Protein 8VR3 (pdb70)

InterPro domains:
  IPR000653 DegT/DnrJ/EryC1/StrS aminotransferase [PF01041] (9-366)
  IPR000653 DegT/DnrJ/EryC1/StrS aminotransferase [PIRSF000390] (1-369)
  IPR000653 DegT/DnrJ/EryC1/StrS aminotransferase [PTHR30244] (1-369)
  IPR000653 DegT/DnrJ/EryC1/StrS aminotransferase [cd00616] (14-367)
  IPR015421 Pyridoxal phosphate-dependent transferase, major domain [G3DSA:3.40.640.10] (1-246)
  IPR015422 Pyridoxal phosphate-dependent transferase, small domain [G3DSA:3.90.1150.10] (248-369)
  IPR015424 Pyridoxal phosphate-dependent transferase [SSF53383] (7-370)

Organism: Psychrobacter cryohalolentis (strain ATCC BAA-1226 / DSM 17306 / VKM B-2378 / K5) (NCBI:txid335284)

B-factor: mean 25.21, std 12.34, range [6.01, 95.66]

Secondary structure (DSSP, 8-state):
-B-S------HHHHHHHHHHHHHT--SS-HHHHHHHHHHHHHHT-SEEEEES-HHHHHHHHHHHTT--TTEEEEEESEE-THHHHHHHHTT-EEEEEPBPTTTSSB-HHHHHHHHHT---SSEEEEE--B-GGG--TTHHHHHHHHHHTT-EEEEE-TT-TT-EETTEETTSSSSEEEEE--------SS-EEEEES-HHHHHHHHHHHBTTEEEETTEEEE-S---B-PPPHHHHHHHHHHHHHHHHHHHHHHHHHHHHHHHHHHHHHTTSEE-----TT---S-EEEEE-TTS-HHHHHHHHHHTTB--B---EEHHHHT----HHHHTS---HHHHHHHHEEEE--STT--HHHHHHHHHHHHHHHH-/-B-S------HHHHHHHHHHHHHT--SS-HHHHHHHHHHHHHHT-SEEEEES-HHHHHHHHHHHTT--TTEEEEEESEE-THHHHHHHTTT-EEEEE-B-TTT-SB-HHHHHHHHHT---SSEEEEE--B-GGG--TTHHHHHHHHHHTT-EEEEE-TT-TT-EETTEETTSSSSEEEEE--------SS-EEEEES-HHHHHHHHHHHBTTEEEETTEEEE-S---B-PPPHHHHHHHHHHGGGHHHHHHHHHHHHHHHHHHTHHHHHTTSEE-----TT---S-EEEEE-TTS-HHHHHHHHHHTTB--B---EEHHHHT----HHHHSS---HHHHHHHHEEEE--STT--HHHHHHHHHHHHHHHH-

Radius of gyration: 30.71 Å; Cα contacts (8 Å, |Δi|>4): 1689; chains: 2; bounding box: 69×62×102 Å

Sequence (742 aa):
MIKLSQPTIPEAAIERVSEILRSGQLVHGEECESFEQELASSFLGVKHALVVSNGTAALHLALLALDIIGVGDAVIVPDFTFAATANIVEMTGAKAIIVDVDIETYNMDSELLESCIQSWSGPEKLKAIMPVLEFGNPHGLKKYREIANKYNNLALIEDAACALGAKEQDVMVGTVGDMGCFSFHPRTLTTGEGGALVTNNDQLYEKAKLLRSHGMMRGEFGIEFRCIIGLNYRLTNFQAAIGRAILPKLNNGWIERRRELATIYEDALAPLEQQGLIRLPKIVEGHSVQTYMIVLSDQFNRTEVMKALKEGGIESSLGAQSMSELKLFNHDSNTKKSNYIIGPKLYIYGLALPLHEHLNIDDVNKITETLEQILLKMIKLSQPTIPEAAIERVSEILRSGQLVHGEECESFEQELASSFLGVKHALVVSNGTAALHLALLALDDIGVGDAVIVPDFTFAATANIVEMTGAKAIIVDVDIETYNMDSELLESCIQSWSGPEKLKAIMPVLEFGNPHGLKKYREIANKYNLALIEDAACALGAKEQDVMVGTVGDMGCFSFHPRTLTTGEGGALVTNNDQLYEKAKLLRSHGMMRGEFGIEFRCIGLNYRLTNFQAAIGRAILPKLNGWIERRRELATIYEDALAPLEQQGLIRLPKIVEGHSVQTYMIVLSDQFNRTEVMKALKEGGIESSLGAQSMSELKLFNHDSNTKSNYIIGPKLYIYGLALPLHEHLNIDDVNKITETLEQILLK

Structure (mmCIF, N/CA/C/O backbone):
data_8VR3
#
_entry.id   8VR3
#
_cell.length_a   116.019
_cell.length_b   157.970
_cell.length_c   130.591
_cell.angle_alpha   90.00
_cell.angle_beta   90.00
_cell.angle_gamma   90.00
#
_symmetry.space_group_name_H-M   'C 2 2 21'
#
loop_
_entity.id
_entity.type
_entity.pdbx_description
1 polymer 'DegT/DnrJ/EryC1/StrS aminotransferase'
2 non-polymer 1,2-ETHANEDIOL
3 non-polymer 'SODIUM ION'
4 non-polymer "2,2'-(1,4-diazepane-1,4-diyl)di(ethane-1-sulfonic acid)"
5 non-polymer 'CHLORIDE ION'
6 water water
#
loop_
_atom_site.group_PDB
_atom_site.id
_atom_site.type_symbol
_atom_site.label_atom_id
_atom_site.label_alt_id
_atom_site.label_comp_id
_atom_site.label_asym_id
_atom_site.label_entity_id
_atom_site.label_seq_id
_atom_site.pdbx_PDB_ins_code
_atom_site.Cartn_x
_atom_site.Cartn_y
_atom_site.Cartn_z
_atom_site.occupancy
_atom_site.B_iso_or_equiv
_atom_site.auth_seq_id
_atom_site.auth_comp_id
_atom_site.auth_asym_id
_atom_site.auth_atom_id
_atom_site.pdbx_PDB_model_num
ATOM 1 N N . MET A 1 3 ? -29.084 -9.453 -24.500 1.00 32.87 1 MET A N 1
ATOM 2 C CA . MET A 1 3 ? -27.600 -9.621 -24.460 1.00 34.82 1 MET A CA 1
ATOM 3 C C . MET A 1 3 ? -27.244 -10.628 -23.363 1.00 31.37 1 MET A C 1
ATOM 4 O O . MET A 1 3 ? -27.677 -10.486 -22.226 1.00 33.76 1 MET A O 1
ATOM 9 N N . ILE A 1 4 ? -26.487 -11.675 -23.697 1.00 26.35 2 ILE A N 1
ATOM 10 C CA . ILE A 1 4 ? -26.026 -12.599 -22.678 1.00 24.72 2 ILE A CA 1
ATOM 11 C C . ILE A 1 4 ? -24.711 -12.063 -22.120 1.00 23.51 2 ILE A C 1
ATOM 12 O O . ILE A 1 4 ? -23.767 -11.873 -22.860 1.00 23.07 2 ILE A O 1
ATOM 17 N N . LYS A 1 5 ? -24.669 -11.820 -20.807 1.00 26.11 3 LYS A N 1
ATOM 18 C CA . LYS A 1 5 ? -23.548 -11.154 -20.162 1.00 26.36 3 LYS A CA 1
ATOM 19 C C . LYS A 1 5 ? -22.602 -12.193 -19.566 1.00 24.79 3 LYS A C 1
ATOM 20 O O . LYS A 1 5 ? -23.038 -13.229 -19.075 1.00 23.21 3 LYS A O 1
ATOM 26 N N . LEU A 1 6 ? -21.297 -11.886 -19.599 1.00 25.47 4 LEU A N 1
ATOM 27 C CA . LEU A 1 6 ? -20.274 -12.641 -18.898 1.00 26.77 4 LEU A CA 1
ATOM 28 C C . LEU A 1 6 ? -20.514 -12.669 -17.393 1.00 28.09 4 LEU A C 1
ATOM 29 O O . LEU A 1 6 ? -20.293 -13.690 -16.750 1.00 30.14 4 LEU A O 1
ATOM 34 N N . SER A 1 7 ? -20.924 -11.513 -16.857 1.00 29.40 5 SER A N 1
ATOM 35 C CA . SER A 1 7 ? -21.083 -11.335 -15.429 1.00 33.20 5 SER A CA 1
ATOM 36 C C . SER A 1 7 ? -22.362 -10.550 -15.144 1.00 30.27 5 SER A C 1
ATOM 37 O O . SER A 1 7 ? -22.694 -9.593 -15.844 1.00 26.61 5 SER A O 1
ATOM 40 N N . GLN A 1 8 ? -23.065 -11.001 -14.100 1.00 27.09 6 GLN A N 1
ATOM 41 C CA . GLN A 1 8 ? -24.287 -10.383 -13.619 1.00 28.10 6 GLN A CA 1
ATOM 42 C C . GLN A 1 8 ? -2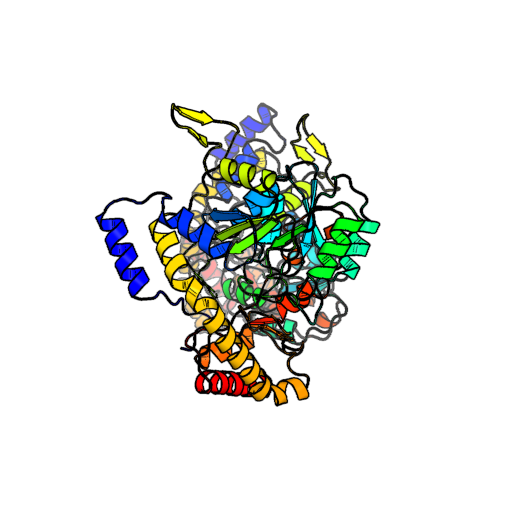4.281 -10.554 -12.101 1.00 28.54 6 GLN A C 1
ATOM 43 O O . GLN A 1 8 ? -24.815 -11.537 -11.577 1.00 28.42 6 GLN A O 1
ATOM 49 N N . PRO A 1 9 ? -23.603 -9.641 -11.364 1.00 24.00 7 PRO A N 1
ATOM 50 C CA . PRO A 1 9 ? -23.520 -9.727 -9.912 1.00 22.66 7 PRO A CA 1
ATOM 51 C C . PRO A 1 9 ? -24.882 -9.854 -9.236 1.00 21.65 7 PRO A C 1
ATOM 52 O O . PRO A 1 9 ? -25.841 -9.135 -9.557 1.00 21.55 7 PRO A O 1
ATOM 56 N N . THR A 1 10 ? -24.902 -10.766 -8.262 1.00 19.40 8 THR A N 1
ATOM 57 C CA . THR A 1 10 ? -26.113 -11.200 -7.604 1.00 19.44 8 THR A CA 1
ATOM 58 C C . THR A 1 10 ? -26.037 -10.780 -6.134 1.00 19.19 8 THR A C 1
ATOM 59 O O . THR A 1 10 ? -25.364 -11.424 -5.351 1.00 18.49 8 THR A O 1
ATOM 63 N N . ILE A 1 11 ? -26.758 -9.704 -5.791 1.00 17.88 9 ILE A N 1
ATOM 64 C CA . ILE A 1 11 ? -26.905 -9.223 -4.438 1.00 17.67 9 ILE A CA 1
ATOM 65 C C . ILE A 1 11 ? -28.292 -9.632 -3.955 1.00 18.66 9 ILE A C 1
ATOM 66 O O . ILE A 1 11 ? -29.294 -9.085 -4.411 1.00 18.51 9 ILE A O 1
ATOM 71 N N . PRO A 1 12 ? -28.405 -10.571 -3.002 1.00 19.45 10 PRO A N 1
ATOM 72 C CA . PRO A 1 12 ? -29.718 -10.994 -2.514 1.00 22.41 10 PRO A CA 1
ATOM 73 C C . PRO A 1 12 ? -30.501 -9.816 -1.931 1.00 24.86 10 PRO A C 1
ATOM 74 O O . PRO A 1 12 ? -29.913 -8.920 -1.332 1.00 25.00 10 PRO A O 1
ATOM 78 N N . GLU A 1 13 ? -31.820 -9.812 -2.145 1.00 27.11 11 GLU A N 1
ATOM 79 C CA . GLU A 1 13 ? -32.692 -8.746 -1.668 1.00 26.97 11 GLU A CA 1
ATOM 80 C C . GLU A 1 13 ? -32.554 -8.558 -0.163 1.00 22.98 11 GLU A C 1
ATOM 81 O O . GLU A 1 13 ? -32.596 -7.430 0.300 1.00 21.27 11 GLU A O 1
ATOM 87 N N . ALA A 1 14 ? -32.350 -9.644 0.589 1.00 22.10 12 ALA A N 1
ATOM 88 C CA . ALA A 1 14 ? -32.111 -9.522 2.020 1.00 24.36 12 ALA A CA 1
ATOM 89 C C . ALA A 1 14 ? -30.936 -8.570 2.271 1.00 24.50 12 ALA A C 1
ATOM 90 O O . ALA A 1 14 ? -31.049 -7.636 3.072 1.00 26.32 12 ALA A O 1
ATOM 92 N N . ALA A 1 15 ? -29.813 -8.845 1.589 1.00 22.50 13 ALA A N 1
ATOM 93 C CA . ALA A 1 15 ? -28.626 -8.008 1.661 1.00 20.59 13 ALA A CA 1
ATOM 94 C C . ALA A 1 15 ? -28.957 -6.551 1.316 1.00 19.91 13 ALA A C 1
ATOM 95 O O . ALA A 1 15 ? -28.522 -5.622 1.987 1.00 19.21 13 ALA A O 1
ATOM 97 N N . ILE A 1 16 ? -29.722 -6.340 0.251 1.00 19.57 14 ILE A N 1
ATOM 98 C CA . ILE A 1 16 ? -30.069 -4.980 -0.125 1.00 20.52 14 ILE A CA 1
ATOM 99 C C . ILE A 1 16 ? -30.797 -4.261 1.020 1.00 21.61 14 ILE A C 1
ATOM 100 O O . ILE A 1 16 ? -30.524 -3.091 1.284 1.00 20.73 14 ILE A O 1
ATOM 105 N N . GLU A 1 17 ? -31.718 -4.953 1.704 1.00 23.87 15 GLU A N 1
ATOM 106 C CA . GLU A 1 17 ? -32.495 -4.345 2.778 1.00 26.90 15 GLU A CA 1
ATOM 107 C C . GLU A 1 17 ? -31.601 -4.086 3.986 1.00 22.73 15 GLU A C 1
ATOM 108 O O . GLU A 1 17 ? -31.706 -3.046 4.606 1.00 22.67 15 GLU A O 1
ATOM 114 N N . ARG A 1 18 ? -30.683 -5.009 4.272 1.00 20.79 16 ARG A N 1
ATOM 115 C CA . ARG A 1 18 ? -29.747 -4.843 5.363 1.00 20.39 16 ARG A CA 1
ATOM 116 C C . ARG A 1 18 ? -28.792 -3.670 5.121 1.00 18.29 16 ARG A C 1
ATOM 117 O O . ARG A 1 18 ? -28.532 -2.895 6.045 1.00 16.77 16 ARG A O 1
ATOM 125 N N . VAL A 1 19 ? -28.312 -3.510 3.875 1.00 16.08 17 VAL A N 1
ATOM 126 C CA . VAL A 1 19 ? -27.487 -2.357 3.529 1.00 17.14 17 VAL A CA 1
ATOM 127 C C . VAL A 1 19 ? -28.278 -1.066 3.802 1.00 18.75 17 VAL A C 1
ATOM 128 O O . VAL A 1 19 ? -27.740 -0.080 4.338 1.00 17.07 17 VAL A O 1
ATOM 132 N N . SER A 1 20 ? -29.570 -1.080 3.457 1.00 19.13 18 SER A N 1
ATOM 133 C CA . SER A 1 20 ? -30.405 0.097 3.665 1.00 21.85 18 SER A CA 1
ATOM 134 C C . SER A 1 20 ? -30.542 0.387 5.157 1.00 21.53 18 SER A C 1
ATOM 135 O O . SER A 1 20 ? -30.432 1.546 5.547 1.00 20.93 18 SER A O 1
ATOM 138 N N . GLU A 1 21 ? -30.727 -0.657 5.983 1.00 22.00 19 GLU A N 1
ATOM 139 C CA . GLU A 1 21 ? -30.822 -0.469 7.428 1.00 24.76 19 GLU A CA 1
ATOM 140 C C . GLU A 1 21 ? -29.515 0.132 7.961 1.00 21.11 19 GLU A C 1
ATOM 141 O O . GLU A 1 21 ? -29.541 1.041 8.787 1.00 20.31 19 GLU A O 1
ATOM 147 N N . ILE A 1 22 ? -28.363 -0.413 7.542 1.00 19.63 20 ILE A N 1
ATOM 148 C CA . ILE A 1 22 ? -27.078 0.073 8.034 1.00 17.29 20 ILE A CA 1
ATOM 149 C C . ILE A 1 22 ? -26.877 1.549 7.668 1.00 17.31 20 ILE A C 1
ATOM 150 O O . ILE A 1 22 ? -26.488 2.357 8.499 1.00 16.53 20 ILE A O 1
ATOM 155 N N . LEU A 1 23 ? -27.109 1.914 6.413 1.00 17.50 21 LEU A N 1
ATOM 156 C CA . LEU A 1 23 ? -26.929 3.284 5.968 1.00 17.54 21 LEU A CA 1
ATOM 157 C C . LEU A 1 23 ? -27.831 4.238 6.761 1.00 20.46 21 LEU A C 1
ATOM 158 O O . LEU A 1 23 ? -27.400 5.339 7.120 1.00 21.96 21 LEU A O 1
ATOM 163 N N . ARG A 1 24 ? -29.069 3.816 7.045 1.00 21.13 22 ARG A N 1
ATOM 164 C CA . ARG A 1 24 ? -30.059 4.660 7.694 1.00 25.44 22 ARG A CA 1
ATOM 165 C C . ARG A 1 24 ? -29.731 4.864 9.171 1.00 25.12 22 ARG A C 1
ATOM 166 O O . ARG A 1 24 ? -29.897 5.947 9.690 1.00 23.22 22 ARG A O 1
ATOM 174 N N . SER A 1 25 ? -29.248 3.824 9.831 1.00 28.60 23 SER A N 1
ATOM 175 C CA . SER A 1 25 ? -28.894 3.860 11.236 1.00 33.28 23 SER A CA 1
ATOM 176 C C . SER A 1 25 ? -27.553 4.544 11.480 1.00 44.73 23 SER A C 1
ATOM 177 O O . SER A 1 25 ? -27.233 4.806 12.638 1.00 43.80 23 SER A O 1
ATOM 180 N N . GLY A 1 26 ? -26.707 4.648 10.431 1.00 47.84 24 GLY A N 1
ATOM 181 C CA . GLY A 1 26 ? -25.400 5.294 10.504 1.00 42.40 24 GLY A CA 1
ATOM 182 C C . GLY A 1 26 ? -24.300 4.483 11.209 1.00 43.15 24 GLY A C 1
ATOM 183 O O . GLY A 1 26 ? -23.346 5.087 11.698 1.00 49.41 24 GLY A O 1
ATOM 184 N N . GLN A 1 27 ? -24.378 3.138 11.198 1.00 40.90 25 GLN A N 1
ATOM 185 C CA . GLN A 1 27 ? -23.336 2.256 11.735 1.00 42.75 25 GLN A CA 1
ATOM 186 C C . GLN A 1 27 ? -22.380 1.707 10.660 1.00 36.56 25 GLN A C 1
ATOM 187 O O . GLN A 1 27 ? -22.455 0.527 10.306 1.00 32.33 25 GLN A O 1
ATOM 193 N N . LEU A 1 28 ? -21.407 2.514 10.207 1.00 32.80 26 LEU A N 1
ATOM 194 C CA . LEU A 1 28 ? -20.816 2.351 8.881 1.00 31.19 26 LEU A CA 1
ATOM 195 C C . LEU A 1 28 ? -19.457 1.631 8.856 1.00 36.06 26 LEU A C 1
ATOM 196 O O . LEU A 1 28 ? -19.188 0.828 7.947 1.00 30.85 26 LEU A O 1
ATOM 201 N N . VAL A 1 29 ? -18.552 2.015 9.766 1.00 42.09 27 VAL A N 1
ATOM 202 C CA . VAL A 1 29 ? -17.177 1.517 9.778 1.00 49.27 27 VAL A CA 1
ATOM 203 C C . VAL A 1 29 ? -17.199 0.030 10.145 1.00 54.55 27 VAL A C 1
ATOM 204 O O . VAL A 1 29 ? -18.126 -0.406 10.828 1.00 44.67 27 VAL A O 1
ATOM 208 N N . HIS A 1 30 ? -16.164 -0.728 9.720 1.00 60.49 28 HIS A N 1
ATOM 209 C CA . HIS A 1 30 ? -15.946 -2.098 10.176 1.00 57.98 28 HIS A CA 1
ATOM 210 C C . HIS A 1 30 ? -16.579 -2.249 11.566 1.00 63.14 28 HIS A C 1
ATOM 211 O O . HIS A 1 30 ? -16.165 -1.589 12.530 1.00 60.12 28 HIS A O 1
ATOM 218 N N . GLY A 1 31 ? -17.605 -3.106 11.667 1.00 55.24 29 GLY A N 1
ATOM 219 C CA . GLY A 1 31 ? -18.293 -3.289 12.936 1.00 54.35 29 GLY A CA 1
ATOM 220 C C . GLY A 1 31 ? -18.528 -4.767 13.221 1.00 50.74 29 GLY A C 1
ATOM 221 O O . GLY A 1 31 ? -17.790 -5.625 12.728 1.00 44.53 29 GLY A O 1
ATOM 222 N N . GLU A 1 32 ? -19.579 -5.040 13.998 1.00 44.74 30 GLU A N 1
ATOM 223 C CA . GLU A 1 32 ? -19.998 -6.410 14.244 1.00 47.61 30 GLU A CA 1
ATOM 224 C C . GLU A 1 32 ? -20.180 -7.162 12.920 1.00 36.81 30 GLU A C 1
ATOM 225 O O . GLU A 1 32 ? -20.055 -8.385 12.867 1.00 30.27 30 GLU A O 1
ATOM 231 N N . GLU A 1 33 ? -20.509 -6.426 11.856 1.00 28.34 31 GLU A N 1
ATOM 232 C CA . GLU A 1 33 ? -20.819 -7.034 10.579 1.00 26.24 31 GLU A CA 1
ATOM 233 C C . GLU A 1 33 ? -19.557 -7.670 9.974 1.00 21.50 31 GLU A C 1
ATOM 234 O O . GLU A 1 33 ? -19.590 -8.826 9.535 1.00 18.40 31 GLU A O 1
ATOM 240 N N . CYS A 1 34 ? -18.439 -6.938 10.010 1.00 18.06 32 CYS A N 1
ATOM 241 C CA . CYS A 1 34 ? -17.163 -7.443 9.541 1.00 17.89 32 CYS A CA 1
ATOM 242 C C . CYS A 1 34 ? -16.680 -8.613 10.395 1.00 18.62 32 CYS A C 1
ATOM 243 O O . CYS A 1 34 ? -16.176 -9.601 9.865 1.00 17.88 32 CYS A O 1
ATOM 246 N N . GLU A 1 35 ? -16.802 -8.475 11.717 1.00 18.71 33 GLU A N 1
ATOM 247 C CA . GLU A 1 35 ? -16.400 -9.514 12.659 1.00 20.69 33 GLU A CA 1
ATOM 248 C C . GLU A 1 35 ? -17.171 -10.801 12.412 1.00 17.39 33 GLU A C 1
ATOM 249 O O . GLU A 1 35 ? -16.592 -11.880 12.379 1.00 15.41 33 GLU A O 1
ATOM 255 N N . SER A 1 36 ? -18.484 -10.668 12.246 1.00 16.54 34 SER A N 1
ATOM 256 C CA . SER A 1 36 ? -19.331 -11.812 11.947 1.00 17.61 34 SER A CA 1
ATOM 257 C C . SER A 1 36 ? -18.965 -12.460 10.610 1.00 15.28 34 SER A C 1
ATOM 258 O O . SER A 1 36 ? -18.972 -13.682 10.512 1.00 15.54 34 SER A O 1
ATOM 261 N N . PHE A 1 37 ? -18.708 -11.650 9.576 1.00 14.17 35 PHE A N 1
ATOM 262 C CA . PHE A 1 37 ? -18.334 -12.153 8.262 1.00 13.53 35 PHE A CA 1
ATOM 263 C C . PHE A 1 37 ? -17.054 -12.978 8.393 1.00 12.32 35 PHE A C 1
ATOM 264 O O . PHE A 1 37 ? -16.962 -14.092 7.897 1.00 12.44 35 PHE A O 1
ATOM 272 N N . GLU A 1 38 ? -16.085 -12.437 9.120 1.00 12.84 36 GLU A N 1
ATOM 273 C CA . GLU A 1 38 ? -14.828 -13.105 9.345 1.00 14.14 36 GLU A CA 1
ATOM 274 C C . GLU A 1 38 ? -15.031 -14.470 10.021 1.00 16.71 36 GLU A C 1
ATOM 275 O O . GLU A 1 38 ? -14.447 -15.463 9.595 1.00 15.53 36 GLU A O 1
ATOM 281 N N . GLN A 1 39 ? -15.844 -14.515 11.088 1.00 17.09 37 GLN A N 1
ATOM 282 C CA . GLN A 1 39 ? -16.182 -15.753 11.773 1.00 18.98 37 GLN A CA 1
ATOM 283 C C . GLN A 1 39 ? -16.821 -16.725 10.796 1.00 15.46 37 GLN A C 1
ATOM 284 O O . GLN A 1 39 ? -16.443 -17.888 10.752 1.00 13.77 37 GLN A O 1
ATOM 290 N N . GLU A 1 40 ? -17.781 -16.224 10.027 1.00 14.77 38 GLU A N 1
ATOM 291 C CA . GLU A 1 40 ? -18.540 -17.051 9.109 1.00 14.45 38 GLU A CA 1
ATOM 292 C C . GLU A 1 40 ? -17.645 -17.565 7.975 1.00 15.20 38 GLU A C 1
ATOM 293 O O . GLU A 1 40 ? -17.815 -18.707 7.558 1.00 14.33 38 GLU A O 1
ATOM 299 N N . LEU A 1 41 ? -16.719 -16.728 7.464 1.00 14.18 39 LEU A N 1
ATOM 300 C CA . LEU A 1 41 ? -15.732 -17.181 6.489 1.00 13.55 39 LEU A CA 1
ATOM 301 C C . LEU A 1 41 ? -14.834 -18.269 7.081 1.00 13.39 39 LEU A C 1
ATOM 302 O O . LEU A 1 41 ? -14.519 -19.244 6.395 1.00 13.69 39 LEU A O 1
ATOM 307 N N . ALA A 1 42 ? -14.323 -18.052 8.299 1.00 13.63 40 ALA A N 1
ATOM 308 C CA . ALA A 1 42 ? -13.400 -18.991 8.912 1.00 15.04 40 ALA A CA 1
ATOM 309 C C . ALA A 1 42 ? -14.049 -20.369 9.099 1.00 15.92 40 ALA A C 1
ATOM 310 O O . ALA A 1 42 ? -13.370 -21.394 8.982 1.00 17.18 40 ALA A O 1
ATOM 312 N N . SER A 1 43 ? -15.349 -20.378 9.420 1.00 16.87 41 SER A N 1
ATOM 313 C CA A SER A 1 43 ? -16.068 -21.619 9.642 0.50 17.33 41 SER A CA 1
ATOM 314 C CA B SER A 1 43 ? -16.107 -21.603 9.638 0.50 16.78 41 SER A CA 1
ATOM 315 C C . SER A 1 43 ? -16.335 -22.290 8.306 1.00 15.98 41 SER A C 1
ATOM 316 O O . SER A 1 43 ? -16.098 -23.477 8.174 1.00 17.40 41 SER A O 1
ATOM 321 N N . PHE A 1 44 ? -16.808 -21.514 7.336 1.00 15.12 42 PHE A N 1
ATOM 322 C CA . PHE A 1 44 ? -16.933 -22.005 5.972 1.00 15.54 42 PHE A CA 1
ATOM 323 C C . PHE A 1 44 ? -15.639 -22.652 5.467 1.00 15.20 42 PHE A C 1
ATOM 324 O O . PHE A 1 44 ? -15.680 -23.698 4.807 1.00 16.63 42 PHE A O 1
ATOM 332 N N . LEU A 1 45 ? -14.484 -22.032 5.729 1.00 13.68 43 LEU A N 1
ATOM 333 C CA . LEU A 1 45 ? -13.241 -22.562 5.192 1.00 13.91 43 LEU A CA 1
ATOM 334 C C . LEU A 1 45 ? -12.608 -23.633 6.097 1.00 15.07 43 LEU A C 1
ATOM 335 O O . LEU A 1 45 ? -11.793 -24.419 5.616 1.00 13.01 43 LEU A O 1
ATOM 340 N N . GLY A 1 46 ? -12.940 -23.653 7.408 1.00 14.40 44 GLY A N 1
ATOM 341 C CA . GLY A 1 46 ? -12.260 -24.543 8.340 1.00 13.71 44 GLY A CA 1
ATOM 342 C C . GLY A 1 46 ? -10.859 -24.051 8.653 1.00 14.38 44 GLY A C 1
ATOM 343 O O . GLY A 1 46 ? -9.886 -24.804 8.714 1.00 14.15 44 GLY A O 1
ATOM 344 N N . VAL A 1 47 ? -10.746 -22.737 8.805 1.00 15.33 45 VAL A N 1
ATOM 345 C CA . VAL A 1 47 ? -9.454 -22.113 9.003 1.00 14.71 45 VAL A CA 1
ATOM 346 C C . VAL A 1 47 ? -9.548 -21.275 10.273 1.00 14.20 45 VAL A C 1
ATOM 347 O O . VAL A 1 47 ? -10.617 -20.799 10.612 1.00 14.60 45 VAL A O 1
ATOM 351 N N . LYS A 1 48 ? -8.419 -21.011 10.910 1.00 15.54 46 LYS A N 1
ATOM 352 C CA . LYS A 1 48 ? -8.443 -20.404 12.229 1.00 18.78 46 LYS A CA 1
ATOM 353 C C . LYS A 1 48 ? -8.818 -18.930 12.157 1.00 17.76 46 LYS A C 1
ATOM 354 O O . LYS A 1 48 ? -9.618 -18.481 12.959 1.00 17.95 46 LYS A O 1
ATOM 360 N N . HIS A 1 49 ? -8.263 -18.187 11.206 1.00 16.38 47 HIS A N 1
ATOM 361 C CA . HIS A 1 49 ? -8.414 -16.742 11.191 1.00 16.28 47 HIS A CA 1
ATOM 362 C C . HIS A 1 49 ? -8.847 -16.224 9.823 1.00 15.50 47 HIS A C 1
ATOM 363 O O . HIS A 1 49 ? -8.338 -16.674 8.797 1.00 14.99 47 HIS A O 1
ATOM 370 N N . ALA A 1 50 ? -9.769 -15.249 9.824 1.00 14.70 48 ALA A N 1
ATOM 371 C CA . ALA A 1 50 ? -10.130 -14.504 8.631 1.00 12.90 48 ALA A CA 1
ATOM 372 C C . ALA A 1 50 ? -10.095 -13.014 8.925 1.00 13.64 48 ALA A C 1
ATOM 373 O O . ALA A 1 50 ? -10.522 -12.595 9.994 1.00 12.93 48 ALA A O 1
ATOM 375 N N . LEU A 1 51 ? -9.632 -12.235 7.927 1.00 14.21 49 LEU A N 1
ATOM 376 C CA . LEU A 1 51 ? -9.636 -10.782 7.963 1.00 14.61 49 LEU A CA 1
ATOM 377 C C . LEU A 1 51 ? -10.219 -10.260 6.662 1.00 14.22 49 LEU A C 1
ATOM 378 O O . LEU A 1 51 ? -9.618 -10.473 5.597 1.00 12.88 49 LEU A O 1
ATOM 383 N N . VAL A 1 52 ? -11.346 -9.542 6.755 1.00 13.25 50 VAL A N 1
ATOM 384 C CA . VAL A 1 52 ? -11.886 -8.928 5.561 1.00 12.54 50 VAL A CA 1
ATOM 385 C C . VAL A 1 52 ? -11.249 -7.550 5.356 1.00 11.85 50 VAL A C 1
ATOM 386 O O . VAL A 1 52 ? -10.854 -6.835 6.290 1.00 12.96 50 VAL A O 1
ATOM 390 N N . VAL A 1 53 ? -11.097 -7.217 4.077 1.00 10.71 51 VAL A N 1
ATOM 391 C CA . VAL A 1 53 ? -10.280 -6.095 3.646 1.00 9.97 51 VAL A CA 1
ATOM 392 C C . VAL A 1 53 ? -10.915 -5.469 2.393 1.00 8.70 51 VAL A C 1
ATOM 393 O O . VAL A 1 53 ? -11.886 -5.985 1.826 1.00 7.67 51 VAL A O 1
ATOM 397 N N . SER A 1 54 ? -10.309 -4.363 1.956 1.00 8.33 52 SER A N 1
ATOM 398 C CA . SER A 1 54 ? -10.796 -3.501 0.890 1.00 8.74 52 SER A CA 1
ATOM 399 C C . SER A 1 54 ? -11.012 -4.253 -0.425 1.00 7.91 52 SER A C 1
ATOM 400 O O . SER A 1 54 ? -11.955 -3.948 -1.117 1.00 7.75 52 SER A O 1
ATOM 403 N N . ASN A 1 55 ? -10.116 -5.187 -0.772 1.00 7.89 53 ASN A N 1
ATOM 404 C CA . ASN A 1 55 ? -10.080 -5.844 -2.071 1.00 8.11 53 ASN A CA 1
ATOM 405 C C . ASN A 1 55 ? -9.064 -6.989 -2.016 1.00 8.23 53 ASN A C 1
ATOM 406 O O . ASN A 1 55 ? -8.306 -7.121 -1.061 1.00 8.09 53 ASN A O 1
ATOM 411 N N . GLY A 1 56 ? -9.098 -7.873 -3.023 1.00 8.31 54 GLY A N 1
ATOM 412 C CA . GLY A 1 56 ? -8.220 -9.038 -3.052 1.00 7.78 54 GLY A CA 1
ATOM 413 C C . GLY A 1 56 ? -6.733 -8.648 -3.172 1.00 7.56 54 GLY A C 1
ATOM 414 O O . GLY A 1 56 ? -5.852 -9.345 -2.677 1.00 7.35 54 GLY A O 1
ATOM 415 N N . THR A 1 57 ? -6.445 -7.544 -3.853 1.00 7.54 55 THR A N 1
ATOM 416 C CA . THR A 1 57 ? -5.084 -7.020 -3.910 1.00 7.60 55 THR A CA 1
ATOM 417 C C . THR A 1 57 ? -4.584 -6.696 -2.499 1.00 7.92 55 THR A C 1
ATOM 418 O O . THR A 1 57 ? -3.448 -7.046 -2.140 1.00 8.41 55 THR A O 1
ATOM 422 N N . ALA A 1 58 ? -5.427 -6.052 -1.686 1.00 7.95 56 ALA A N 1
ATOM 423 C CA . ALA A 1 58 ? -5.054 -5.675 -0.323 1.00 8.46 56 ALA A CA 1
ATOM 424 C C . ALA A 1 58 ? -4.749 -6.906 0.540 1.00 9.01 56 ALA A C 1
ATOM 425 O O . ALA A 1 58 ? -3.877 -6.860 1.400 1.00 9.43 56 ALA A O 1
ATOM 427 N N . ALA A 1 59 ? -5.465 -8.009 0.298 1.00 8.69 57 ALA A N 1
ATOM 428 C CA . ALA A 1 59 ? -5.228 -9.262 0.988 1.00 9.24 57 ALA A CA 1
ATOM 429 C C . ALA A 1 59 ? -3.833 -9.780 0.632 1.00 9.19 57 ALA A C 1
ATOM 430 O O . ALA A 1 59 ? -3.056 -10.065 1.539 1.00 9.45 57 ALA A O 1
ATOM 432 N N . LEU A 1 60 ? -3.475 -9.808 -0.667 1.00 9.47 58 LEU A N 1
ATOM 433 C CA . LEU A 1 60 ? -2.144 -10.243 -1.089 1.00 8.75 58 LEU A CA 1
ATOM 434 C C . LEU A 1 60 ? -1.076 -9.338 -0.483 1.00 8.18 58 LEU A C 1
ATOM 435 O O . LEU A 1 60 ? -0.010 -9.817 -0.100 1.00 8.68 58 LEU A O 1
ATOM 440 N N . HIS A 1 61 ? -1.351 -8.036 -0.405 1.00 7.93 59 HIS A N 1
ATOM 441 C CA . HIS A 1 61 ? -0.367 -7.053 0.045 1.00 7.78 59 HIS A CA 1
ATOM 442 C C . HIS A 1 61 ? -0.050 -7.267 1.527 1.00 8.76 59 HIS A C 1
ATOM 443 O O . HIS A 1 61 ? 1.115 -7.244 1.953 1.00 9.02 59 HIS A O 1
ATOM 450 N N . LEU A 1 62 ? -1.119 -7.409 2.314 1.00 9.74 60 LEU A N 1
ATOM 451 C CA . LEU A 1 62 ? -1.014 -7.629 3.756 1.00 10.35 60 LEU A CA 1
ATOM 452 C C . LEU A 1 62 ? -0.319 -8.962 4.000 1.00 10.56 60 LEU A C 1
ATOM 453 O O . LEU A 1 62 ? 0.453 -9.071 4.924 1.00 10.49 60 LEU A O 1
ATOM 458 N N . ALA A 1 63 ? -0.586 -9.964 3.155 1.00 12.04 61 ALA A N 1
ATOM 459 C CA . ALA A 1 63 ? 0.085 -11.260 3.286 1.00 12.04 61 ALA A CA 1
ATOM 460 C C . ALA A 1 63 ? 1.587 -11.044 3.123 1.00 12.01 61 ALA A C 1
ATOM 461 O O . ALA A 1 63 ? 2.378 -11.499 3.940 1.00 11.50 61 ALA A O 1
ATOM 463 N N . LEU A 1 64 ? 1.979 -10.300 2.083 1.00 11.64 62 LEU A N 1
ATOM 464 C CA . LEU A 1 64 ? 3.384 -10.019 1.835 1.00 11.54 62 LEU A CA 1
ATOM 465 C C . LEU A 1 64 ? 4.003 -9.259 3.009 1.00 11.09 62 LEU A C 1
ATOM 466 O O . LEU A 1 64 ? 5.090 -9.602 3.479 1.00 10.96 62 LEU A O 1
ATOM 471 N N . LEU A 1 65 ? 3.349 -8.196 3.442 1.00 11.89 63 LEU A N 1
ATOM 472 C CA . LEU A 1 65 ? 3.890 -7.350 4.500 1.00 13.04 63 LEU A CA 1
ATOM 473 C C . LEU A 1 65 ? 3.988 -8.123 5.825 1.00 13.79 63 LEU A C 1
ATOM 474 O O . LEU A 1 65 ? 4.950 -7.964 6.565 1.00 14.07 63 LEU A O 1
ATOM 479 N N . ALA A 1 66 ? 3.022 -8.993 6.106 1.00 13.75 64 ALA A N 1
ATOM 480 C CA . ALA A 1 66 ? 3.010 -9.792 7.321 1.00 15.13 64 ALA A CA 1
ATOM 481 C C . ALA A 1 66 ? 4.170 -10.783 7.377 1.00 16.67 64 ALA A C 1
ATOM 482 O O . ALA A 1 66 ? 4.662 -11.082 8.465 1.00 15.15 64 ALA A O 1
ATOM 484 N N . LEU A 1 67 ? 4.566 -11.325 6.207 1.00 17.70 65 LEU A N 1
ATOM 485 C CA . LEU A 1 67 ? 5.740 -12.186 6.095 1.00 17.36 65 LEU A CA 1
ATOM 486 C C . LEU A 1 67 ? 7.004 -11.363 5.895 1.00 18.12 65 LEU A C 1
ATOM 487 O O . LEU A 1 67 ? 8.074 -11.905 5.672 1.00 21.69 65 LEU A O 1
ATOM 492 N N . ASP A 1 68 ? 6.908 -10.050 6.005 1.00 18.86 66 ASP A N 1
ATOM 493 C CA . ASP A 1 68 ? 8.092 -9.223 5.922 1.00 23.46 66 ASP A CA 1
ATOM 494 C C . ASP A 1 68 ? 8.816 -9.426 4.582 1.00 21.50 66 ASP A C 1
ATOM 495 O O . ASP A 1 68 ? 10.040 -9.500 4.560 1.00 21.69 66 ASP A O 1
ATOM 500 N N . ILE A 1 69 ? 8.070 -9.467 3.459 1.00 17.33 67 ILE A N 1
ATOM 501 C CA A ILE A 1 69 ? 8.652 -9.596 2.126 0.50 16.36 67 ILE A CA 1
ATOM 502 C CA B ILE A 1 69 ? 8.672 -9.590 2.140 0.50 15.48 67 ILE A CA 1
ATOM 503 C C . ILE A 1 69 ? 8.742 -8.195 1.533 1.00 15.51 67 ILE A C 1
ATOM 504 O O . ILE A 1 69 ? 7.765 -7.445 1.571 1.00 17.69 67 ILE A O 1
ATOM 513 N N . GLY A 1 70 ? 9.926 -7.820 1.036 1.00 14.89 68 GLY A N 1
ATOM 514 C CA . GLY A 1 70 ? 10.090 -6.518 0.415 1.00 16.29 68 GLY A CA 1
ATOM 515 C C . GLY A 1 70 ? 11.402 -6.434 -0.354 1.00 17.02 68 GLY A C 1
ATOM 516 O O . GLY A 1 70 ? 11.847 -7.403 -0.949 1.00 16.74 68 GLY A O 1
ATOM 517 N N . VAL A 1 71 ? 12.054 -5.275 -0.280 1.00 19.98 69 VAL A N 1
ATOM 518 C CA . VAL A 1 71 ? 13.314 -5.063 -0.967 1.00 19.71 69 VAL A CA 1
ATOM 519 C C . VAL A 1 71 ? 14.316 -6.158 -0.586 1.00 20.07 69 VAL A C 1
ATOM 520 O O . VAL A 1 71 ? 14.468 -6.488 0.593 1.00 19.62 69 VAL A O 1
ATOM 524 N N . GLY A 1 72 ? 14.996 -6.721 -1.598 1.00 19.69 70 GLY A N 1
ATOM 525 C CA . GLY A 1 72 ? 15.988 -7.770 -1.410 1.00 18.01 70 GLY A CA 1
ATOM 526 C C . GLY A 1 72 ? 15.389 -9.164 -1.458 1.00 17.97 70 GLY A C 1
ATOM 527 O O . GLY A 1 72 ? 16.123 -10.151 -1.359 1.00 18.17 70 GLY A O 1
ATOM 528 N N . ASP A 1 73 ? 14.055 -9.244 -1.606 1.00 17.19 71 ASP A N 1
ATOM 529 C CA . ASP A 1 73 ? 13.380 -10.532 -1.624 1.00 16.40 71 ASP A CA 1
ATOM 530 C C . ASP A 1 73 ? 12.771 -10.820 -2.994 1.00 15.47 71 ASP A C 1
ATOM 531 O O . ASP A 1 73 ? 12.636 -9.931 -3.832 1.00 14.76 71 ASP A O 1
ATOM 536 N N . ALA A 1 74 ? 12.398 -12.088 -3.187 1.00 14.59 72 ALA A N 1
ATOM 537 C CA . ALA A 1 74 ? 11.799 -12.544 -4.427 1.00 15.00 72 ALA A CA 1
ATOM 538 C C . ALA A 1 74 ? 10.643 -13.485 -4.107 1.00 14.15 72 ALA A C 1
ATOM 539 O O . ALA A 1 74 ? 10.687 -14.227 -3.104 1.00 13.65 72 ALA A O 1
ATOM 541 N N . VAL A 1 75 ? 9.626 -13.441 -4.988 1.00 13.08 73 VAL A N 1
ATOM 542 C CA . VAL A 1 75 ? 8.415 -14.234 -4.880 1.00 11.59 73 VAL A CA 1
ATOM 543 C C . VAL A 1 75 ? 8.079 -14.769 -6.261 1.00 11.51 73 VAL A C 1
ATOM 544 O O . VAL A 1 75 ? 8.003 -14.028 -7.240 1.00 14.30 73 VAL A O 1
ATOM 548 N N . ILE A 1 76 ? 7.785 -16.053 -6.334 1.00 11.64 74 ILE A N 1
ATOM 549 C CA . ILE A 1 76 ? 7.447 -16.700 -7.581 1.00 11.15 74 ILE A CA 1
ATOM 550 C C . ILE A 1 76 ? 5.945 -16.573 -7.817 1.00 11.63 74 ILE A C 1
ATOM 551 O O . ILE A 1 76 ? 5.166 -16.938 -6.946 1.00 10.98 74 ILE A O 1
ATOM 556 N N . VAL A 1 77 ? 5.574 -16.133 -9.017 1.00 11.64 75 VAL A N 1
ATOM 557 C CA . VAL A 1 77 ? 4.202 -15.911 -9.429 1.00 12.92 75 VAL A CA 1
ATOM 558 C C . VAL A 1 77 ? 3.960 -16.669 -10.720 1.00 13.66 75 VAL A C 1
ATOM 559 O O . VAL A 1 77 ? 4.914 -17.023 -11.412 1.00 16.62 75 VAL A O 1
ATOM 563 N N . PRO A 1 78 ? 2.711 -16.979 -11.105 1.00 13.29 76 PRO A N 1
ATOM 564 C CA . PRO A 1 78 ? 2.477 -17.636 -12.390 1.00 12.86 76 PRO A CA 1
ATOM 565 C C . PRO A 1 78 ? 2.445 -16.636 -13.541 1.00 13.03 76 PRO A C 1
ATOM 566 O O . PRO A 1 78 ? 2.071 -15.471 -13.355 1.00 10.97 76 PRO A O 1
ATOM 570 N N . ASP A 1 79 ? 2.797 -17.109 -14.755 1.00 14.65 77 ASP A N 1
ATOM 571 C CA . ASP A 1 79 ? 2.780 -16.235 -15.916 1.00 14.27 77 ASP A CA 1
ATOM 572 C C . ASP A 1 79 ? 1.343 -15.836 -16.239 1.00 13.03 77 ASP A C 1
ATOM 573 O O . ASP A 1 79 ? 1.094 -14.713 -16.629 1.00 13.97 77 ASP A O 1
ATOM 578 N N . PHE A 1 80 ? 0.405 -16.753 -16.067 1.00 12.50 78 PHE A N 1
ATOM 579 C CA . PHE A 1 80 ? -0.982 -16.489 -16.403 1.00 13.03 78 PHE A CA 1
ATOM 580 C C . PHE A 1 80 ? -1.804 -16.164 -15.147 1.00 12.96 78 PHE A C 1
ATOM 581 O O . PHE A 1 80 ? -2.080 -17.054 -14.321 1.00 13.41 78 PHE A O 1
ATOM 589 N N . THR A 1 81 ? -2.294 -14.919 -15.089 1.00 11.43 79 THR A N 1
ATOM 590 C CA . THR A 1 81 ? -3.020 -14.399 -13.939 1.00 11.80 79 THR A CA 1
ATOM 591 C C . THR A 1 81 ? -3.443 -12.968 -14.257 1.00 11.18 79 THR A C 1
ATOM 592 O O . THR A 1 81 ? -3.151 -12.440 -15.330 1.00 11.05 79 THR A O 1
ATOM 596 N N . PHE A 1 82 ? -4.115 -12.335 -13.307 1.00 11.26 80 PHE A N 1
ATOM 597 C CA . PHE A 1 82 ? -4.386 -10.913 -13.372 1.00 10.51 80 PHE A CA 1
ATOM 598 C C . PHE A 1 82 ? -3.126 -10.193 -12.906 1.00 10.84 80 PHE A C 1
ATOM 599 O O . PHE A 1 82 ? -2.410 -10.707 -12.056 1.00 10.59 80 PHE A O 1
ATOM 607 N N . ALA A 1 83 ? -2.850 -9.006 -13.487 1.00 10.72 81 ALA A N 1
ATOM 608 C CA . ALA A 1 83 ? -1.640 -8.250 -13.209 1.00 10.79 81 ALA A CA 1
ATOM 609 C C . ALA A 1 83 ? -1.363 -8.058 -11.708 1.00 10.45 81 ALA A C 1
ATOM 610 O O . ALA A 1 83 ? -0.217 -8.028 -11.279 1.00 11.31 81 ALA A O 1
ATOM 612 N N . ALA A 1 84 ? -2.406 -7.871 -10.910 1.00 10.14 82 ALA A N 1
ATOM 613 C CA . ALA A 1 84 ? -2.269 -7.616 -9.481 1.00 9.73 82 ALA A CA 1
ATOM 614 C C . ALA A 1 84 ? -1.333 -8.615 -8.805 1.00 9.31 82 ALA A C 1
ATOM 615 O O . ALA A 1 84 ? -0.569 -8.233 -7.925 1.00 9.52 82 ALA A O 1
ATOM 617 N N . THR A 1 85 ? -1.381 -9.886 -9.216 1.00 8.53 83 THR A N 1
ATOM 618 C CA . THR A 1 85 ? -0.569 -10.915 -8.588 1.00 8.90 83 THR A CA 1
ATOM 619 C C . THR A 1 85 ? 0.900 -10.491 -8.601 1.00 9.04 83 THR A C 1
ATOM 620 O O . THR A 1 85 ? 1.530 -10.446 -7.555 1.00 8.73 83 THR A O 1
ATOM 624 N N . ALA A 1 86 ? 1.421 -10.117 -9.773 1.00 9.40 84 ALA A N 1
ATOM 625 C CA . ALA A 1 86 ? 2.838 -9.803 -9.904 1.00 9.96 84 ALA A CA 1
ATOM 626 C C . ALA A 1 86 ? 3.101 -8.383 -9.439 1.00 10.36 84 ALA A C 1
ATOM 627 O O . ALA A 1 86 ? 4.131 -8.120 -8.840 1.00 13.49 84 ALA A O 1
ATOM 629 N N . ASN A 1 87 ? 2.179 -7.475 -9.734 1.00 10.65 85 ASN A N 1
ATOM 630 C CA . ASN A 1 87 ? 2.299 -6.073 -9.356 1.00 10.11 85 ASN A CA 1
ATOM 631 C C . ASN A 1 87 ? 2.461 -5.893 -7.850 1.00 10.30 85 ASN A C 1
ATOM 632 O O . ASN A 1 87 ? 3.246 -5.053 -7.396 1.00 9.90 85 ASN A O 1
ATOM 637 N N . ILE A 1 88 ? 1.650 -6.611 -7.064 1.00 10.80 86 ILE A N 1
ATOM 638 C CA . ILE A 1 88 ? 1.617 -6.346 -5.629 1.00 10.71 86 ILE A CA 1
ATOM 639 C C . ILE A 1 88 ? 2.926 -6.837 -5.009 1.00 10.40 86 ILE A C 1
ATOM 640 O O . ILE A 1 88 ? 3.401 -6.243 -4.030 1.00 10.45 86 ILE A O 1
ATOM 645 N N . VAL A 1 89 ? 3.514 -7.907 -5.562 1.00 9.99 87 VAL A N 1
ATOM 646 C CA . VAL A 1 89 ? 4.843 -8.332 -5.141 1.00 11.22 87 VAL A CA 1
ATOM 647 C C . VAL A 1 89 ? 5.812 -7.150 -5.325 1.00 12.63 87 VAL A C 1
ATOM 648 O O . VAL A 1 89 ? 6.538 -6.786 -4.401 1.00 14.77 87 VAL A O 1
ATOM 652 N N . GLU A 1 90 ? 5.794 -6.488 -6.493 1.00 12.59 88 GLU A N 1
ATOM 653 C CA . GLU A 1 90 ? 6.796 -5.457 -6.761 1.00 14.18 88 GLU A CA 1
ATOM 654 C C . GLU A 1 90 ? 6.446 -4.148 -6.064 1.00 13.55 88 GLU A C 1
ATOM 655 O O . GLU A 1 90 ? 7.323 -3.354 -5.792 1.00 13.66 88 GLU A O 1
ATOM 661 N N . MET A 1 91 ? 5.182 -3.949 -5.689 1.00 15.36 89 MET A N 1
ATOM 662 C CA . MET A 1 91 ? 4.834 -2.782 -4.906 1.00 16.28 89 MET A CA 1
ATOM 663 C C . MET A 1 91 ? 5.522 -2.845 -3.531 1.00 16.82 89 MET A C 1
ATOM 664 O O . MET A 1 91 ? 5.709 -1.820 -2.918 1.00 17.98 89 MET A O 1
ATOM 669 N N . THR A 1 92 ? 5.897 -4.031 -3.037 1.00 16.05 90 THR A N 1
ATOM 670 C CA . THR A 1 92 ? 6.607 -4.129 -1.779 1.00 16.01 90 THR A CA 1
ATOM 671 C C . THR A 1 92 ? 8.108 -3.924 -1.945 1.00 16.62 90 THR A C 1
ATOM 672 O O . THR A 1 92 ? 8.801 -3.873 -0.943 1.00 16.60 90 THR A O 1
ATOM 676 N N . GLY A 1 93 ? 8.611 -3.836 -3.184 1.00 16.55 91 GLY A N 1
ATOM 677 C CA . GLY A 1 93 ? 10.043 -3.733 -3.395 1.00 16.25 91 GLY A CA 1
ATOM 678 C C . GLY A 1 93 ? 10.687 -5.079 -3.717 1.00 15.95 91 GLY A C 1
ATOM 679 O O . GLY A 1 93 ? 11.822 -5.110 -4.152 1.00 17.73 91 GLY A O 1
ATOM 680 N N . ALA A 1 94 ? 9.975 -6.195 -3.508 1.00 17.09 92 ALA A N 1
ATOM 681 C CA . ALA A 1 94 ? 10.440 -7.509 -3.935 1.00 15.13 92 ALA A CA 1
ATOM 682 C C . ALA A 1 94 ? 10.333 -7.634 -5.451 1.00 16.02 92 ALA A C 1
ATOM 683 O O . ALA A 1 94 ? 9.664 -6.839 -6.105 1.00 17.09 92 ALA A O 1
ATOM 685 N N . LYS A 1 95 ? 10.926 -8.703 -5.983 1.00 16.01 93 LYS A N 1
ATOM 686 C CA . LYS A 1 95 ? 10.922 -8.999 -7.403 1.00 16.21 93 LYS A CA 1
ATOM 687 C C . LYS A 1 95 ? 10.006 -10.185 -7.705 1.00 15.48 93 LYS A C 1
ATOM 688 O O . LYS A 1 95 ? 10.102 -11.231 -7.049 1.00 13.50 93 LYS A O 1
ATOM 694 N N . ALA A 1 96 ? 9.152 -10.013 -8.732 1.00 13.94 94 ALA A N 1
ATOM 695 C CA . ALA A 1 96 ? 8.262 -11.078 -9.174 1.00 13.30 94 ALA A CA 1
ATOM 696 C C . ALA A 1 96 ? 9.021 -11.970 -10.144 1.00 13.22 94 ALA A C 1
ATOM 697 O O . ALA A 1 96 ? 9.461 -11.506 -11.204 1.00 13.69 94 ALA A O 1
ATOM 699 N N . ILE A 1 97 ? 9.128 -13.241 -9.762 1.00 12.78 95 ILE A N 1
ATOM 700 C CA . ILE A 1 97 ? 9.823 -14.252 -10.529 1.00 13.14 95 ILE A CA 1
ATOM 701 C C . ILE A 1 97 ? 8.779 -15.170 -11.166 1.00 13.02 95 ILE A C 1
ATOM 702 O O . ILE A 1 97 ? 8.183 -15.985 -10.468 1.00 11.57 95 ILE A O 1
ATOM 707 N N . ILE A 1 98 ? 8.672 -15.131 -12.509 1.00 13.11 96 ILE A N 1
ATOM 708 C CA . ILE A 1 98 ? 7.574 -15.751 -13.240 1.00 13.19 96 ILE A CA 1
ATOM 709 C C . ILE A 1 98 ? 7.887 -17.192 -13.603 1.00 13.84 96 ILE A C 1
ATOM 710 O O . ILE A 1 98 ? 8.974 -17.476 -14.072 1.00 13.79 96 ILE A O 1
ATOM 715 N N . VAL A 1 99 ? 6.904 -18.078 -13.376 1.00 14.07 97 VAL A N 1
ATOM 716 C CA . VAL A 1 99 ? 6.950 -19.464 -13.804 1.00 16.36 97 VAL A CA 1
ATOM 717 C C . VAL A 1 99 ? 5.718 -19.737 -14.651 1.00 15.81 97 VAL A C 1
ATOM 718 O O . VAL A 1 99 ? 4.641 -19.209 -14.362 1.00 16.02 97 VAL A O 1
ATOM 722 N N . ASP A 1 100 ? 5.897 -20.547 -15.699 1.00 15.09 98 ASP A N 1
ATOM 723 C CA . ASP A 1 100 ? 4.848 -20.765 -16.670 1.00 15.98 98 ASP A CA 1
ATOM 724 C C . ASP A 1 100 ? 3.741 -21.630 -16.069 1.00 15.07 98 ASP A C 1
ATOM 725 O O . ASP A 1 100 ? 3.949 -22.308 -15.077 1.00 14.73 98 ASP A O 1
ATOM 730 N N . VAL A 1 101 ? 2.574 -21.626 -16.702 1.00 16.16 99 VAL A N 1
ATOM 731 C CA . VAL A 1 101 ? 1.475 -22.474 -16.253 1.00 17.18 99 VAL A CA 1
ATOM 732 C C . VAL A 1 101 ? 1.341 -23.734 -17.118 1.00 18.03 99 VAL A C 1
ATOM 733 O O . VAL A 1 101 ? 2.033 -23.921 -18.124 1.00 19.21 99 VAL A O 1
ATOM 737 N N . ASP A 1 102 ? 0.465 -24.626 -16.635 1.00 19.52 100 ASP A N 1
ATOM 738 C CA . ASP A 1 102 ? 0.124 -25.896 -17.252 1.00 20.79 100 ASP A CA 1
ATOM 739 C C . ASP A 1 102 ? -1.067 -25.681 -18.192 1.00 21.43 100 ASP A C 1
ATOM 740 O O . ASP A 1 102 ? -2.044 -25.022 -17.836 1.00 21.69 100 ASP A O 1
ATOM 745 N N . ILE A 1 103 ? -1.002 -26.268 -19.393 1.00 21.04 101 ILE A N 1
ATOM 746 C CA . ILE A 1 103 ? -1.977 -26.004 -20.448 1.00 21.97 101 ILE A CA 1
ATOM 747 C C . ILE A 1 103 ? -3.351 -26.561 -20.051 1.00 22.15 101 ILE A C 1
ATOM 748 O O . ILE A 1 103 ? -4.393 -26.115 -20.536 1.00 21.17 101 ILE A O 1
ATOM 753 N N . GLU A 1 104 ? -3.363 -27.547 -19.154 1.00 22.78 102 GLU A N 1
ATOM 754 C CA . GLU A 1 104 ? -4.591 -28.247 -18.822 1.00 26.81 102 GLU A CA 1
ATOM 755 C C . GLU A 1 104 ? -5.381 -27.506 -17.728 1.00 24.03 102 GLU A C 1
ATOM 756 O O . GLU A 1 104 ? -6.609 -27.406 -17.805 1.00 27.14 102 GLU A O 1
ATOM 762 N N . THR A 1 105 ? -4.659 -26.936 -16.752 1.00 19.87 103 THR A N 1
ATOM 763 C CA . THR A 1 105 ? -5.244 -26.402 -15.536 1.00 17.09 103 THR A CA 1
ATOM 764 C C . THR A 1 105 ? -5.257 -24.865 -15.502 1.00 16.67 103 THR A C 1
ATOM 765 O O . THR A 1 105 ? -6.105 -24.277 -14.811 1.00 16.99 103 THR A O 1
ATOM 769 N N . TYR A 1 106 ? -4.325 -24.249 -16.248 1.00 14.59 104 TYR A N 1
ATOM 770 C CA . TYR A 1 106 ? -4.091 -22.819 -16.342 1.00 13.64 104 TYR A CA 1
ATOM 771 C C . TYR A 1 106 ? -3.384 -22.312 -15.086 1.00 14.01 104 TYR A C 1
ATOM 772 O O . TYR A 1 106 ? -3.208 -21.086 -14.899 1.00 13.71 104 TYR A O 1
ATOM 781 N N . ASN A 1 107 ? -2.913 -23.275 -14.281 1.00 13.28 105 ASN A N 1
ATOM 782 C CA . ASN A 1 107 ? -2.237 -23.011 -13.021 1.00 14.18 105 ASN A CA 1
ATOM 783 C C . ASN A 1 107 ? -0.747 -23.283 -13.141 1.00 14.44 105 ASN A C 1
ATOM 784 O O . ASN A 1 107 ? -0.298 -24.100 -13.949 1.00 14.51 105 ASN A O 1
ATOM 789 N N . MET A 1 108 ? -0.000 -22.591 -12.287 1.00 14.00 106 MET A N 1
ATOM 790 C CA . MET A 1 108 ? 1.428 -22.779 -12.198 1.00 14.79 106 MET A CA 1
ATOM 791 C C . MET A 1 108 ? 1.817 -24.251 -12.374 1.00 15.61 106 MET A C 1
ATOM 792 O O . MET A 1 108 ? 1.372 -25.147 -11.659 1.00 13.98 106 MET A O 1
ATOM 797 N N . ASP A 1 109 ? 2.768 -24.445 -13.286 1.00 16.15 107 ASP A N 1
ATOM 798 C CA . ASP A 1 109 ? 3.316 -25.751 -13.593 1.00 16.77 107 ASP A CA 1
ATOM 799 C C . ASP A 1 109 ? 4.268 -26.151 -12.467 1.00 15.64 107 ASP A C 1
ATOM 800 O O . ASP A 1 109 ? 5.299 -25.517 -12.267 1.00 14.10 107 ASP A O 1
ATOM 805 N N . SER A 1 110 ? 3.908 -27.203 -11.725 1.00 16.75 108 SER A N 1
ATOM 806 C CA . SER A 1 110 ? 4.633 -27.559 -10.505 1.00 17.82 108 SER A CA 1
ATOM 807 C C . SER A 1 110 ? 6.078 -27.989 -10.789 1.00 19.01 108 SER A C 1
ATOM 808 O O . SER A 1 110 ? 7.000 -27.640 -10.048 1.00 17.35 108 SER A O 1
ATOM 811 N N . GLU A 1 111 ? 6.282 -28.704 -11.894 1.00 20.68 109 GLU A N 1
ATOM 812 C CA . GLU A 1 111 ? 7.630 -29.083 -12.294 1.00 23.64 109 GLU A CA 1
ATOM 813 C C . GLU A 1 111 ? 8.464 -27.860 -12.672 1.00 19.70 109 GLU A C 1
ATOM 814 O O . GLU A 1 111 ? 9.615 -27.750 -12.252 1.00 19.78 109 GLU A O 1
ATOM 820 N N . LEU A 1 112 ? 7.906 -26.937 -13.453 1.00 18.84 110 LEU A N 1
ATOM 821 C CA . LEU A 1 112 ? 8.675 -25.750 -13.814 1.00 18.94 110 LEU A CA 1
ATOM 822 C C . LEU A 1 112 ? 8.922 -24.906 -12.565 1.00 18.02 110 LEU A C 1
ATOM 823 O O . LEU A 1 112 ? 9.891 -24.163 -12.499 1.00 18.44 110 LEU A O 1
ATOM 828 N N . LEU A 1 113 ? 8.041 -25.027 -11.573 1.00 17.90 111 LEU A N 1
ATOM 829 C CA . LEU A 1 113 ? 8.209 -24.317 -10.310 1.00 17.60 111 LEU A CA 1
ATOM 830 C C . LEU A 1 113 ? 9.425 -24.857 -9.576 1.00 16.56 111 LEU A C 1
ATOM 831 O O . LEU A 1 113 ? 10.299 -24.093 -9.155 1.00 15.56 111 LEU A O 1
ATOM 836 N N . GLU A 1 114 ? 9.472 -26.185 -9.449 1.00 18.00 112 GLU A N 1
ATOM 837 C CA . GLU A 1 114 ? 10.597 -26.815 -8.774 1.00 19.66 112 GLU A CA 1
ATOM 838 C C . GLU A 1 114 ? 11.922 -26.467 -9.467 1.00 19.49 112 GLU A C 1
ATOM 839 O O . GLU A 1 114 ? 12.865 -26.055 -8.798 1.00 18.75 112 GLU A O 1
ATOM 845 N N . SER A 1 115 ? 12.010 -26.571 -10.798 1.00 20.83 113 SER A N 1
ATOM 846 C CA . SER A 1 115 ? 13.293 -26.285 -11.419 1.00 23.78 113 SER A CA 1
ATOM 847 C C . SER A 1 115 ? 13.647 -24.799 -11.308 1.00 20.71 113 SER A C 1
ATOM 848 O O . SER A 1 115 ? 14.817 -24.458 -11.173 1.00 20.57 113 SER A O 1
ATOM 851 N N . CYS A 1 116 ? 12.646 -23.906 -11.266 1.00 20.15 114 CYS A N 1
ATOM 852 C CA . CYS A 1 116 ? 12.917 -22.493 -11.036 1.00 18.43 114 CYS A CA 1
ATOM 853 C C . CYS A 1 116 ? 13.590 -22.269 -9.676 1.00 17.82 114 CYS A C 1
ATOM 854 O O . CYS A 1 116 ? 14.527 -21.482 -9.555 1.00 19.49 114 CYS A O 1
ATOM 857 N N . ILE A 1 117 ? 13.160 -23.002 -8.647 1.00 17.68 115 ILE A N 1
ATOM 858 C CA . ILE A 1 117 ? 13.776 -22.881 -7.333 1.00 17.88 115 ILE A CA 1
ATOM 859 C C . ILE A 1 117 ? 15.183 -23.478 -7.395 1.00 18.43 115 ILE A C 1
ATOM 860 O O . ILE A 1 117 ? 16.150 -22.868 -6.929 1.00 16.82 115 ILE A O 1
ATOM 865 N N . GLN A 1 118 ? 15.319 -24.641 -8.030 1.00 20.47 116 GLN A N 1
ATOM 866 C CA . GLN A 1 118 ? 16.610 -25.332 -8.045 1.00 23.32 116 GLN A CA 1
ATOM 867 C C . GLN A 1 118 ? 17.693 -24.484 -8.712 1.00 24.84 116 GLN A C 1
ATOM 868 O O . GLN A 1 118 ? 18.818 -24.456 -8.228 1.00 26.64 116 GLN A O 1
ATOM 874 N N . SER A 1 119 ? 17.349 -23.745 -9.775 1.00 24.28 117 SER A N 1
ATOM 875 C CA . SER A 1 119 ? 18.334 -22.950 -10.493 1.00 26.69 117 SER A CA 1
ATOM 876 C C . SER A 1 119 ? 18.382 -21.490 -10.015 1.00 28.13 117 SER A C 1
ATOM 877 O O . SER A 1 119 ? 19.046 -20.657 -10.626 1.00 28.71 117 SER A O 1
ATOM 880 N N . TRP A 1 120 ? 17.681 -21.152 -8.925 1.00 27.66 118 TRP A N 1
ATOM 881 C CA . TRP A 1 120 ? 17.628 -19.768 -8.482 1.00 26.11 118 TRP A CA 1
ATOM 882 C C . TRP A 1 120 ? 19.034 -19.327 -8.110 1.00 26.39 118 TRP A C 1
ATOM 883 O O . TRP A 1 120 ? 19.686 -20.010 -7.336 1.00 25.59 118 TRP A O 1
ATOM 894 N N . SER A 1 121 ? 19.476 -18.170 -8.592 1.00 28.66 119 SER A N 1
ATOM 895 C CA . SER A 1 121 ? 20.855 -17.769 -8.339 1.00 32.75 119 SER A CA 1
ATOM 896 C C . SER A 1 121 ? 20.937 -16.352 -7.769 1.00 32.06 119 SER A C 1
ATOM 897 O O . SER A 1 121 ? 21.999 -15.738 -7.796 1.00 33.31 119 SER A O 1
ATOM 900 N N . GLY A 1 122 ? 19.832 -15.855 -7.199 1.00 30.36 120 GLY A N 1
ATOM 901 C CA . GLY A 1 122 ? 19.834 -14.573 -6.518 1.00 25.87 120 GLY A CA 1
ATOM 902 C C . GLY A 1 122 ? 19.798 -13.448 -7.541 1.00 22.90 120 GLY A C 1
ATOM 903 O O . GLY A 1 122 ? 19.317 -13.681 -8.635 1.00 23.26 120 GLY A O 1
ATOM 904 N N . PRO A 1 123 ? 20.244 -12.209 -7.231 1.00 21.01 121 PRO A N 1
ATOM 905 C CA . PRO A 1 123 ? 20.809 -11.873 -5.917 1.00 21.32 121 PRO A CA 1
ATOM 906 C C . PRO A 1 123 ? 19.841 -11.826 -4.721 1.00 22.94 121 PRO A C 1
ATOM 907 O O . PRO A 1 123 ? 20.252 -11.974 -3.575 1.00 22.48 121 PRO A O 1
ATOM 911 N N . GLU A 1 124 ? 18.548 -11.642 -4.986 1.00 22.61 122 GLU A N 1
ATOM 912 C CA . GLU A 1 124 ? 17.538 -11.558 -3.938 1.00 22.75 122 GLU A CA 1
ATOM 913 C C . GLU A 1 124 ? 17.374 -12.911 -3.259 1.00 21.92 122 GLU A C 1
ATOM 914 O O . GLU A 1 124 ? 17.755 -13.955 -3.790 1.00 21.53 122 GLU A O 1
ATOM 920 N N . LYS A 1 125 ? 16.799 -12.858 -2.070 1.00 22.64 123 LYS A N 1
ATOM 921 C CA . LYS A 1 125 ? 16.474 -14.060 -1.334 1.00 24.33 123 LYS A CA 1
ATOM 922 C C . LYS A 1 125 ? 15.071 -14.496 -1.733 1.00 22.55 123 LYS A C 1
ATOM 923 O O . LYS A 1 125 ? 14.109 -13.733 -1.608 1.00 20.20 123 LYS A O 1
ATOM 929 N N . LEU A 1 126 ? 14.960 -15.747 -2.188 1.00 21.63 124 LEU A N 1
ATOM 930 C CA . LEU A 1 126 ? 13.665 -16.308 -2.520 1.00 20.85 124 LEU A CA 1
ATOM 931 C C . LEU A 1 126 ? 12.938 -16.598 -1.211 1.00 19.46 124 LEU A C 1
ATOM 932 O O . LEU A 1 126 ? 13.461 -17.331 -0.388 1.00 19.42 124 LEU A O 1
ATOM 937 N N . LYS A 1 127 ? 11.776 -15.963 -0.989 1.00 18.66 125 LYS A N 1
ATOM 938 C CA . LYS A 1 127 ? 11.063 -16.031 0.281 1.00 17.33 125 LYS A CA 1
ATOM 939 C C . LYS A 1 127 ? 9.715 -16.736 0.149 1.00 15.83 125 LYS A C 1
ATOM 940 O O . LYS A 1 127 ? 9.224 -17.248 1.146 1.00 15.34 125 LYS A O 1
ATOM 946 N N . ALA A 1 128 ? 9.074 -16.711 -1.029 1.00 13.11 126 ALA A N 1
ATOM 947 C CA . ALA A 1 128 ? 7.726 -17.250 -1.126 1.00 12.61 126 ALA A CA 1
ATOM 948 C C . ALA A 1 128 ? 7.344 -17.674 -2.526 1.00 12.06 126 ALA A C 1
ATOM 949 O O . ALA A 1 128 ? 7.896 -17.189 -3.513 1.00 13.35 126 ALA A O 1
ATOM 951 N N . ILE A 1 129 ? 6.329 -18.543 -2.563 1.00 11.43 127 ILE A N 1
ATOM 952 C CA . ILE A 1 129 ? 5.629 -18.937 -3.783 1.00 11.40 127 ILE A CA 1
ATOM 953 C C . ILE A 1 129 ? 4.192 -18.417 -3.680 1.00 11.30 127 ILE A C 1
ATOM 954 O O . ILE A 1 129 ? 3.554 -18.625 -2.647 1.00 12.19 127 ILE A O 1
ATOM 959 N N . MET A 1 130 ? 3.721 -17.728 -4.726 1.00 9.94 128 MET A N 1
ATOM 960 C CA . MET A 1 130 ? 2.379 -17.165 -4.792 1.00 10.89 128 MET A CA 1
ATOM 961 C C . MET A 1 130 ? 1.663 -17.758 -6.010 1.00 11.21 128 MET A C 1
ATOM 962 O O . MET A 1 130 ? 1.491 -17.095 -7.037 1.00 11.53 128 MET A O 1
ATOM 967 N N . PRO A 1 131 ? 1.227 -19.038 -5.974 1.00 11.49 129 PRO A N 1
ATOM 968 C CA . PRO A 1 131 ? 0.477 -19.608 -7.089 1.00 11.84 129 PRO A CA 1
ATOM 969 C C . PRO A 1 131 ? -0.931 -19.047 -7.093 1.00 12.48 129 PRO A C 1
ATOM 970 O O . PRO A 1 131 ? -1.399 -18.582 -6.054 1.00 13.02 129 PRO A O 1
ATOM 974 N N . VAL A 1 132 ? -1.559 -19.068 -8.270 1.00 11.86 130 VAL A N 1
ATOM 975 C CA . VAL A 1 132 ? -2.939 -18.674 -8.436 1.00 12.16 130 VAL A CA 1
ATOM 976 C C . VAL A 1 132 ? -3.752 -19.934 -8.647 1.00 12.42 130 VAL A C 1
ATOM 977 O O . VAL A 1 132 ? -3.326 -20.809 -9.391 1.00 12.22 130 VAL A O 1
ATOM 981 N N . LEU A 1 133 ? -4.875 -20.045 -7.928 1.00 11.83 131 LEU A N 1
ATOM 982 C CA . LEU A 1 133 ? -5.869 -21.054 -8.225 1.00 11.01 131 LEU A CA 1
ATOM 983 C C . LEU A 1 133 ? -6.840 -20.421 -9.207 1.00 11.49 131 LEU A C 1
ATOM 984 O O . LEU A 1 133 ? -7.907 -19.882 -8.833 1.00 12.00 131 LEU A O 1
ATOM 989 N N . GLU A 1 134 ? -6.418 -20.457 -10.491 1.00 11.59 132 GLU A N 1
ATOM 990 C CA . GLU A 1 134 ? -6.981 -19.593 -11.517 1.00 11.42 132 GLU A CA 1
ATOM 991 C C . GLU A 1 134 ? -8.395 -20.042 -11.869 1.00 11.23 132 GLU A C 1
ATOM 992 O O . GLU A 1 134 ? -8.640 -21.226 -12.078 1.00 11.83 132 GLU A O 1
ATOM 998 N N . PHE A 1 135 ? -9.340 -19.090 -11.869 1.00 10.79 133 PHE A N 1
ATOM 999 C CA . PHE A 1 135 ? -10.727 -19.352 -12.264 1.00 10.88 133 PHE A CA 1
ATOM 1000 C C . PHE A 1 135 ? -11.449 -20.307 -11.317 1.00 11.01 133 PHE A C 1
ATOM 1001 O O . PHE A 1 135 ? -12.569 -20.716 -11.622 1.00 11.31 133 PHE A O 1
ATOM 1009 N N . GLY A 1 136 ? -10.857 -20.610 -10.154 1.00 10.74 134 GLY A N 1
ATOM 1010 C CA . GLY A 1 136 ? -11.475 -21.510 -9.195 1.00 11.16 134 GLY A CA 1
ATOM 1011 C C . GLY A 1 136 ? -10.910 -22.919 -9.212 1.00 11.74 134 GLY A C 1
ATOM 1012 O O . GLY A 1 136 ? -11.465 -23.822 -8.568 1.00 12.19 134 GLY A O 1
ATOM 1013 N N . ASN A 1 137 ? -9.789 -23.092 -9.921 1.00 12.41 135 ASN A N 1
ATOM 1014 C CA . ASN A 1 137 ? -9.218 -24.415 -10.089 1.00 12.79 135 ASN A CA 1
ATOM 1015 C C . ASN A 1 137 ? -8.231 -24.708 -8.963 1.00 12.02 135 ASN A C 1
ATOM 1016 O O . ASN A 1 137 ? -7.183 -24.078 -8.879 1.00 10.81 135 ASN A O 1
ATOM 1021 N N . PRO A 1 138 ? -8.518 -25.706 -8.103 1.00 11.95 136 PRO A N 1
ATOM 1022 C CA . PRO A 1 138 ? -7.620 -26.069 -7.010 1.00 12.91 136 PRO A CA 1
ATOM 1023 C C . PRO A 1 138 ? -6.388 -26.871 -7.416 1.00 13.85 136 PRO A C 1
ATOM 1024 O O . PRO A 1 138 ? -5.502 -27.066 -6.599 1.00 14.76 136 PRO A O 1
ATOM 1028 N N . HIS A 1 139 ? -6.359 -27.392 -8.652 1.00 15.96 137 HIS A N 1
ATOM 1029 C CA . HIS A 1 139 ? -5.351 -28.382 -9.033 1.00 18.48 137 HIS A CA 1
ATOM 1030 C C . HIS A 1 139 ? -3.916 -27.866 -8.906 1.00 18.27 137 HIS A C 1
ATOM 1031 O O . HIS A 1 139 ? -3.556 -26.831 -9.476 1.00 17.79 137 HIS A O 1
ATOM 1038 N N . GLY A 1 140 ? -3.067 -28.653 -8.219 1.00 17.09 138 GLY A N 1
ATOM 1039 C CA . GLY A 1 140 ? -1.696 -28.258 -7.949 1.00 16.10 138 GLY A CA 1
ATOM 1040 C C . GLY A 1 140 ? -1.447 -27.781 -6.520 1.00 15.56 138 GLY A C 1
ATOM 1041 O O . GLY A 1 140 ? -0.288 -27.723 -6.090 1.00 15.74 138 GLY A O 1
ATOM 1042 N N . LEU A 1 141 ? -2.508 -27.458 -5.769 1.00 15.76 139 LEU A N 1
ATOM 1043 C CA . LEU A 1 141 ? -2.319 -26.782 -4.483 1.00 14.90 139 LEU A CA 1
ATOM 1044 C C . LEU A 1 141 ? -1.474 -27.608 -3.508 1.00 15.96 139 LEU A C 1
ATOM 1045 O O . LEU A 1 141 ? -0.526 -27.085 -2.901 1.00 13.93 139 LEU A O 1
ATOM 1050 N N . LYS A 1 142 ? -1.765 -28.907 -3.379 1.00 17.25 140 LYS A N 1
ATOM 1051 C CA . LYS A 1 142 ? -0.990 -29.712 -2.437 1.00 21.37 140 LYS A CA 1
ATOM 1052 C C . LYS A 1 142 ? 0.476 -29.792 -2.876 1.00 19.61 140 LYS A C 1
ATOM 1053 O O . LYS A 1 142 ? 1.392 -29.772 -2.051 1.00 18.62 140 LYS A O 1
ATOM 1059 N N . LYS A 1 143 ? 0.701 -29.848 -4.194 1.00 20.14 141 LYS A N 1
ATOM 1060 C CA . LYS A 1 143 ? 2.057 -29.860 -4.728 1.00 20.37 141 LYS A CA 1
ATOM 1061 C C . LYS A 1 143 ? 2.792 -28.554 -4.392 1.00 18.60 141 LYS A C 1
ATOM 1062 O O . LYS A 1 143 ? 3.979 -28.581 -4.073 1.00 17.73 141 LYS A O 1
ATOM 1068 N N . TYR A 1 144 ? 2.105 -27.398 -4.471 1.00 18.10 142 TYR A N 1
ATOM 1069 C CA . TYR A 1 144 ? 2.711 -26.123 -4.092 1.00 16.67 142 TYR A CA 1
ATOM 1070 C C . TYR A 1 144 ? 3.141 -26.159 -2.619 1.00 15.35 142 TYR A C 1
ATOM 1071 O O . TYR A 1 144 ? 4.221 -25.669 -2.279 1.00 14.75 142 TYR A O 1
ATOM 1080 N N . ARG A 1 145 ? 2.315 -26.753 -1.756 1.00 14.76 143 ARG A N 1
ATOM 1081 C CA . ARG A 1 145 ? 2.604 -26.827 -0.323 1.00 14.80 143 ARG A CA 1
ATOM 1082 C C . ARG A 1 145 ? 3.864 -27.678 -0.119 1.00 15.58 143 ARG A C 1
ATOM 1083 O O . ARG A 1 145 ? 4.832 -27.256 0.540 1.00 14.86 143 ARG A O 1
ATOM 1091 N N . GLU A 1 146 ? 3.838 -28.866 -0.738 1.00 17.11 144 GLU A N 1
ATOM 1092 C CA . GLU A 1 146 ? 4.956 -29.797 -0.713 1.00 19.68 144 GLU A CA 1
ATOM 1093 C C . GLU A 1 146 ? 6.246 -29.106 -1.142 1.00 17.64 144 GLU A C 1
ATOM 1094 O O . GLU A 1 146 ? 7.251 -29.167 -0.448 1.00 18.13 144 GLU A O 1
ATOM 1100 N N . ILE A 1 147 ? 6.206 -28.413 -2.282 1.00 17.51 145 ILE A N 1
ATOM 1101 C CA . ILE A 1 147 ? 7.399 -27.788 -2.831 1.00 16.95 145 ILE A CA 1
ATOM 1102 C C . ILE A 1 147 ? 7.854 -26.651 -1.926 1.00 18.46 145 ILE A C 1
ATOM 1103 O O . ILE A 1 147 ? 9.052 -26.512 -1.670 1.00 19.93 145 ILE A O 1
ATOM 1108 N N . ALA A 1 148 ? 6.908 -25.803 -1.486 1.00 17.02 146 ALA A N 1
ATOM 1109 C CA . ALA A 1 148 ? 7.240 -24.718 -0.573 1.00 17.45 146 ALA A CA 1
ATOM 1110 C C . ALA A 1 148 ? 7.976 -25.248 0.662 1.00 16.87 146 ALA A C 1
ATOM 1111 O O . ALA A 1 148 ? 8.997 -24.709 1.061 1.00 18.13 146 ALA A O 1
ATOM 1113 N N . ASN A 1 149 ? 7.451 -26.310 1.266 1.00 16.52 147 ASN A N 1
ATOM 1114 C CA . ASN A 1 149 ? 8.019 -26.849 2.492 1.00 18.04 147 ASN A CA 1
ATOM 1115 C C . ASN A 1 149 ? 9.409 -27.419 2.247 1.00 18.16 147 ASN A C 1
ATOM 1116 O O . ASN A 1 149 ? 10.313 -27.182 3.014 1.00 18.80 147 ASN A O 1
ATOM 1121 N N . LYS A 1 150 ? 9.583 -28.128 1.147 1.00 19.85 148 LYS A N 1
ATOM 1122 C CA . LYS A 1 150 ? 10.867 -28.687 0.744 1.00 21.29 148 LYS A CA 1
ATOM 1123 C C . LYS A 1 150 ? 11.992 -27.648 0.683 1.00 21.05 148 LYS A C 1
ATOM 1124 O O . LYS A 1 150 ? 13.166 -27.967 0.909 1.00 20.68 148 LYS A O 1
ATOM 1130 N N . TYR A 1 151 ? 11.659 -26.413 0.293 1.00 18.78 149 TYR A N 1
ATOM 1131 C CA . TYR A 1 151 ? 12.668 -25.389 0.061 1.00 18.44 149 TYR A CA 1
ATOM 1132 C C . TYR A 1 151 ? 12.531 -24.281 1.101 1.00 19.22 149 TYR A C 1
ATOM 1133 O O . TYR A 1 151 ? 13.079 -23.195 0.932 1.00 20.54 149 TYR A O 1
ATOM 1142 N N . ASN A 1 152 ? 11.790 -24.561 2.180 1.00 19.85 150 ASN A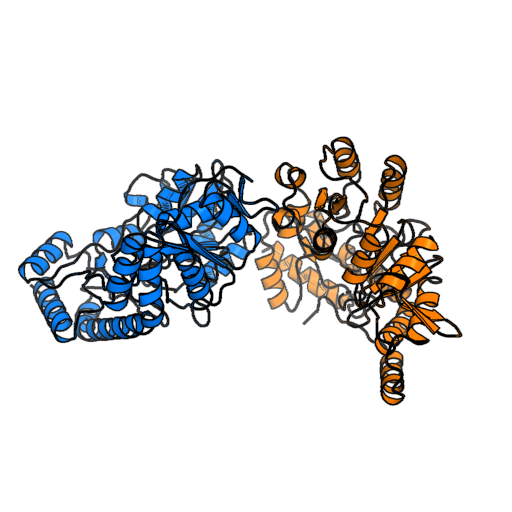 N 1
ATOM 1143 C CA A ASN A 1 152 ? 11.671 -23.644 3.308 0.50 21.03 150 ASN A CA 1
ATOM 1144 C CA B ASN A 1 152 ? 11.727 -23.642 3.298 0.50 20.88 150 ASN A CA 1
ATOM 1145 C C . ASN A 1 152 ? 11.179 -22.283 2.827 1.00 19.92 150 ASN A C 1
ATOM 1146 O O . ASN A 1 152 ? 11.703 -21.248 3.223 1.00 18.45 150 ASN A O 1
ATOM 1155 N N . LEU A 1 153 ? 10.125 -22.298 1.989 1.00 18.05 151 LEU A N 1
ATOM 1156 C CA . LEU A 1 153 ? 9.516 -21.065 1.482 1.00 17.00 151 LEU A CA 1
ATOM 1157 C C . LEU A 1 153 ? 8.089 -20.914 2.007 1.00 14.97 151 LEU A C 1
ATOM 1158 O O . LEU A 1 153 ? 7.384 -21.892 2.189 1.00 13.22 151 LEU A O 1
ATOM 1163 N N . ALA A 1 154 ? 7.640 -19.661 2.174 1.00 15.30 152 ALA A N 1
ATOM 1164 C CA . ALA A 1 154 ? 6.232 -19.406 2.471 1.00 14.56 152 ALA A CA 1
ATOM 1165 C C . ALA A 1 154 ? 5.414 -19.681 1.217 1.00 14.34 152 ALA A C 1
ATOM 1166 O O . ALA A 1 154 ? 5.958 -19.555 0.123 1.00 13.05 152 ALA A O 1
ATOM 1168 N N . LEU A 1 155 ? 4.173 -20.166 1.425 1.00 13.26 153 LEU A N 1
ATOM 1169 C CA . LEU A 1 155 ? 3.179 -20.307 0.394 1.00 13.91 153 LEU A CA 1
ATOM 1170 C C . LEU A 1 155 ? 2.071 -19.282 0.627 1.00 14.10 153 LEU A C 1
ATOM 1171 O O . LEU A 1 155 ? 1.480 -19.291 1.699 1.00 16.02 153 LEU A O 1
ATOM 1176 N N . ILE A 1 156 ? 1.799 -18.416 -0.367 1.00 13.35 154 ILE A N 1
ATOM 1177 C CA . ILE A 1 156 ? 0.695 -17.460 -0.306 1.00 12.43 154 ILE A CA 1
ATOM 1178 C C . ILE A 1 156 ? -0.236 -17.817 -1.440 1.00 12.58 154 ILE A C 1
ATOM 1179 O O . ILE A 1 156 ? 0.135 -17.604 -2.600 1.00 11.61 154 ILE A O 1
ATOM 1184 N N . GLU A 1 157 ? -1.407 -18.387 -1.106 1.00 12.10 155 GLU A N 1
ATOM 1185 C CA . GLU A 1 157 ? -2.370 -18.735 -2.126 1.00 11.91 155 GLU A CA 1
ATOM 1186 C C . GLU A 1 157 ? -3.074 -17.493 -2.671 1.00 11.52 155 GLU A C 1
ATOM 1187 O O . GLU A 1 157 ? -3.782 -16.812 -1.921 1.00 11.90 155 GLU A O 1
ATOM 1193 N N . ASP A 1 158 ? -2.927 -17.209 -3.968 1.00 9.83 156 ASP A N 1
ATOM 1194 C CA . ASP A 1 158 ? -3.762 -16.169 -4.581 1.00 10.02 156 ASP A CA 1
ATOM 1195 C C . ASP A 1 158 ? -5.021 -16.869 -5.043 1.00 9.55 156 ASP A C 1
ATOM 1196 O O . ASP A 1 158 ? -5.112 -17.328 -6.184 1.00 10.58 156 ASP A O 1
ATOM 1201 N N . ALA A 1 159 ? -5.950 -16.983 -4.105 1.00 9.91 157 ALA A N 1
ATOM 1202 C CA . ALA A 1 159 ? -7.230 -17.617 -4.320 1.00 9.87 157 ALA A CA 1
ATOM 1203 C C . ALA A 1 159 ? -8.288 -16.559 -4.645 1.00 9.75 157 ALA A C 1
ATOM 1204 O O . ALA A 1 159 ? -9.455 -16.734 -4.348 1.00 9.52 157 ALA A O 1
ATOM 1206 N N . ALA A 1 160 ? -7.884 -15.463 -5.286 1.00 10.32 158 ALA A N 1
ATOM 1207 C CA . ALA A 1 160 ? -8.807 -14.409 -5.668 1.00 10.43 158 ALA A CA 1
ATOM 1208 C C . ALA A 1 160 ? -10.126 -14.957 -6.205 1.00 11.83 158 ALA A C 1
ATOM 1209 O O . ALA A 1 160 ? -11.206 -14.498 -5.809 1.00 10.44 158 ALA A O 1
ATOM 1211 N N . CYS A 1 161 ? -10.014 -15.895 -7.179 1.00 11.62 159 CYS A N 1
ATOM 1212 C CA . CYS A 1 161 ? -11.150 -16.442 -7.876 1.00 12.43 159 CYS A CA 1
ATOM 1213 C C . CYS A 1 161 ? -11.721 -17.709 -7.237 1.00 13.05 159 CYS A C 1
ATOM 1214 O O . CYS A 1 161 ? -12.614 -18.307 -7.824 1.00 14.54 159 CYS A O 1
ATOM 1217 N N . ALA A 1 162 ? -11.232 -18.147 -6.071 1.00 12.95 160 ALA A N 1
ATOM 1218 C CA . ALA A 1 162 ? -11.425 -19.544 -5.696 1.00 13.40 160 ALA A CA 1
ATOM 1219 C C . ALA A 1 162 ? -12.082 -19.724 -4.330 1.00 12.68 160 ALA A C 1
ATOM 1220 O O . ALA A 1 162 ? -11.943 -20.812 -3.786 1.00 13.39 160 ALA A O 1
ATOM 1222 N N . LEU A 1 163 ? -12.819 -18.724 -3.805 1.00 12.52 161 LEU A N 1
ATOM 1223 C CA . LEU A 1 163 ? -13.548 -18.943 -2.565 1.00 12.57 161 LEU A CA 1
ATOM 1224 C C . LEU A 1 163 ? -14.577 -20.047 -2.811 1.00 12.94 161 LEU A C 1
ATOM 1225 O O . LEU A 1 163 ? -15.405 -19.905 -3.715 1.00 12.00 161 LEU A O 1
ATOM 1230 N N . GLY A 1 164 ? -14.531 -21.105 -1.974 1.00 12.91 162 GLY A N 1
ATOM 1231 C CA . GLY A 1 164 ? -15.473 -22.208 -2.115 1.00 13.47 162 GLY A CA 1
ATOM 1232 C C . GLY A 1 164 ? -14.949 -23.323 -3.030 1.00 14.96 162 GLY A C 1
ATOM 1233 O O . GLY A 1 164 ? -15.602 -24.348 -3.192 1.00 14.94 162 GLY A O 1
ATOM 1234 N N . ALA A 1 165 ? -13.741 -23.132 -3.584 1.00 15.77 163 ALA A N 1
ATOM 1235 C CA . ALA A 1 165 ? -13.033 -24.188 -4.271 1.00 16.52 163 ALA A CA 1
ATOM 1236 C C . ALA A 1 165 ? -12.390 -25.091 -3.221 1.00 18.73 163 ALA A C 1
ATOM 1237 O O . ALA A 1 165 ? -12.009 -24.647 -2.129 1.00 17.66 163 ALA A O 1
ATOM 1239 N N . LYS A 1 166 ? -12.266 -26.366 -3.589 1.00 18.38 164 LYS A N 1
ATOM 1240 C CA . LYS A 1 166 ? -11.819 -27.371 -2.654 1.00 21.10 164 LYS A CA 1
ATOM 1241 C C . LYS A 1 166 ? -10.789 -28.268 -3.341 1.00 19.03 164 LYS A C 1
ATOM 1242 O O . LYS A 1 166 ? -10.987 -28.742 -4.452 1.00 20.05 164 LYS A O 1
ATOM 1248 N N . GLU A 1 167 ? -9.672 -28.477 -2.667 1.00 20.24 165 GLU A N 1
ATOM 1249 C CA . GLU A 1 167 ? -8.625 -29.386 -3.096 1.00 23.61 165 GLU A CA 1
ATOM 1250 C C . GLU A 1 167 ? -8.753 -30.702 -2.314 1.00 26.20 165 GLU A C 1
ATOM 1251 O O . GLU A 1 167 ? -8.211 -30.813 -1.226 1.00 23.94 165 GLU A O 1
ATOM 1257 N N . GLN A 1 168 ? -9.510 -31.662 -2.855 1.00 30.00 166 GLN A N 1
ATOM 1258 C CA . GLN A 1 168 ? -9.831 -32.925 -2.205 1.00 30.82 166 GLN A CA 1
ATOM 1259 C C . GLN A 1 168 ? -10.653 -32.654 -0.948 1.00 28.91 166 GLN A C 1
ATOM 1260 O O . GLN A 1 168 ? -11.795 -32.220 -1.021 1.00 27.70 166 GLN A O 1
ATOM 1266 N N . ASP A 1 169 ? -10.026 -32.859 0.205 1.00 33.40 167 ASP A N 1
ATOM 1267 C CA . ASP A 1 169 ? -10.664 -32.760 1.507 1.00 36.79 167 ASP A CA 1
ATOM 1268 C C . ASP A 1 169 ? -10.491 -31.350 2.093 1.00 33.55 167 ASP A C 1
ATOM 1269 O O . ASP A 1 169 ? -11.061 -31.037 3.129 1.00 32.76 167 ASP A O 1
ATOM 1274 N N . VAL A 1 170 ? -9.689 -30.495 1.452 1.00 28.90 168 VAL A N 1
ATOM 1275 C CA . VAL A 1 170 ? -9.222 -29.276 2.092 1.00 27.71 168 VAL A CA 1
ATOM 1276 C C . VAL A 1 170 ? -9.644 -28.050 1.258 1.00 22.66 168 VAL A C 1
ATOM 1277 O O . VAL A 1 170 ? -9.479 -28.052 0.051 1.00 21.63 168 VAL A O 1
ATOM 1281 N N . MET A 1 171 ? -10.242 -27.015 1.889 1.00 19.40 169 MET A N 1
ATOM 1282 C CA . MET A 1 171 ? -10.714 -25.830 1.174 1.00 16.81 169 MET A CA 1
ATOM 1283 C C . MET A 1 171 ? -9.537 -24.982 0.655 1.00 14.63 169 MET A C 1
ATOM 1284 O O . MET A 1 171 ? -8.564 -24.742 1.359 1.00 13.30 169 MET A O 1
ATOM 1289 N N . VAL A 1 172 ? -9.657 -24.515 -0.586 1.00 12.80 170 VAL A N 1
ATOM 1290 C CA . VAL A 1 172 ? -8.680 -23.608 -1.159 1.00 11.92 170 VAL A CA 1
ATOM 1291 C C . VAL A 1 172 ? -8.594 -22.384 -0.265 1.00 11.24 170 VAL A C 1
ATOM 1292 O O . VAL A 1 172 ? -9.636 -21.898 0.195 1.00 10.99 170 VAL A O 1
ATOM 1296 N N . GLY A 1 173 ? -7.357 -21.962 0.003 1.00 10.41 171 GLY A N 1
ATOM 1297 C CA . GLY A 1 173 ? -7.071 -20.786 0.824 1.00 10.91 171 GLY A CA 1
ATOM 1298 C C . GLY A 1 173 ? -6.470 -21.142 2.186 1.00 10.66 171 GLY A C 1
ATOM 1299 O O . GLY A 1 173 ? -5.891 -20.297 2.842 1.00 10.35 171 GLY A O 1
ATOM 1300 N N . THR A 1 174 ? -6.607 -22.409 2.592 1.00 11.09 172 THR A N 1
ATOM 1301 C CA . THR A 1 174 ? -6.308 -22.866 3.940 1.00 11.97 172 THR A CA 1
ATOM 1302 C C . THR A 1 174 ? -5.033 -23.718 3.977 1.00 11.76 172 THR A C 1
ATOM 1303 O O . THR A 1 174 ? -4.589 -24.097 5.058 1.00 12.21 172 THR A O 1
ATOM 1307 N N . VAL A 1 175 ? -4.398 -23.944 2.821 1.00 12.34 173 VAL A N 1
ATOM 1308 C CA . VAL A 1 175 ? -3.153 -24.710 2.719 1.00 12.34 173 VAL A CA 1
ATOM 1309 C C . VAL A 1 175 ? -1.908 -23.807 2.774 1.00 12.23 173 VAL A C 1
ATOM 1310 O O . VAL A 1 175 ? -0.835 -24.195 3.254 1.00 12.08 173 VAL A O 1
ATOM 1314 N N . GLY A 1 176 ? -1.985 -22.621 2.161 1.00 13.27 174 GLY A N 1
ATOM 1315 C CA . GLY A 1 176 ? -0.876 -21.684 2.250 1.00 12.13 174 GLY A CA 1
ATOM 1316 C C . GLY A 1 176 ? -0.677 -21.229 3.696 1.00 12.21 174 GLY A C 1
ATOM 1317 O O . GLY A 1 176 ? -1.571 -21.396 4.511 1.00 12.16 174 GLY A O 1
ATOM 1318 N N . ASP A 1 177 ? 0.503 -20.694 3.983 1.00 12.25 175 ASP A N 1
ATOM 1319 C CA . ASP A 1 177 ? 0.753 -19.935 5.175 1.00 13.16 175 ASP A CA 1
ATOM 1320 C C . ASP A 1 177 ? -0.375 -18.934 5.338 1.00 12.69 175 ASP A C 1
ATOM 1321 O O . ASP A 1 177 ? -0.890 -18.776 6.431 1.00 11.93 175 ASP A O 1
ATOM 1326 N N . MET A 1 178 ? -0.736 -18.247 4.243 1.00 13.50 176 MET A N 1
ATOM 1327 C CA . MET A 1 178 ? -1.959 -17.446 4.192 1.00 13.42 176 MET A CA 1
ATOM 1328 C C . MET A 1 178 ? -2.633 -17.662 2.845 1.00 12.68 176 MET A C 1
ATOM 1329 O O . MET A 1 178 ? -1.998 -18.104 1.884 1.00 12.95 176 MET A O 1
ATOM 1334 N N . GLY A 1 179 ? -3.934 -17.360 2.805 1.00 11.50 177 GLY A N 1
ATOM 1335 C CA . GLY A 1 179 ? -4.722 -17.455 1.592 1.00 10.56 177 GLY A CA 1
ATOM 1336 C C . GLY A 1 179 ? -5.474 -16.144 1.383 1.00 9.83 177 GLY A C 1
ATOM 1337 O O . GLY A 1 179 ? -5.856 -15.532 2.381 1.00 9.61 177 GLY A O 1
ATOM 1338 N N . CYS A 1 180 ? -5.674 -15.752 0.117 1.00 8.94 178 CYS A N 1
ATOM 1339 C CA . CYS A 1 180 ? -6.236 -14.454 -0.235 1.00 8.61 178 CYS A CA 1
ATOM 1340 C C . CYS A 1 180 ? -7.392 -14.628 -1.193 1.00 8.68 178 CYS A C 1
ATOM 1341 O O . CYS A 1 180 ? -7.254 -15.332 -2.178 1.00 9.26 178 CYS A O 1
ATOM 1344 N N . PHE A 1 181 ? -8.516 -13.950 -0.918 1.00 9.21 179 PHE A N 1
ATOM 1345 C CA . PHE A 1 181 ? -9.691 -14.011 -1.773 1.00 9.36 179 PHE A CA 1
ATOM 1346 C C . PHE A 1 181 ? -10.050 -12.609 -2.247 1.00 9.32 179 PHE A C 1
ATOM 1347 O O . PHE A 1 181 ? -9.758 -11.672 -1.521 1.00 8.48 179 PHE A O 1
ATOM 1355 N N . SER A 1 182 ? -10.681 -12.511 -3.440 1.00 9.07 180 SER A N 1
ATOM 1356 C CA . SER A 1 182 ? -11.283 -11.286 -3.956 1.00 9.29 180 SER A CA 1
ATOM 1357 C C . SER A 1 182 ? -12.799 -11.407 -3.941 1.00 9.88 180 SER A C 1
ATOM 1358 O O . SER A 1 182 ? -13.325 -12.473 -4.301 1.00 10.40 180 SER A O 1
ATOM 1361 N N . PHE A 1 183 ? -13.473 -10.278 -3.643 1.00 9.56 181 PHE A N 1
ATOM 1362 C CA . PHE A 1 183 ? -14.911 -10.168 -3.744 1.00 10.91 181 PHE A CA 1
ATOM 1363 C C . PHE A 1 183 ? -15.267 -9.106 -4.789 1.00 12.44 181 PHE A C 1
ATOM 1364 O O . PHE A 1 183 ? -16.308 -8.457 -4.710 1.00 13.69 181 PHE A O 1
ATOM 1372 N N . HIS A 1 184 ? -14.388 -8.932 -5.783 1.00 15.69 182 HIS A N 1
ATOM 1373 C CA . HIS A 1 184 ? -14.607 -8.097 -6.968 1.00 16.48 182 HIS A CA 1
ATOM 1374 C C . HIS A 1 184 ? -15.869 -8.551 -7.704 1.00 16.09 182 HIS A C 1
ATOM 1375 O O . HIS A 1 184 ? -16.249 -9.720 -7.621 1.00 15.17 182 HIS A O 1
ATOM 1382 N N . PRO A 1 185 ? -16.572 -7.686 -8.468 1.00 17.44 183 PRO A N 1
ATOM 1383 C CA . PRO A 1 185 ? -17.856 -8.054 -9.066 1.00 19.68 183 PRO A CA 1
ATOM 1384 C C . PRO A 1 185 ? -17.916 -9.266 -9.984 1.00 20.55 183 PRO A C 1
ATOM 1385 O O . PRO A 1 185 ? -18.990 -9.817 -10.144 1.00 21.03 183 PRO A O 1
ATOM 1389 N N . ARG A 1 186 ? -16.788 -9.682 -10.559 1.00 22.45 184 ARG A N 1
ATOM 1390 C CA . ARG A 1 186 ? -16.758 -10.814 -11.486 1.00 27.21 184 ARG A CA 1
ATOM 1391 C C . ARG A 1 186 ? -16.519 -12.136 -10.756 1.00 25.07 184 ARG A C 1
ATOM 1392 O O . ARG A 1 186 ? -16.511 -13.193 -11.392 1.00 24.45 184 ARG A O 1
ATOM 1424 N N . THR A 1 188 ? -17.510 -14.745 -7.533 1.00 20.21 186 THR A N 1
ATOM 1425 C CA . THR A 1 188 ? -18.884 -15.269 -7.449 1.00 17.46 186 THR A CA 1
ATOM 1426 C C . THR A 1 188 ? -19.645 -14.647 -6.263 1.00 16.08 186 THR A C 1
ATOM 1427 O O . THR A 1 188 ? -20.800 -14.210 -6.375 1.00 17.82 186 THR A O 1
ATOM 1431 N N . LEU A 1 189 ? -18.995 -14.625 -5.095 1.00 13.84 187 LEU A N 1
ATOM 1432 C CA . LEU A 1 189 ? -19.349 -13.744 -3.999 1.00 12.83 187 LEU A CA 1
ATOM 1433 C C . LEU A 1 189 ? -18.675 -12.388 -4.242 1.00 13.42 187 LEU A C 1
ATOM 1434 O O . LEU A 1 189 ? -17.452 -12.318 -4.354 1.00 11.52 187 LEU A O 1
ATOM 1439 N N . THR A 1 190 ? -19.489 -11.324 -4.398 1.00 13.48 188 THR A N 1
ATOM 1440 C CA . THR A 1 190 ? -18.957 -9.979 -4.510 1.00 14.03 188 THR A CA 1
ATOM 1441 C C . THR A 1 190 ? -19.456 -9.100 -3.367 1.00 15.89 188 THR A C 1
ATOM 1442 O O . THR A 1 190 ? -20.549 -9.319 -2.865 1.00 16.61 188 THR A O 1
ATOM 1446 N N . THR A 1 191 ? -18.643 -8.087 -2.984 1.00 15.96 189 THR A N 1
ATOM 1447 C CA . THR A 1 191 ? -19.080 -7.003 -2.113 1.00 14.08 189 THR A CA 1
ATOM 1448 C C . THR A 1 191 ? -18.831 -5.653 -2.776 1.00 14.66 189 THR A C 1
ATOM 1449 O O . THR A 1 191 ? -18.692 -4.622 -2.075 1.00 12.99 189 THR A O 1
ATOM 1453 N N . GLY A 1 192 ? -18.910 -5.686 -4.114 1.00 13.34 190 GLY A N 1
ATOM 1454 C CA . GLY A 1 192 ? -18.547 -4.575 -4.981 1.00 14.09 190 GLY A CA 1
ATOM 1455 C C . GLY A 1 192 ? -17.044 -4.535 -5.211 1.00 14.22 190 GLY A C 1
ATOM 1456 O O . GLY A 1 192 ? -16.540 -4.855 -6.293 1.00 14.97 190 GLY A O 1
ATOM 1457 N N . GLU A 1 193 ? -16.359 -4.098 -4.157 1.00 12.83 191 GLU A N 1
ATOM 1458 C CA . GLU A 1 193 ? -14.966 -4.389 -3.909 1.00 11.42 191 GLU A CA 1
ATOM 1459 C C . GLU A 1 193 ? -14.855 -4.978 -2.506 1.00 10.41 191 GLU A C 1
ATOM 1460 O O . GLU A 1 193 ? -15.555 -4.582 -1.592 1.00 9.58 191 GLU A O 1
ATOM 1466 N N . GLY A 1 194 ? -13.923 -5.905 -2.330 1.00 10.09 192 GLY A N 1
ATOM 1467 C CA . GLY A 1 194 ? -13.739 -6.587 -1.060 1.00 9.56 192 GLY A CA 1
ATOM 1468 C C . GLY A 1 194 ? -12.755 -7.733 -1.244 1.00 9.49 192 GLY A C 1
ATOM 1469 O O . GLY A 1 194 ? -12.429 -8.084 -2.383 1.00 9.13 192 GLY A O 1
ATOM 1470 N N . GLY A 1 195 ? -12.247 -8.247 -0.119 1.00 10.05 193 GLY A N 1
ATOM 1471 C CA . GLY A 1 195 ? -11.304 -9.353 -0.119 1.00 10.00 193 GLY A CA 1
ATOM 1472 C C . GLY A 1 195 ? -11.238 -9.995 1.265 1.00 9.91 193 GLY A C 1
ATOM 1473 O O . GLY A 1 195 ? -11.899 -9.527 2.179 1.00 9.75 193 GLY A O 1
ATOM 1474 N N . ALA A 1 196 ? -10.476 -11.084 1.404 1.00 9.38 194 ALA A N 1
ATOM 1475 C CA . ALA A 1 196 ? -10.260 -11.687 2.709 1.00 10.24 194 ALA A CA 1
ATOM 1476 C C . ALA A 1 196 ? -8.895 -12.328 2.675 1.00 11.47 194 ALA A C 1
ATOM 1477 O O . ALA A 1 196 ? -8.459 -12.810 1.622 1.00 11.54 194 ALA A O 1
ATOM 1479 N N . LEU A 1 197 ? -8.217 -12.155 3.808 1.00 11.54 195 LEU A N 1
ATOM 1480 C CA . LEU A 1 197 ? -6.951 -12.787 4.099 1.00 12.17 195 LEU A CA 1
ATOM 1481 C C . LEU A 1 197 ? -7.188 -13.792 5.220 1.00 11.52 195 LEU A C 1
ATOM 1482 O O . LEU A 1 197 ? -7.725 -13.418 6.265 1.00 10.80 195 LEU A O 1
ATOM 1487 N N . VAL A 1 198 ? -6.768 -15.051 4.997 1.00 11.14 196 VAL A N 1
ATOM 1488 C CA . VAL A 1 198 ? -6.947 -16.116 5.969 1.00 10.41 196 VAL A CA 1
ATOM 1489 C C . VAL A 1 198 ? -5.628 -16.825 6.283 1.00 10.49 196 VAL A C 1
ATOM 1490 O O . VAL A 1 198 ? -4.705 -16.867 5.463 1.00 9.86 196 VAL A O 1
ATOM 1494 N N . THR A 1 199 ? -5.597 -17.474 7.463 1.00 10.15 197 THR A N 1
ATOM 1495 C CA . THR A 1 199 ? -4.410 -18.132 7.956 1.00 10.40 197 THR A CA 1
ATOM 1496 C C . THR A 1 199 ? -4.758 -18.955 9.192 1.00 12.14 197 THR A C 1
ATOM 1497 O O . THR A 1 199 ? -5.698 -18.619 9.918 1.00 13.23 197 THR A O 1
ATOM 1501 N N . ASN A 1 200 ? -4.012 -20.055 9.370 1.00 12.18 198 ASN A N 1
ATOM 1502 C CA . ASN A 1 200 ? -4.020 -20.825 10.589 1.00 12.70 198 ASN A CA 1
ATOM 1503 C C . ASN A 1 200 ? -2.917 -20.355 11.527 1.00 13.56 198 ASN A C 1
ATOM 1504 O O . ASN A 1 200 ? -2.732 -20.944 12.574 1.00 16.62 198 ASN A O 1
ATOM 1509 N N . ASN A 1 201 ? -2.148 -19.324 11.162 1.00 14.11 199 ASN A N 1
ATOM 1510 C CA . ASN A 1 201 ? -1.040 -18.874 11.971 1.00 14.82 199 ASN A CA 1
ATOM 1511 C C . ASN A 1 201 ? -1.397 -17.586 12.727 1.00 15.62 199 ASN A C 1
ATOM 1512 O O . ASN A 1 201 ? -1.742 -16.562 12.124 1.00 12.51 199 ASN A O 1
ATOM 1517 N N . ASP A 1 202 ? -1.247 -17.625 14.061 1.00 15.54 200 ASP A N 1
ATOM 1518 C CA . ASP A 1 202 ? -1.684 -16.532 14.920 1.00 16.63 200 ASP A CA 1
ATOM 1519 C C . ASP A 1 202 ? -0.869 -15.260 14.664 1.00 16.25 200 ASP A C 1
ATOM 1520 O O . ASP A 1 202 ? -1.448 -14.191 14.565 1.00 17.00 200 ASP A O 1
ATOM 1525 N N . GLN A 1 203 ? 0.447 -15.362 14.541 1.00 16.58 201 GLN A N 1
ATOM 1526 C CA . GLN A 1 203 ? 1.308 -14.188 14.427 1.00 19.27 201 GLN A CA 1
ATOM 1527 C C . GLN A 1 203 ? 1.053 -13.455 13.101 1.00 18.82 201 GLN A C 1
ATOM 1528 O O . GLN A 1 203 ? 1.102 -12.216 13.048 1.00 17.79 201 GLN A O 1
ATOM 1534 N N . LEU A 1 204 ? 0.740 -14.229 12.055 1.00 15.59 202 LEU A N 1
ATOM 1535 C CA . LEU A 1 204 ? 0.529 -13.698 10.722 1.00 16.84 202 LEU A CA 1
ATOM 1536 C C . LEU A 1 204 ? -0.798 -12.957 10.709 1.00 15.89 202 LEU A C 1
ATOM 1537 O O . LEU A 1 204 ? -0.893 -11.853 10.172 1.00 16.09 202 LEU A O 1
ATOM 1542 N N . TYR A 1 205 ? -1.796 -13.597 11.314 1.00 15.63 203 TYR A N 1
ATOM 1543 C CA . TYR A 1 205 ? -3.085 -12.991 11.545 1.00 16.73 203 TYR A CA 1
ATOM 1544 C C . TYR A 1 205 ? -2.964 -11.692 12.339 1.00 17.17 203 TYR A C 1
ATOM 1545 O O . TYR A 1 205 ? -3.522 -10.675 11.920 1.00 17.23 203 TYR A O 1
ATOM 1554 N N . GLU A 1 206 ? -2.252 -11.716 13.473 1.00 17.40 204 GLU A N 1
ATOM 1555 C CA . GLU A 1 206 ? -2.212 -10.552 14.362 1.00 16.58 204 GLU A CA 1
ATOM 1556 C C . GLU A 1 206 ? -1.487 -9.413 13.642 1.00 14.76 204 GLU A C 1
ATOM 1557 O O . GLU A 1 206 ? -1.885 -8.256 13.763 1.00 12.77 204 GLU A O 1
ATOM 1563 N N . LYS A 1 207 ? -0.428 -9.741 12.892 1.00 14.57 205 LYS A N 1
ATOM 1564 C CA . LYS A 1 207 ? 0.364 -8.722 12.236 1.00 15.26 205 LYS A CA 1
ATOM 1565 C C . LYS A 1 207 ? -0.435 -8.088 11.085 1.00 12.97 205 LYS A C 1
ATOM 1566 O O . LYS A 1 207 ? -0.430 -6.870 10.914 1.00 11.04 205 LYS A O 1
ATOM 1572 N N . ALA A 1 208 ? -1.112 -8.911 10.274 1.00 12.83 206 ALA A N 1
ATOM 1573 C CA . ALA A 1 208 ? -1.914 -8.408 9.166 1.00 12.14 206 ALA A CA 1
ATOM 1574 C C . ALA A 1 208 ? -3.052 -7.532 9.691 1.00 12.37 206 ALA A C 1
ATOM 1575 O O . ALA A 1 208 ? -3.453 -6.567 9.048 1.00 11.15 206 ALA A O 1
ATOM 1577 N N . LYS A 1 209 ? -3.588 -7.906 10.855 1.00 12.42 207 LYS A N 1
ATOM 1578 C CA . LYS A 1 209 ? -4.690 -7.182 11.467 1.00 13.45 207 LYS A CA 1
ATOM 1579 C C . LYS A 1 209 ? -4.234 -5.796 11.909 1.00 13.27 207 LYS A C 1
ATOM 1580 O O . LYS A 1 209 ? -5.013 -4.850 11.778 1.00 14.43 207 LYS A O 1
ATOM 1586 N N . LEU A 1 210 ? -3.023 -5.692 12.460 1.00 11.47 208 LEU A N 1
ATOM 1587 C CA . LEU A 1 210 ? -2.411 -4.394 12.746 1.00 12.54 208 LEU A CA 1
ATOM 1588 C C . LEU A 1 210 ? -2.226 -3.551 11.471 1.00 11.49 208 LEU A C 1
ATOM 1589 O O . LEU A 1 210 ? -2.629 -2.400 11.431 1.00 11.51 208 LEU A O 1
ATOM 1594 N N . LEU A 1 211 ? -1.655 -4.144 10.434 1.00 10.58 209 LEU A N 1
ATOM 1595 C CA . LEU A 1 211 ? -1.382 -3.482 9.154 1.00 11.17 209 LEU A CA 1
ATOM 1596 C C . LEU A 1 211 ? -2.653 -2.998 8.453 1.00 10.66 209 LEU A C 1
ATOM 1597 O O . LEU A 1 211 ? -2.615 -1.921 7.857 1.00 9.98 209 LEU A O 1
ATOM 1602 N N . ARG A 1 212 ? -3.770 -3.740 8.608 1.00 10.62 210 ARG A N 1
ATOM 1603 C CA . ARG A 1 212 ? -5.052 -3.403 8.001 1.00 11.01 210 ARG A CA 1
ATOM 1604 C C . ARG A 1 212 ? -5.619 -2.076 8.517 1.00 12.10 210 ARG A C 1
ATOM 1605 O O . ARG A 1 212 ? -6.420 -1.424 7.830 1.00 13.01 210 ARG A O 1
ATOM 1613 N N . SER A 1 213 ? -5.268 -1.664 9.750 1.00 12.36 211 SER A N 1
ATOM 1614 C CA . SER A 1 213 ? -5.892 -0.481 10.298 1.00 12.25 211 SER A CA 1
ATOM 1615 C C . SER A 1 213 ? -4.949 0.316 11.201 1.00 12.85 211 SER A C 1
ATOM 1616 O O . SER A 1 213 ? -5.186 0.421 12.408 1.00 12.10 211 SER A O 1
ATOM 1619 N N . HIS A 1 214 ? -3.855 0.842 10.633 1.00 13.79 212 HIS A N 1
ATOM 1620 C CA . HIS A 1 214 ? -3.078 1.876 11.293 1.00 14.85 212 HIS A CA 1
ATOM 1621 C C . HIS A 1 214 ? -2.409 1.389 12.577 1.00 14.06 212 HIS A C 1
ATOM 1622 O O . HIS A 1 214 ? -2.122 2.177 13.464 1.00 13.62 212 HIS A O 1
ATOM 1629 N N . GLY A 1 215 ? -2.118 0.094 12.669 1.00 13.81 213 GLY A N 1
ATOM 1630 C CA . GLY A 1 215 ? -1.443 -0.463 13.831 1.00 14.42 213 GLY A CA 1
ATOM 1631 C C . GLY A 1 215 ? -2.308 -0.484 15.095 1.00 15.51 213 GLY A C 1
ATOM 1632 O O . GLY A 1 215 ? -1.782 -0.504 16.197 1.00 17.93 213 GLY A O 1
ATOM 1633 N N . MET A 1 216 ? -3.628 -0.496 14.942 1.00 16.77 214 MET A N 1
ATOM 1634 C CA . MET A 1 216 ? -4.521 -0.299 16.062 1.00 20.19 214 MET A CA 1
ATOM 1635 C C . MET A 1 216 ? -4.797 -1.631 16.742 1.00 21.69 214 MET A C 1
ATOM 1636 O O . MET A 1 216 ? -4.979 -2.655 16.095 1.00 20.15 214 MET A O 1
ATOM 1641 N N . MET A 1 217 ? -4.879 -1.601 18.071 1.00 27.61 215 MET A N 1
ATOM 1642 C CA . MET A 1 217 ? -5.380 -2.761 18.793 1.00 33.93 215 MET A CA 1
ATOM 1643 C C . MET A 1 217 ? -6.026 -2.314 20.101 1.00 35.96 215 MET A C 1
ATOM 1644 O O . MET A 1 217 ? -5.762 -1.211 20.585 1.00 26.57 215 MET A O 1
ATOM 1649 N N . ARG A 1 218 ? -6.891 -3.189 20.637 1.00 45.36 216 ARG A N 1
ATOM 1650 C CA . ARG A 1 218 ? -7.568 -2.938 21.900 1.00 52.73 216 ARG A CA 1
ATOM 1651 C C . ARG A 1 218 ? -6.579 -3.160 23.046 1.00 51.66 216 ARG A C 1
ATOM 1652 O O . ARG A 1 218 ? -6.029 -4.246 23.199 1.00 49.19 216 ARG A O 1
ATOM 1660 N N . GLY A 1 219 ? -6.318 -2.094 23.811 1.00 51.91 217 GLY A N 1
ATOM 1661 C CA . GLY A 1 219 ? -5.545 -2.181 25.039 1.00 57.07 217 GLY A CA 1
ATOM 1662 C C . GLY A 1 219 ? -6.406 -1.938 26.284 1.00 62.98 217 GLY A C 1
ATOM 1663 O O . GLY A 1 219 ? -7.633 -1.771 26.213 1.00 50.22 217 GLY A O 1
ATOM 1664 N N . GLU A 1 220 ? -5.714 -1.894 27.428 1.00 63.88 218 GLU A N 1
ATOM 1665 C CA . GLU A 1 220 ? -6.322 -1.786 28.744 1.00 62.09 218 GLU A CA 1
ATOM 1666 C C . GLU A 1 220 ? -7.257 -0.577 28.815 1.00 59.01 218 GLU A C 1
ATOM 1667 O O . GLU A 1 220 ? -8.369 -0.685 29.319 1.00 58.26 218 GLU A O 1
ATOM 1673 N N . PHE A 1 221 ? -6.808 0.569 28.291 1.00 61.82 219 PHE A N 1
ATOM 1674 C CA . PHE A 1 221 ? -7.576 1.804 28.325 1.00 62.92 219 PHE A CA 1
ATOM 1675 C C . PHE A 1 221 ? -7.966 2.207 26.901 1.00 65.29 219 PHE A C 1
ATOM 1676 O O . PHE A 1 221 ? -7.875 3.380 26.541 1.00 66.80 219 PHE A O 1
ATOM 1684 N N . GLY A 1 222 ? -8.390 1.223 26.092 1.00 57.73 220 GLY A N 1
ATOM 1685 C CA . GLY A 1 222 ? -8.851 1.483 24.739 1.00 52.03 220 GLY A CA 1
ATOM 1686 C C . GLY A 1 222 ? -7.779 1.212 23.682 1.00 50.60 220 GLY A C 1
ATOM 1687 O O . GLY A 1 222 ? -6.847 0.437 23.886 1.00 42.98 220 GLY A O 1
ATOM 1688 N N . ILE A 1 223 ? -7.944 1.873 22.534 1.00 50.33 221 ILE A N 1
ATOM 1689 C CA . ILE A 1 223 ? -7.200 1.552 21.332 1.00 43.17 221 ILE A CA 1
ATOM 1690 C C . ILE A 1 223 ? -5.769 2.041 21.517 1.00 34.49 221 ILE A C 1
ATOM 1691 O O . ILE A 1 223 ? -5.570 3.196 21.837 1.00 34.95 221 ILE A O 1
ATOM 1696 N N . GLU A 1 224 ? -4.798 1.157 21.274 1.00 32.84 222 GLU A N 1
ATOM 1697 C CA . GLU A 1 224 ? -3.386 1.506 21.251 1.00 31.45 222 GLU A CA 1
ATOM 1698 C C . GLU A 1 224 ? -2.814 1.369 19.837 1.00 28.36 222 GLU A C 1
ATOM 1699 O O . GLU A 1 224 ? -3.215 0.488 19.072 1.00 23.12 222 GLU A O 1
ATOM 1705 N N . PHE A 1 225 ? -1.810 2.200 19.548 1.00 24.06 223 PHE A N 1
ATOM 1706 C CA . PHE A 1 225 ? -1.171 2.242 18.247 1.00 24.51 223 PHE A CA 1
ATOM 1707 C C . PHE A 1 225 ? 0.169 1.522 18.327 1.00 23.26 223 PHE A C 1
ATOM 1708 O O . PHE A 1 225 ? 1.172 2.109 18.702 1.00 21.72 223 PHE A O 1
ATOM 1716 N N . ARG A 1 226 ? 0.174 0.240 17.971 1.00 22.40 224 ARG A N 1
ATOM 1717 C CA . ARG A 1 226 ? 1.325 -0.602 18.236 1.00 25.44 224 ARG A CA 1
ATOM 1718 C C . ARG A 1 226 ? 2.393 -0.529 17.154 1.00 23.09 224 ARG A C 1
ATOM 1719 O O . ARG A 1 226 ? 3.546 -0.780 17.453 1.00 20.78 224 ARG A O 1
ATOM 1727 N N . CYS A 1 227 ? 2.012 -0.276 15.897 1.00 18.92 225 CYS A N 1
ATOM 1728 C CA . CYS A 1 227 ? 2.987 -0.216 14.832 1.00 17.53 225 CYS A CA 1
ATOM 1729 C C . CYS A 1 227 ? 2.436 0.666 13.735 1.00 15.13 225 CYS A C 1
ATOM 1730 O O . CYS A 1 227 ? 1.296 1.138 13.814 1.00 14.84 225 CYS A O 1
ATOM 1733 N N A ILE A 1 228 ? 3.275 0.896 12.734 0.50 14.89 226 ILE A N 1
ATOM 1734 N N B ILE A 1 228 ? 3.273 0.942 12.733 0.50 14.82 226 ILE A N 1
ATOM 1735 C CA A ILE A 1 228 ? 2.865 1.595 11.535 0.50 14.85 226 ILE A CA 1
ATOM 1736 C CA B ILE A 1 228 ? 2.803 1.656 11.561 0.50 14.72 226 ILE A CA 1
ATOM 1737 C C A ILE A 1 228 ? 1.976 0.664 10.715 0.50 14.29 226 ILE A C 1
ATOM 1738 C C B ILE A 1 228 ? 1.972 0.686 10.729 0.50 14.23 226 ILE A C 1
ATOM 1739 O O A ILE A 1 228 ? 2.225 -0.541 10.666 0.50 13.14 226 ILE A O 1
ATOM 1740 O O B ILE A 1 228 ? 2.261 -0.511 10.681 0.50 13.16 226 ILE A O 1
ATOM 1749 N N . GLY A 1 229 ? 0.923 1.227 10.107 1.00 14.09 227 GLY A N 1
ATOM 1750 C CA . GLY A 1 229 ? 0.062 0.454 9.229 1.00 13.57 227 GLY A CA 1
ATOM 1751 C C . GLY A 1 229 ? -0.587 1.301 8.144 1.00 13.38 227 GLY A C 1
ATOM 1752 O O . GLY A 1 229 ? -0.226 2.463 7.957 1.00 11.97 227 GLY A O 1
ATOM 1753 N N . LEU A 1 230 ? -1.555 0.668 7.472 1.00 13.26 228 LEU A N 1
ATOM 1754 C CA . LEU A 1 230 ? -2.297 1.190 6.333 1.00 13.93 228 LEU A CA 1
ATOM 1755 C C . LEU A 1 230 ? -3.764 1.297 6.722 1.00 11.93 228 LEU A C 1
ATOM 1756 O O . LEU A 1 230 ? -4.132 0.985 7.851 1.00 10.12 228 LEU A O 1
ATOM 1761 N N . ASN A 1 231 ? -4.614 1.636 5.738 1.00 10.81 229 ASN A N 1
ATOM 1762 C CA . ASN A 1 231 ? -6.045 1.454 5.888 1.00 10.56 229 ASN A CA 1
ATOM 1763 C C . ASN A 1 231 ? -6.538 0.552 4.767 1.00 10.65 229 ASN A C 1
ATOM 1764 O O . ASN A 1 231 ? -6.621 0.981 3.619 1.00 10.60 229 ASN A O 1
ATOM 1769 N N . TYR A 1 232 ? -6.886 -0.686 5.114 1.00 10.08 230 TYR A N 1
ATOM 1770 C CA . TYR A 1 232 ? -7.497 -1.597 4.169 1.00 10.11 230 TYR A CA 1
ATOM 1771 C C . TYR A 1 232 ? -8.768 -2.192 4.762 1.00 10.16 230 TYR A C 1
ATOM 1772 O O . TYR A 1 232 ? -9.133 -3.332 4.456 1.00 10.08 230 TYR A O 1
ATOM 1781 N N . ARG A 1 233 ? -9.492 -1.388 5.533 1.00 11.18 231 ARG A N 1
ATOM 1782 C CA . ARG A 1 233 ? -10.719 -1.831 6.154 1.00 13.38 231 ARG A CA 1
ATOM 1783 C C . ARG A 1 233 ? -11.833 -1.938 5.111 1.00 12.40 231 ARG A C 1
ATOM 1784 O O . ARG A 1 233 ? -11.920 -1.152 4.171 1.00 12.43 231 ARG A O 1
ATOM 1792 N N . LEU A 1 234 ? -12.752 -2.877 5.341 1.00 12.48 232 LEU A N 1
ATOM 1793 C CA . LEU A 1 234 ? -13.961 -3.016 4.539 1.00 11.82 232 LEU A CA 1
ATOM 1794 C C . LEU A 1 234 ? -15.100 -2.367 5.310 1.00 12.03 232 LEU A C 1
ATOM 1795 O O . LEU A 1 234 ? -15.112 -2.481 6.527 1.00 12.71 232 LEU A O 1
ATOM 1800 N N . THR A 1 235 ? -16.059 -1.724 4.629 1.00 12.49 233 THR A N 1
ATOM 1801 C CA . THR A 1 235 ? -17.221 -1.182 5.315 1.00 12.19 233 THR A CA 1
ATOM 1802 C C . THR A 1 235 ? -18.094 -2.313 5.868 1.00 13.56 233 THR A C 1
ATOM 1803 O O . THR A 1 235 ? -18.197 -3.410 5.337 1.00 13.36 233 THR A O 1
ATOM 1807 N N . ASN A 1 236 ? -18.767 -1.972 6.946 1.00 14.64 234 ASN A N 1
ATOM 1808 C CA . ASN A 1 236 ? -19.810 -2.768 7.551 1.00 17.68 234 ASN A CA 1
ATOM 1809 C C . ASN A 1 236 ? -20.882 -3.195 6.548 1.00 16.54 234 ASN A C 1
ATOM 1810 O O . ASN A 1 236 ? -21.357 -4.332 6.611 1.00 16.71 234 ASN A O 1
ATOM 1815 N N . PHE A 1 237 ? -21.330 -2.277 5.682 1.00 14.22 235 PHE A N 1
ATOM 1816 C CA . PHE A 1 237 ? -22.402 -2.604 4.759 1.00 14.01 235 PHE A CA 1
ATOM 1817 C C . PHE A 1 237 ? -21.916 -3.484 3.607 1.00 13.85 235 PHE A C 1
ATOM 1818 O O . PHE A 1 237 ? -22.690 -4.289 3.110 1.00 16.44 235 PHE A O 1
ATOM 1826 N N . GLN A 1 238 ? -20.648 -3.380 3.206 1.00 13.16 236 GLN A N 1
ATOM 1827 C CA . GLN A 1 238 ? -20.054 -4.338 2.275 1.00 13.30 236 GLN A CA 1
ATOM 1828 C C . GLN A 1 238 ? -19.953 -5.717 2.917 1.00 13.29 236 GLN A C 1
ATOM 1829 O O . GLN A 1 238 ? -20.250 -6.717 2.272 1.00 12.17 236 GLN A O 1
ATOM 1835 N N . ALA A 1 239 ? -19.586 -5.762 4.195 1.00 13.19 237 ALA A N 1
ATOM 1836 C CA . ALA A 1 239 ? -19.535 -7.032 4.905 1.00 14.12 237 ALA A CA 1
ATOM 1837 C C . ALA A 1 239 ? -20.904 -7.720 4.924 1.00 14.30 237 ALA A C 1
ATOM 1838 O O . ALA A 1 239 ? -21.003 -8.939 4.759 1.00 13.59 237 ALA A O 1
ATOM 1840 N N . ALA A 1 240 ? -21.983 -6.935 5.066 1.00 14.15 238 ALA A N 1
ATOM 1841 C CA . ALA A 1 240 ? -23.321 -7.503 5.150 1.00 15.17 238 ALA A CA 1
ATOM 1842 C C . ALA A 1 240 ? -23.694 -8.210 3.851 1.00 14.45 238 ALA A C 1
ATOM 1843 O O . ALA A 1 240 ? -24.380 -9.229 3.858 1.00 13.81 238 ALA A O 1
ATOM 1845 N N . ILE A 1 241 ? -23.330 -7.589 2.717 1.00 13.92 239 ILE A N 1
ATOM 1846 C CA . ILE A 1 241 ? -23.573 -8.180 1.421 1.00 12.91 239 ILE A CA 1
ATOM 1847 C C . ILE A 1 241 ? -22.912 -9.545 1.402 1.00 14.68 239 ILE A C 1
ATOM 1848 O O . ILE A 1 241 ? -23.532 -10.542 1.034 1.00 15.67 239 ILE A O 1
ATOM 1853 N N . GLY A 1 242 ? -21.635 -9.569 1.788 1.00 14.90 240 GLY A N 1
ATOM 1854 C CA . GLY A 1 242 ? -20.881 -10.804 1.789 1.00 16.57 240 GLY A CA 1
ATOM 1855 C C . GLY A 1 242 ? -21.551 -11.877 2.637 1.00 16.61 240 GLY A C 1
ATOM 1856 O O . GLY A 1 242 ? -21.627 -13.027 2.232 1.00 15.47 240 GLY A O 1
ATOM 1857 N N . ARG A 1 243 ? -22.005 -11.492 3.833 1.00 17.42 241 ARG A N 1
ATOM 1858 C CA . ARG A 1 243 ? -22.561 -12.453 4.778 1.00 16.95 241 ARG A CA 1
ATOM 1859 C C . ARG A 1 243 ? -23.826 -13.096 4.223 1.00 16.10 241 ARG A C 1
ATOM 1860 O O . ARG A 1 243 ? -24.091 -14.232 4.568 1.00 17.62 241 ARG A O 1
ATOM 1868 N N . ALA A 1 244 ? -24.599 -12.359 3.406 1.00 15.85 242 ALA A N 1
ATOM 1869 C CA . ALA A 1 244 ? -25.845 -12.847 2.835 1.00 17.16 242 ALA A CA 1
ATOM 1870 C C . ALA A 1 244 ? -25.602 -13.831 1.678 1.00 18.30 242 ALA A C 1
ATOM 1871 O O . ALA A 1 244 ? -26.429 -14.715 1.441 1.00 18.50 242 ALA A O 1
ATOM 1873 N N . ILE A 1 245 ? -24.462 -13.699 0.978 1.00 17.38 243 ILE A N 1
ATOM 1874 C CA . ILE A 1 245 ? -24.133 -14.558 -0.152 1.00 15.60 243 ILE A CA 1
ATOM 1875 C C . ILE A 1 245 ? -23.428 -15.832 0.312 1.00 15.58 243 ILE A C 1
ATOM 1876 O O . ILE A 1 245 ? -23.612 -16.886 -0.313 1.00 16.68 243 ILE A O 1
ATOM 1881 N N . LEU A 1 246 ? -22.619 -15.766 1.375 1.00 14.16 244 LEU A N 1
ATOM 1882 C CA . LEU A 1 246 ? -21.763 -16.895 1.709 1.00 13.72 244 LEU A CA 1
ATOM 1883 C C . LEU A 1 246 ? -22.598 -18.175 1.883 1.00 15.40 244 LEU A C 1
ATOM 1884 O O . LEU A 1 246 ? -22.233 -19.220 1.335 1.00 15.79 244 LEU A O 1
ATOM 1889 N N . PRO A 1 247 ? -23.736 -18.175 2.619 1.00 17.25 245 PRO A N 1
ATOM 1890 C CA . PRO A 1 247 ? -24.511 -19.407 2.819 1.00 18.10 245 PRO A CA 1
ATOM 1891 C C . PRO A 1 247 ? -25.119 -19.972 1.539 1.00 18.00 245 PRO A C 1
ATOM 1892 O O . PRO A 1 247 ? -25.476 -21.143 1.502 1.00 18.27 245 PRO A O 1
ATOM 1896 N N . LYS A 1 248 ? -25.228 -19.145 0.488 1.00 17.77 246 LYS A N 1
ATOM 1897 C CA . LYS A 1 248 ? -25.686 -19.606 -0.812 1.00 18.05 246 LYS A CA 1
ATOM 1898 C C . LYS A 1 248 ? -24.563 -20.074 -1.739 1.00 17.11 246 LYS A C 1
ATOM 1899 O O . LYS A 1 248 ? -24.857 -20.620 -2.807 1.00 15.97 246 LYS A O 1
ATOM 1905 N N . LEU A 1 249 ? -23.300 -19.873 -1.339 1.00 16.55 247 LEU A N 1
ATOM 1906 C CA . LEU A 1 249 ? -22.164 -19.942 -2.255 1.00 15.28 247 LEU A CA 1
ATOM 1907 C C . LEU A 1 249 ? -21.951 -21.367 -2.758 1.00 15.25 247 LEU A C 1
ATOM 1908 O O . LEU A 1 249 ? -21.822 -21.594 -3.957 1.00 14.38 247 LEU A O 1
ATOM 1913 N N . ASN A 1 250 ? -21.912 -22.338 -1.860 1.00 17.14 248 ASN A N 1
ATOM 1914 C CA A ASN A 1 250 ? -21.760 -23.731 -2.262 0.50 18.11 248 ASN A CA 1
ATOM 1915 C CA B ASN A 1 250 ? -21.712 -23.697 -2.318 0.50 17.22 248 ASN A CA 1
ATOM 1916 C C . ASN A 1 250 ? -22.782 -24.063 -3.351 1.00 17.49 248 ASN A C 1
ATOM 1917 O O . ASN A 1 250 ? -22.472 -24.688 -4.367 1.00 18.34 248 ASN A O 1
ATOM 1926 N N . GLY A 1 251 ? -24.037 -23.664 -3.130 1.00 17.23 249 GLY A N 1
ATOM 1927 C CA . GLY A 1 251 ? -25.105 -23.976 -4.075 1.00 16.38 249 GLY A CA 1
ATOM 1928 C C . GLY A 1 251 ? -24.936 -23.290 -5.433 1.00 14.82 249 GLY A C 1
ATOM 1929 O O . GLY A 1 251 ? -25.174 -23.859 -6.498 1.00 12.83 249 GLY A O 1
ATOM 1930 N N . TRP A 1 252 ? -24.504 -22.040 -5.389 1.00 15.35 250 TRP A N 1
ATOM 1931 C CA . TRP A 1 252 ? -24.118 -21.346 -6.605 1.00 15.96 250 TRP A CA 1
ATOM 1932 C C . TRP A 1 252 ? -23.024 -22.122 -7.334 1.00 15.21 250 TRP A C 1
ATOM 1933 O O . TRP A 1 252 ? -23.117 -22.298 -8.549 1.00 14.43 250 TRP A O 1
ATOM 1944 N N . ILE A 1 253 ? -22.031 -22.641 -6.605 1.00 14.84 251 ILE A N 1
ATOM 1945 C CA . ILE A 1 253 ? -20.944 -23.328 -7.279 1.00 15.38 251 ILE A CA 1
ATOM 1946 C C . ILE A 1 253 ? -21.435 -24.620 -7.945 1.00 16.25 251 ILE A C 1
ATOM 1947 O O . ILE A 1 253 ? -21.004 -24.953 -9.055 1.00 14.33 251 ILE A O 1
ATOM 1952 N N . GLU A 1 254 ? -22.294 -25.373 -7.239 1.00 16.73 252 GLU A N 1
ATOM 1953 C CA . GLU A 1 254 ? -22.904 -26.576 -7.797 1.00 18.74 252 GLU A CA 1
ATOM 1954 C C . GLU A 1 254 ? -23.594 -26.240 -9.109 1.00 17.24 252 GLU A C 1
ATOM 1955 O O . GLU A 1 254 ? -23.419 -26.938 -10.100 1.00 18.98 252 GLU A O 1
ATOM 1961 N N . ARG A 1 255 ? -24.355 -25.149 -9.131 1.00 15.63 253 ARG A N 1
ATOM 1962 C CA . ARG A 1 255 ? -25.058 -24.805 -10.341 1.00 16.22 253 ARG A CA 1
ATOM 1963 C C . ARG A 1 255 ? -24.047 -24.458 -11.438 1.00 18.14 253 ARG A C 1
ATOM 1964 O O . ARG A 1 255 ? -24.212 -24.915 -12.553 1.00 21.14 253 ARG A O 1
ATOM 1972 N N . ARG A 1 256 ? -22.995 -23.678 -11.138 1.00 16.68 254 ARG A N 1
ATOM 1973 C CA . ARG A 1 256 ? -22.003 -23.337 -12.151 1.00 16.54 254 ARG A CA 1
ATOM 1974 C C . ARG A 1 256 ? -21.376 -24.604 -12.738 1.00 16.09 254 ARG A C 1
ATOM 1975 O O . ARG A 1 256 ? -21.053 -24.628 -13.924 1.00 15.88 254 ARG A O 1
ATOM 1983 N N . ARG A 1 257 ? -21.186 -25.639 -11.914 1.00 16.74 255 ARG A N 1
ATOM 1984 C CA . ARG A 1 257 ? -20.599 -26.887 -12.388 1.00 19.10 255 ARG A CA 1
ATOM 1985 C C . ARG A 1 257 ? -21.571 -27.575 -13.339 1.00 19.38 255 ARG A C 1
ATOM 1986 O O . ARG A 1 257 ? -21.165 -28.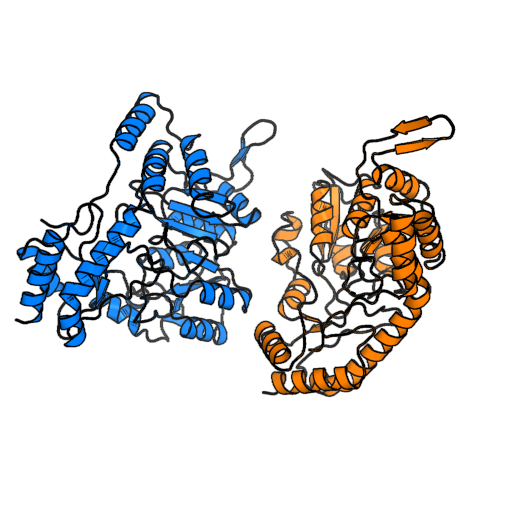238 -14.277 1.00 22.58 255 ARG A O 1
ATOM 1994 N N . GLU A 1 258 ? -22.861 -27.339 -13.136 1.00 20.89 256 GLU A N 1
ATOM 1995 C CA . GLU A 1 258 ? -23.889 -27.857 -14.023 1.00 20.73 256 GLU A CA 1
ATOM 1996 C C . GLU A 1 258 ? -23.838 -27.114 -15.360 1.00 21.00 256 GLU A C 1
ATOM 1997 O O . GLU A 1 258 ? -23.872 -27.738 -16.417 1.00 22.66 256 GLU A O 1
ATOM 2003 N N . LEU A 1 259 ? -23.753 -25.781 -15.341 1.00 19.63 257 LEU A N 1
ATOM 2004 C CA . LEU A 1 259 ? -23.514 -25.059 -16.586 1.00 18.85 257 LEU A CA 1
ATOM 2005 C C . LEU A 1 259 ? -22.251 -25.556 -17.289 1.00 18.11 257 LEU A C 1
ATOM 2006 O O . LEU A 1 259 ? -22.253 -25.659 -18.507 1.00 19.56 257 LEU A O 1
ATOM 2011 N N . ALA A 1 260 ? -21.180 -25.864 -16.550 1.00 17.69 258 ALA A N 1
ATOM 2012 C CA . ALA A 1 260 ? -19.963 -26.337 -17.199 1.00 19.75 258 ALA A CA 1
ATOM 2013 C C . ALA A 1 260 ? -20.237 -27.638 -17.957 1.00 18.95 258 ALA A C 1
ATOM 2014 O O . ALA A 1 260 ? -19.712 -27.824 -19.041 1.00 18.25 258 ALA A O 1
ATOM 2016 N N . THR A 1 261 ? -21.002 -28.545 -17.338 1.00 21.64 259 THR A N 1
ATOM 2017 C CA . THR A 1 261 ? -21.416 -29.801 -17.940 1.00 21.49 259 THR A CA 1
ATOM 2018 C C . THR A 1 261 ? -22.136 -29.566 -19.256 1.00 22.98 259 THR A C 1
ATOM 2019 O O . THR A 1 261 ? -21.883 -30.268 -20.241 1.00 23.05 259 THR A O 1
ATOM 2023 N N . ILE A 1 262 ? -22.994 -28.548 -19.280 1.00 22.89 260 ILE A N 1
ATOM 2024 C CA . ILE A 1 262 ? -23.745 -28.257 -20.476 1.00 25.29 260 ILE A CA 1
ATOM 2025 C C . ILE A 1 262 ? -22.810 -27.752 -21.567 1.00 27.91 260 ILE A C 1
ATOM 2026 O O . ILE A 1 262 ? -23.036 -28.049 -22.743 1.00 24.72 260 ILE A O 1
ATOM 2031 N N . TYR A 1 263 ? -21.802 -26.946 -21.173 1.00 23.63 261 TYR A N 1
ATOM 2032 C CA . TYR A 1 263 ? -20.812 -26.469 -22.125 1.00 21.65 261 TYR A CA 1
ATOM 2033 C C . TYR A 1 263 ? -20.027 -27.667 -22.665 1.00 22.72 261 TYR A C 1
ATOM 2034 O O . TYR A 1 263 ? -19.828 -27.764 -23.865 1.00 23.44 261 TYR A O 1
ATOM 2043 N N . GLU A 1 264 ? -19.517 -28.524 -21.776 1.00 26.42 262 GLU A N 1
ATOM 2044 C CA . GLU A 1 264 ? -18.777 -29.713 -22.172 1.00 30.70 262 GLU A CA 1
ATOM 2045 C C . GLU A 1 264 ? -19.586 -30.561 -23.156 1.00 34.46 262 GLU A C 1
ATOM 2046 O O . GLU A 1 264 ? -19.043 -31.038 -24.143 1.00 32.00 262 GLU A O 1
ATOM 2052 N N . ASP A 1 265 ? -20.874 -30.781 -22.859 1.00 37.47 263 ASP A N 1
ATOM 2053 C CA . ASP A 1 265 ? -21.765 -31.530 -23.735 1.00 36.23 263 ASP A CA 1
ATOM 2054 C C . ASP A 1 265 ? -21.701 -30.941 -25.148 1.00 37.87 263 ASP A C 1
ATOM 2055 O O . ASP A 1 265 ? -21.257 -31.589 -26.088 1.00 41.32 263 ASP A O 1
ATOM 2060 N N . ALA A 1 266 ? -22.143 -29.692 -25.284 1.00 36.46 264 ALA A N 1
ATOM 2061 C CA . ALA A 1 266 ? -22.259 -29.027 -26.568 1.00 32.69 264 ALA A CA 1
ATOM 2062 C C . ALA A 1 266 ? -20.927 -28.923 -27.334 1.00 33.42 264 ALA A C 1
ATOM 2063 O O . ALA A 1 266 ? -20.924 -29.011 -28.566 1.00 36.10 264 ALA A O 1
ATOM 2065 N N . LEU A 1 267 ? -19.785 -28.756 -26.641 1.00 30.54 265 LEU A N 1
ATOM 2066 C CA . LEU A 1 267 ? -18.549 -28.299 -27.279 1.00 28.40 265 LEU A CA 1
ATOM 2067 C C . LEU A 1 267 ? -17.525 -29.418 -27.500 1.00 27.75 265 LEU A C 1
ATOM 2068 O O . LEU A 1 267 ? -16.516 -29.199 -28.163 1.00 26.96 265 LEU A O 1
ATOM 2073 N N . ALA A 1 268 ? -17.746 -30.607 -26.933 1.00 29.10 266 ALA A N 1
ATOM 2074 C CA . ALA A 1 268 ? -16.784 -31.706 -27.000 1.00 30.12 266 ALA A CA 1
ATOM 2075 C C . ALA A 1 268 ? -16.458 -32.090 -28.451 1.00 32.00 266 ALA A C 1
ATOM 2076 O O . ALA A 1 268 ? -15.300 -32.388 -28.761 1.00 33.67 266 ALA A O 1
ATOM 2078 N N . PRO A 1 269 ? -17.427 -32.111 -29.397 1.00 32.07 267 PRO A N 1
ATOM 2079 C CA . PRO A 1 269 ? -17.094 -32.377 -30.803 1.00 38.69 267 PRO A CA 1
ATOM 2080 C C . PRO A 1 269 ? -16.058 -31.382 -31.335 1.00 36.04 267 PRO A C 1
ATOM 2081 O O . PRO A 1 269 ? -15.029 -31.815 -31.865 1.00 35.15 267 PRO A O 1
ATOM 2085 N N . LEU A 1 270 ? -16.294 -30.072 -31.106 1.00 34.13 268 LEU A N 1
ATOM 2086 C CA . LEU A 1 270 ? -15.358 -29.031 -31.521 1.00 32.07 268 LEU A CA 1
ATOM 2087 C C . LEU A 1 270 ? -13.990 -29.296 -30.905 1.00 33.89 268 LEU A C 1
ATOM 2088 O O . LEU A 1 270 ? -12.980 -29.081 -31.575 1.00 35.15 268 LEU A O 1
ATOM 2093 N N . GLU A 1 271 ? -13.957 -29.747 -29.638 1.00 36.12 269 GLU A N 1
ATOM 2094 C CA . GLU A 1 271 ? -12.694 -30.055 -28.977 1.00 34.27 269 GLU A CA 1
ATOM 2095 C C . GLU A 1 271 ? -12.043 -31.215 -29.720 1.00 38.08 269 GLU A C 1
ATOM 2096 O O . GLU A 1 271 ? -10.844 -31.188 -29.988 1.00 34.12 269 GLU A O 1
ATOM 2102 N N . GLN A 1 272 ? -12.853 -32.239 -30.014 1.00 40.88 270 GLN A N 1
ATOM 2103 C CA . GLN A 1 272 ? -12.357 -33.455 -30.636 1.00 45.17 270 GLN A CA 1
ATOM 2104 C C . GLN A 1 272 ? -11.853 -33.153 -32.045 1.00 40.08 270 GLN A C 1
ATOM 2105 O O . GLN A 1 272 ? -10.864 -33.739 -32.453 1.00 36.19 270 GLN A O 1
ATOM 2111 N N . GLN A 1 273 ? -12.492 -32.205 -32.748 1.00 37.04 271 GLN A N 1
ATOM 2112 C CA . GLN A 1 273 ? -12.030 -31.768 -34.056 1.00 34.67 271 GLN A CA 1
ATOM 2113 C C . GLN A 1 273 ? -10.805 -30.852 -33.978 1.00 36.55 271 GLN A C 1
ATOM 2114 O O . GLN A 1 273 ? -10.397 -30.310 -35.001 1.00 34.80 271 GLN A O 1
ATOM 2120 N N . GLY A 1 274 ? -10.229 -30.642 -32.782 1.00 33.98 272 GLY A N 1
ATOM 2121 C CA . GLY A 1 274 ? -9.006 -29.864 -32.631 1.00 30.97 272 GLY A CA 1
ATOM 2122 C C . GLY A 1 274 ? -9.210 -28.355 -32.788 1.00 29.16 272 GLY A C 1
ATOM 2123 O O . GLY A 1 274 ? -8.240 -27.629 -32.948 1.00 29.68 272 GLY A O 1
ATOM 2124 N N . LEU A 1 275 ? -10.456 -27.881 -32.714 1.00 27.12 273 LEU A N 1
ATOM 2125 C CA . LEU A 1 275 ? -10.770 -26.474 -32.938 1.00 29.99 273 LEU A CA 1
ATOM 2126 C C . LEU A 1 275 ? -10.703 -25.627 -31.651 1.00 29.45 273 LEU A C 1
ATOM 2127 O O . LEU A 1 275 ? -10.508 -24.419 -31.679 1.00 26.36 273 LEU A O 1
ATOM 2132 N N . ILE A 1 276 ? -10.910 -26.246 -30.499 1.00 28.70 274 ILE A N 1
ATOM 2133 C CA . ILE A 1 276 ? -10.779 -25.548 -29.240 1.00 28.41 274 ILE A CA 1
ATOM 2134 C C . ILE A 1 276 ? -10.281 -26.581 -28.246 1.00 28.91 274 ILE A C 1
ATOM 2135 O O . ILE A 1 276 ? -10.374 -27.778 -28.509 1.00 29.92 274 ILE A O 1
ATOM 2140 N N . ARG A 1 277 ? -9.807 -26.089 -27.102 1.00 28.58 275 ARG A N 1
ATOM 2141 C CA . ARG A 1 277 ? -9.544 -26.919 -25.941 1.00 28.40 275 ARG A CA 1
ATOM 2142 C C . ARG A 1 277 ? -10.456 -26.443 -24.803 1.00 24.49 275 ARG A C 1
ATOM 2143 O O . ARG A 1 277 ? -10.590 -25.235 -24.566 1.00 22.02 275 ARG A O 1
ATOM 2151 N N . LEU A 1 278 ? -11.117 -27.399 -24.135 1.00 21.08 276 LEU A N 1
ATOM 2152 C CA . LEU A 1 278 ? -12.017 -27.097 -23.040 1.00 20.87 276 LEU A CA 1
ATOM 2153 C C . LEU A 1 278 ? -11.252 -27.125 -21.719 1.00 18.58 276 LEU A C 1
ATOM 2154 O O . LEU A 1 278 ? -10.288 -27.862 -21.566 1.00 16.71 276 LEU A O 1
ATOM 2159 N N . PRO A 1 279 ? -11.670 -26.351 -20.691 1.00 18.27 277 PRO A N 1
ATOM 2160 C CA . PRO A 1 279 ? -11.086 -26.499 -19.356 1.00 19.10 277 PRO A CA 1
ATOM 2161 C C . PRO A 1 279 ? -11.483 -27.830 -18.719 1.00 20.26 277 PRO A C 1
ATOM 2162 O O . PRO A 1 279 ? -12.579 -28.340 -18.968 1.00 18.22 277 PRO A O 1
ATOM 2166 N N . LYS A 1 280 ? -10.572 -28.383 -17.916 1.00 23.14 278 LYS A N 1
ATOM 2167 C CA . LYS A 1 280 ? -10.862 -29.570 -17.129 1.00 27.61 278 LYS A CA 1
ATOM 2168 C C . LYS A 1 280 ? -11.421 -29.100 -15.797 1.00 24.06 278 LYS A C 1
ATOM 2169 O O . LYS A 1 280 ? -10.682 -28.541 -14.989 1.00 24.31 278 LYS A O 1
ATOM 2175 N N . ILE A 1 281 ? -12.710 -29.347 -15.593 1.00 21.66 279 ILE A N 1
ATOM 2176 C CA . ILE A 1 281 ? -13.391 -28.972 -14.373 1.00 22.01 279 ILE A CA 1
ATOM 2177 C C . ILE A 1 281 ? -13.279 -30.114 -13.362 1.00 21.55 279 ILE A C 1
ATOM 2178 O O . ILE A 1 281 ? -14.224 -30.858 -13.126 1.00 20.56 279 ILE A O 1
ATOM 2183 N N . VAL A 1 282 ? -12.113 -30.233 -12.740 1.00 19.56 280 VAL A N 1
ATOM 2184 C CA . VAL A 1 282 ? -11.873 -31.247 -11.734 1.00 20.30 280 VAL A CA 1
ATOM 2185 C C . VAL A 1 282 ? -12.843 -31.103 -10.567 1.00 21.08 280 VAL A C 1
ATOM 2186 O O . VAL A 1 282 ? -13.566 -30.112 -10.421 1.00 19.84 280 VAL A O 1
ATOM 2190 N N . GLU A 1 283 ? -12.792 -32.106 -9.695 1.00 22.87 281 GLU A N 1
ATOM 2191 C CA . GLU A 1 283 ? -13.540 -32.068 -8.458 1.00 25.85 281 GLU A CA 1
ATOM 2192 C C . GLU A 1 283 ? -13.054 -30.883 -7.627 1.00 21.21 281 GLU A C 1
ATOM 2193 O O . GLU A 1 283 ? -11.854 -30.677 -7.457 1.00 22.19 281 GLU A O 1
ATOM 2199 N N . GLY A 1 284 ? -13.993 -30.042 -7.201 1.00 19.01 282 GLY A N 1
ATOM 2200 C CA . GLY A 1 284 ? -13.658 -28.947 -6.295 1.00 19.40 282 GLY A CA 1
ATOM 2201 C C . GLY A 1 284 ? -13.369 -27.635 -7.017 1.00 17.88 282 GLY A C 1
ATOM 2202 O O . GLY A 1 284 ? -13.143 -26.620 -6.358 1.00 18.03 282 GLY A O 1
ATOM 2203 N N . HIS A 1 285 ? -13.395 -27.668 -8.356 1.00 16.81 283 HIS A N 1
ATOM 2204 C CA . HIS A 1 285 ? -13.278 -26.472 -9.174 1.00 16.34 283 HIS A CA 1
ATOM 2205 C C . HIS A 1 285 ? -14.544 -25.656 -8.977 1.00 16.44 283 HIS A C 1
ATOM 2206 O O . HIS A 1 285 ? -15.634 -26.235 -9.105 1.00 15.54 283 HIS A O 1
ATOM 2213 N N . SER A 1 286 ? -14.396 -24.353 -8.649 1.00 15.63 284 SER A N 1
ATOM 2214 C CA . SER A 1 286 ? -15.548 -23.519 -8.294 1.00 14.39 284 SER A CA 1
ATOM 2215 C C . SER A 1 286 ? -16.143 -22.799 -9.500 1.00 13.24 284 SER A C 1
ATOM 2216 O O . SER A 1 286 ? -17.161 -22.111 -9.385 1.00 13.36 284 SER A O 1
ATOM 2219 N N . VAL A 1 287 ? -15.471 -22.937 -10.647 1.00 13.58 285 VAL A N 1
ATOM 2220 C CA . VAL A 1 287 ? -15.919 -22.437 -11.935 1.00 12.27 285 VAL A CA 1
ATOM 2221 C C . VAL A 1 287 ? -16.238 -20.949 -11.871 1.00 13.14 285 VAL A C 1
ATOM 2222 O O . VAL A 1 287 ? -17.324 -20.507 -12.266 1.00 13.35 285 VAL A O 1
ATOM 2226 N N . GLN A 1 288 ? -15.290 -20.157 -11.374 1.00 13.11 286 GLN A N 1
ATOM 2227 C CA . GLN A 1 288 ? -15.498 -18.711 -11.340 1.00 12.70 286 GLN A CA 1
ATOM 2228 C C . GLN A 1 288 ? -15.534 -18.170 -12.771 1.00 12.30 286 GLN A C 1
ATOM 2229 O O . GLN A 1 288 ? -16.302 -17.231 -13.061 1.00 10.13 286 GLN A O 1
ATOM 2235 N N . THR A 1 289 ? -14.716 -18.817 -13.635 1.00 12.15 287 THR A N 1
ATOM 2236 C CA . THR A 1 289 ? -14.608 -18.531 -15.068 1.00 12.59 287 THR A CA 1
ATOM 2237 C C . THR A 1 289 ? -14.560 -19.838 -15.858 1.00 12.38 287 THR A C 1
ATOM 2238 O O . THR A 1 289 ? -13.893 -20.788 -15.445 1.00 12.78 287 THR A O 1
ATOM 2242 N N . TYR A 1 290 ? -15.247 -19.855 -17.008 1.00 12.70 288 TYR A N 1
ATOM 2243 C CA . TYR A 1 290 ? -15.212 -20.967 -17.935 1.00 13.52 288 TYR A CA 1
ATOM 2244 C C . TYR A 1 290 ? -14.425 -20.492 -19.159 1.00 13.14 288 TYR A C 1
ATOM 2245 O O . TYR A 1 290 ? -14.979 -19.812 -20.020 1.00 12.15 288 TYR A O 1
ATOM 2254 N N . MET A 1 291 ? -13.118 -20.832 -19.189 1.00 12.67 289 MET A N 1
ATOM 2255 C CA . MET A 1 291 ? -12.236 -20.372 -20.249 1.00 13.66 289 MET A CA 1
ATOM 2256 C C . MET A 1 291 ? -11.841 -21.540 -21.144 1.00 13.16 289 MET A C 1
ATOM 2257 O O . MET A 1 291 ? -11.220 -22.506 -20.683 1.00 12.28 289 MET A O 1
ATOM 2262 N N . ILE A 1 292 ? -12.172 -21.397 -22.435 1.00 15.26 290 ILE A N 1
ATOM 2263 C CA . ILE A 1 292 ? -11.687 -22.297 -23.472 1.00 17.80 290 ILE A CA 1
ATOM 2264 C C . ILE A 1 292 ? -10.448 -21.668 -24.102 1.00 18.64 290 ILE A C 1
ATOM 2265 O O . ILE A 1 292 ? -10.173 -20.506 -23.865 1.00 18.98 290 ILE A O 1
ATOM 2270 N N . VAL A 1 293 ? -9.715 -22.463 -24.901 1.00 21.57 291 VAL A N 1
ATOM 2271 C CA . VAL A 1 293 ? -8.568 -22.004 -25.677 1.00 21.06 291 VAL A CA 1
ATOM 2272 C C . VAL A 1 293 ? -8.882 -22.205 -27.166 1.00 20.47 291 VAL A C 1
ATOM 2273 O O . VAL A 1 293 ? -9.018 -23.339 -27.602 1.00 22.31 291 VAL A O 1
ATOM 2277 N N . LEU A 1 294 ? -8.943 -21.130 -27.949 1.00 21.06 292 LEU A N 1
ATOM 2278 C CA . LEU A 1 294 ? -9.087 -21.241 -29.401 1.00 22.10 292 LEU A CA 1
ATOM 2279 C C . LEU A 1 294 ? -7.795 -21.790 -30.009 1.00 23.88 292 LEU A C 1
ATOM 2280 O O . LEU A 1 294 ? -6.705 -21.408 -29.577 1.00 25.10 292 LEU A O 1
ATOM 2285 N N . SER A 1 295 ? -7.912 -22.677 -31.019 1.00 25.03 293 SER A N 1
ATOM 2286 C CA . SER A 1 295 ? -6.783 -23.021 -31.884 1.00 25.84 293 SER A CA 1
ATOM 2287 C C . SER A 1 295 ? -6.221 -21.777 -32.565 1.00 23.10 293 SER A C 1
ATOM 2288 O O . SER A 1 295 ? -6.946 -20.806 -32.765 1.00 20.99 293 SER A O 1
ATOM 2291 N N . ASP A 1 296 ? -4.942 -21.842 -32.949 1.00 27.02 294 ASP A N 1
ATOM 2292 C CA . ASP A 1 296 ? -4.187 -20.722 -33.515 1.00 31.29 294 ASP A CA 1
ATOM 2293 C C . ASP A 1 296 ? -4.845 -20.118 -34.753 1.00 30.08 294 ASP A C 1
ATOM 2294 O O . ASP A 1 296 ? -4.613 -18.950 -35.048 1.00 30.74 294 ASP A O 1
ATOM 2299 N N . GLN A 1 297 ? -5.574 -20.964 -35.484 1.00 28.52 295 GLN A N 1
ATOM 2300 C CA . GLN A 1 297 ? -6.356 -20.641 -36.668 1.00 31.24 295 GLN A CA 1
ATOM 2301 C C . GLN A 1 297 ? -7.287 -19.458 -36.443 1.00 29.89 295 GLN A C 1
ATOM 2302 O O . GLN A 1 297 ? -7.608 -18.741 -37.384 1.00 33.96 295 GLN A O 1
ATOM 2308 N N . PHE A 1 298 ? -7.750 -19.292 -35.201 1.00 28.28 296 PHE A N 1
ATOM 2309 C CA . PHE A 1 298 ? -8.797 -18.338 -34.887 1.00 28.58 296 PHE A CA 1
ATOM 2310 C C . PHE A 1 298 ? -8.212 -17.090 -34.232 1.00 29.89 296 PHE A C 1
ATOM 2311 O O . PHE A 1 298 ? -7.367 -17.164 -33.339 1.00 31.92 296 PHE A O 1
ATOM 2319 N N . ASN A 1 299 ? -8.704 -15.945 -34.699 1.00 28.62 297 ASN A N 1
ATOM 2320 C CA . ASN A 1 299 ? -8.370 -14.639 -34.167 1.00 32.30 297 ASN A CA 1
ATOM 2321 C C . ASN A 1 299 ? -9.395 -14.300 -33.095 1.00 32.55 297 ASN A C 1
ATOM 2322 O O . ASN A 1 299 ? -10.569 -14.073 -33.407 1.00 32.48 297 ASN A O 1
ATOM 2327 N N . ARG A 1 300 ? -8.951 -14.239 -31.838 1.00 28.84 298 ARG A N 1
ATOM 2328 C CA . ARG A 1 300 ? -9.914 -14.163 -30.753 1.00 28.03 298 ARG A CA 1
ATOM 2329 C C . ARG A 1 300 ? -10.716 -12.876 -30.874 1.00 24.88 298 ARG A C 1
ATOM 2330 O O . ARG A 1 300 ? -11.911 -12.888 -30.584 1.00 21.49 298 ARG A O 1
ATOM 2338 N N . THR A 1 301 ? -10.075 -11.778 -31.300 1.00 23.84 299 THR A N 1
ATOM 2339 C CA . THR A 1 301 ? -10.774 -10.502 -31.400 1.00 25.82 299 THR A CA 1
ATOM 2340 C C . THR A 1 301 ? -11.971 -10.588 -32.363 1.00 23.93 299 THR A C 1
ATOM 2341 O O . THR A 1 301 ? -13.000 -9.950 -32.113 1.00 20.24 299 THR A O 1
ATOM 2345 N N . GLU A 1 302 ? -11.817 -11.339 -33.463 1.00 22.98 300 GLU A N 1
ATOM 2346 C CA . GLU A 1 302 ? -12.867 -11.515 -34.459 1.00 27.11 300 GLU A CA 1
ATOM 2347 C C . GLU A 1 302 ? -13.997 -12.410 -33.917 1.00 25.56 300 GLU A C 1
ATOM 2348 O O . GLU A 1 302 ? -15.182 -12.120 -34.108 1.00 22.95 300 GLU A O 1
ATOM 2354 N N . VAL A 1 303 ? -13.619 -13.525 -33.276 1.00 24.20 301 VAL A N 1
ATOM 2355 C CA . VAL A 1 303 ? -14.587 -14.406 -32.643 1.00 24.85 301 VAL A CA 1
ATOM 2356 C C . VAL A 1 303 ? -15.435 -13.597 -31.661 1.00 26.32 301 VAL A C 1
ATOM 2357 O O . VAL A 1 303 ? -16.652 -13.753 -31.653 1.00 27.55 301 VAL A O 1
ATOM 2361 N N . MET A 1 304 ? -14.798 -12.727 -30.860 1.00 23.65 302 MET A N 1
ATOM 2362 C CA . MET A 1 304 ? -15.498 -11.966 -29.830 1.00 25.47 302 MET A CA 1
ATOM 2363 C C . MET A 1 304 ? -16.507 -11.018 -30.476 1.00 25.21 302 MET A C 1
ATOM 2364 O O . MET A 1 304 ? -17.636 -10.893 -30.023 1.00 23.40 302 MET A O 1
ATOM 2369 N N . LYS A 1 305 ? -16.083 -10.343 -31.546 1.00 27.53 303 LYS A N 1
ATOM 2370 C CA . LYS A 1 305 ? -16.942 -9.434 -32.296 1.00 28.03 303 LYS A CA 1
ATOM 2371 C C . LYS A 1 305 ? -18.154 -10.199 -32.840 1.00 24.45 303 LYS A C 1
ATOM 2372 O O . LYS A 1 305 ? -19.281 -9.730 -32.761 1.00 23.33 303 LYS A O 1
ATOM 2378 N N . ALA A 1 306 ? -17.919 -11.401 -33.374 1.00 25.14 304 ALA A N 1
ATOM 2379 C CA . ALA A 1 306 ? -19.000 -12.177 -33.978 1.00 26.15 304 ALA A CA 1
ATOM 2380 C C . ALA A 1 306 ? -19.983 -12.620 -32.894 1.00 27.00 304 ALA A C 1
ATOM 2381 O O . ALA A 1 306 ? -21.189 -12.472 -33.068 1.00 26.71 304 ALA A O 1
ATOM 2383 N N . LEU A 1 307 ? -19.451 -13.088 -31.757 1.00 23.32 305 LEU A N 1
ATOM 2384 C CA . LEU A 1 307 ? -20.273 -13.438 -30.606 1.00 24.03 305 LEU A CA 1
ATOM 2385 C C . LEU A 1 307 ? -21.121 -12.248 -30.149 1.00 25.22 305 LEU A C 1
ATOM 2386 O O . LEU A 1 307 ? -22.300 -12.380 -29.837 1.00 20.30 305 LEU A O 1
ATOM 2391 N N . LYS A 1 308 ? -20.507 -11.069 -30.128 1.00 27.01 306 LYS A N 1
ATOM 2392 C CA . LYS A 1 308 ? -21.175 -9.850 -29.724 1.00 29.95 306 LYS A CA 1
ATOM 2393 C C . LYS A 1 308 ? -22.318 -9.543 -30.698 1.00 30.12 306 LYS A C 1
ATOM 2394 O O . LYS A 1 308 ? -23.434 -9.301 -30.268 1.00 30.01 306 LYS A O 1
ATOM 2400 N N . GLU A 1 309 ? -22.071 -9.614 -32.012 1.00 28.81 307 GLU A N 1
ATOM 2401 C CA . GLU A 1 309 ? -23.138 -9.444 -32.984 1.00 28.72 307 GLU A CA 1
ATOM 2402 C C . GLU A 1 309 ? -24.272 -10.440 -32.747 1.00 27.97 307 GLU A C 1
ATOM 2403 O O . GLU A 1 309 ? -25.422 -10.105 -32.979 1.00 30.70 307 GLU A O 1
ATOM 2409 N N . GLY A 1 310 ? -23.956 -11.654 -32.285 1.00 24.35 308 GLY A N 1
ATOM 2410 C CA . GLY A 1 310 ? -24.975 -12.653 -32.007 1.00 24.81 308 GLY A CA 1
ATOM 2411 C C . GLY A 1 310 ? -25.493 -12.576 -30.576 1.00 25.00 308 GLY A C 1
ATOM 2412 O O . GLY A 1 310 ? -26.176 -13.486 -30.136 1.00 30.01 308 GLY A O 1
ATOM 2413 N N . GLY A 1 311 ? -25.138 -11.499 -29.863 1.00 24.89 309 GLY A N 1
ATOM 2414 C CA . GLY A 1 311 ? -25.773 -11.154 -28.603 1.00 24.69 309 GLY A CA 1
ATOM 2415 C C . GLY A 1 311 ? -25.156 -11.878 -27.406 1.00 24.19 309 GLY A C 1
ATOM 2416 O O . GLY A 1 311 ? -25.827 -12.094 -26.400 1.00 26.02 309 GLY A O 1
ATOM 2417 N N . ILE A 1 312 ? -23.871 -12.215 -27.514 1.00 22.17 310 ILE A N 1
ATOM 2418 C CA . ILE A 1 312 ? -23.152 -12.970 -26.501 1.00 20.96 310 ILE A CA 1
ATOM 2419 C C . ILE A 1 312 ? -21.885 -12.215 -26.125 1.00 21.38 310 ILE A C 1
ATOM 2420 O O . ILE A 1 312 ? -21.050 -11.978 -26.993 1.00 19.15 310 ILE A O 1
ATOM 2425 N N . GLU A 1 313 ? -21.731 -11.882 -24.833 1.00 22.63 311 GLU A N 1
ATOM 2426 C CA . GLU A 1 313 ? -20.498 -11.287 -24.334 1.00 23.08 311 GLU A CA 1
ATOM 2427 C C . GLU A 1 313 ? -19.422 -12.352 -24.183 1.00 21.86 311 GLU A C 1
ATOM 2428 O O . GLU A 1 313 ? -19.717 -13.528 -23.917 1.00 20.26 311 GLU A O 1
ATOM 2434 N N . SER A 1 314 ? -18.164 -11.913 -24.302 1.00 18.43 312 SER A N 1
ATOM 2435 C CA . SER A 1 314 ? -17.037 -12.772 -24.013 1.00 16.92 312 SER A CA 1
ATOM 2436 C C . SER A 1 314 ? -15.804 -11.902 -23.809 1.00 17.74 312 SER A C 1
ATOM 2437 O O . SER A 1 314 ? -15.858 -10.708 -24.055 1.00 19.14 312 SER A O 1
ATOM 2440 N N . SER A 1 315 ? -14.692 -12.504 -23.393 1.00 18.01 313 SER A N 1
ATOM 2441 C CA . SER A 1 315 ? -13.482 -11.746 -23.104 1.00 17.18 313 SER A CA 1
ATOM 2442 C C . SER A 1 315 ? -12.305 -12.694 -22.952 1.00 14.63 313 SER A C 1
ATOM 2443 O O . SER A 1 315 ? -12.474 -13.905 -22.909 1.00 12.84 313 SER A O 1
ATOM 2446 N N . LEU A 1 316 ? -11.114 -12.102 -22.879 1.00 15.16 314 LEU A N 1
ATOM 2447 C CA . LEU A 1 316 ? -9.920 -12.835 -22.517 1.00 15.93 314 LEU A CA 1
ATOM 2448 C C . LEU A 1 316 ? -10.065 -13.335 -21.074 1.00 15.85 314 LEU A C 1
ATOM 2449 O O . LEU A 1 316 ? -10.889 -12.843 -20.308 1.00 15.59 314 LEU A O 1
ATOM 2454 N N . GLY A 1 317 ? -9.325 -14.377 -20.732 1.00 14.83 315 GLY A N 1
ATOM 2455 C CA . GLY A 1 317 ? -9.400 -14.974 -19.405 1.00 16.47 315 GLY A CA 1
ATOM 2456 C C . GLY A 1 317 ? -8.509 -14.255 -18.396 1.00 16.71 315 GLY A C 1
ATOM 2457 O O . GLY A 1 317 ? -8.962 -13.851 -17.326 1.00 18.12 315 GLY A O 1
ATOM 2458 N N . ALA A 1 318 ? -7.233 -14.109 -18.747 1.00 16.40 316 ALA A N 1
ATOM 2459 C CA . ALA A 1 318 ? -6.284 -13.354 -17.952 1.00 17.21 316 ALA A CA 1
ATOM 2460 C C . ALA A 1 318 ? -5.123 -12.919 -18.838 1.00 16.50 316 ALA A C 1
ATOM 2461 O O . ALA A 1 318 ? -5.146 -13.121 -20.049 1.00 17.58 316 ALA A O 1
ATOM 2463 N N . GLN A 1 319 ? -4.105 -12.345 -18.193 1.00 17.45 317 GLN A N 1
ATOM 2464 C CA . GLN A 1 319 ? -2.926 -11.800 -18.835 1.00 16.08 317 GLN A CA 1
ATOM 2465 C C . GLN A 1 319 ? -1.725 -12.712 -18.709 1.00 13.90 317 GLN A C 1
ATOM 2466 O O . GLN A 1 319 ? -1.673 -13.560 -17.844 1.00 12.53 317 GLN A O 1
ATOM 2472 N N . SER A 1 320 ? -0.744 -12.487 -19.596 1.00 14.42 318 SER A N 1
ATOM 2473 C CA . SER A 1 320 ? 0.599 -13.024 -19.452 1.00 13.47 318 SER A CA 1
ATOM 2474 C C . SER A 1 320 ? 1.515 -12.003 -18.782 1.00 12.60 318 SER A C 1
ATOM 2475 O O . SER A 1 320 ? 1.729 -10.930 -19.341 1.00 15.27 318 SER A O 1
ATOM 2478 N N . MET A 1 321 ? 2.089 -12.348 -17.620 1.00 11.49 319 MET A N 1
ATOM 2479 C CA . MET A 1 321 ? 2.903 -11.412 -16.866 1.00 11.09 319 MET A CA 1
ATOM 2480 C C . MET A 1 321 ? 4.200 -11.122 -17.656 1.00 11.54 319 MET A C 1
ATOM 2481 O O . MET A 1 321 ? 4.668 -9.981 -17.703 1.00 10.99 319 MET A O 1
ATOM 2486 N N . SER A 1 322 ? 4.740 -12.137 -18.341 1.00 12.26 320 SER A N 1
ATOM 2487 C CA . SER A 1 322 ? 5.937 -11.937 -19.146 1.00 13.36 320 SER A CA 1
ATOM 2488 C C . SER A 1 322 ? 5.634 -10.984 -20.306 1.00 13.27 320 SER A C 1
ATOM 2489 O O . SER A 1 322 ? 6.388 -10.044 -20.535 1.00 12.05 320 SER A O 1
ATOM 2492 N N . GLU A 1 323 ? 4.479 -11.148 -20.950 1.00 14.85 321 GLU A N 1
ATOM 2493 C CA . GLU A 1 323 ? 4.132 -10.286 -22.074 1.00 16.49 321 GLU A CA 1
ATOM 2494 C C . GLU A 1 323 ? 3.935 -8.834 -21.621 1.00 15.93 321 GLU A C 1
ATOM 2495 O O . GLU A 1 323 ? 4.090 -7.933 -22.426 1.00 15.01 321 GLU A O 1
ATOM 2501 N N . LEU A 1 324 ? 3.568 -8.566 -20.359 1.00 15.00 322 LEU A N 1
ATOM 2502 C CA . LEU A 1 324 ? 3.358 -7.176 -19.945 1.00 15.13 322 LEU A CA 1
ATOM 2503 C C . LEU A 1 324 ? 4.659 -6.380 -19.941 1.00 14.43 322 LEU A C 1
ATOM 2504 O O . LEU A 1 324 ? 4.623 -5.149 -20.016 1.00 14.48 322 LEU A O 1
ATOM 2509 N N . LYS A 1 325 ? 5.797 -7.068 -19.817 1.00 14.25 323 LYS A N 1
ATOM 2510 C CA . LYS A 1 325 ? 7.082 -6.402 -19.846 1.00 17.05 323 LYS A CA 1
ATOM 2511 C C . LYS A 1 325 ? 7.233 -5.421 -18.686 1.00 17.01 323 LYS A C 1
ATOM 2512 O O . LYS A 1 325 ? 7.883 -4.403 -18.833 1.00 16.04 323 LYS A O 1
ATOM 2518 N N . LEU A 1 326 ? 6.713 -5.781 -17.508 1.00 17.20 324 LEU A N 1
ATOM 2519 C CA . LEU A 1 326 ? 6.798 -4.930 -16.331 1.00 17.81 324 LEU A CA 1
ATOM 2520 C C . LEU A 1 326 ? 7.698 -5.551 -15.260 1.00 17.52 324 LEU A C 1
ATOM 2521 O O . LEU A 1 326 ? 8.159 -4.831 -14.378 1.00 19.09 324 LEU A O 1
ATOM 2526 N N . PHE A 1 327 ? 7.904 -6.879 -15.311 1.00 15.78 325 PHE A N 1
ATOM 2527 C CA . PHE A 1 327 ? 8.627 -7.603 -14.276 1.00 16.08 325 PHE A CA 1
ATOM 2528 C C . PHE A 1 327 ? 9.998 -8.018 -14.808 1.00 17.05 325 PHE A C 1
ATOM 2529 O O . PHE A 1 327 ? 10.216 -9.110 -15.338 1.00 17.44 325 PHE A O 1
ATOM 2537 N N . ASN A 1 328 ? 10.971 -7.149 -14.586 1.00 19.87 326 ASN A N 1
ATOM 2538 C CA . ASN A 1 328 ? 12.192 -7.186 -15.371 1.00 23.31 326 ASN A CA 1
ATOM 2539 C C . ASN A 1 328 ? 13.363 -7.899 -14.712 1.00 21.89 326 ASN A C 1
ATOM 2540 O O . ASN A 1 328 ? 14.484 -7.765 -15.178 1.00 21.14 326 ASN A O 1
ATOM 2545 N N . HIS A 1 329 ? 13.129 -8.666 -13.656 1.00 22.09 327 HIS A N 1
ATOM 2546 C CA . HIS A 1 329 ? 14.206 -9.495 -13.162 1.00 23.16 327 HIS A CA 1
ATOM 2547 C C . HIS A 1 329 ? 14.853 -10.281 -14.318 1.00 24.85 327 HIS A C 1
ATOM 2548 O O . HIS A 1 329 ? 14.175 -10.800 -15.207 1.00 20.71 327 HIS A O 1
ATOM 2555 N N . ASP A 1 330 ? 16.178 -10.429 -14.233 1.00 26.74 328 ASP A N 1
ATOM 2556 C CA . ASP A 1 330 ? 16.953 -11.219 -15.172 1.00 29.86 328 ASP A CA 1
ATOM 2557 C C . ASP A 1 330 ? 16.307 -12.581 -15.411 1.00 27.49 328 ASP A C 1
ATOM 2558 O O . ASP A 1 330 ? 16.217 -13.048 -16.543 1.00 27.14 328 ASP A O 1
ATOM 2563 N N . SER A 1 331 ? 15.850 -13.213 -14.336 1.00 25.80 329 SER A N 1
ATOM 2564 C CA . SER A 1 331 ? 15.274 -14.540 -14.402 1.00 24.80 329 SER A CA 1
ATOM 2565 C C . SER A 1 331 ? 14.085 -14.599 -15.379 1.00 23.03 329 SER A C 1
ATOM 2566 O O . SER A 1 331 ? 13.791 -15.621 -15.983 1.00 20.91 329 SER A O 1
ATOM 2569 N N . ASN A 1 332 ? 13.362 -13.496 -15.549 1.00 21.34 330 ASN A N 1
ATOM 2570 C CA . ASN A 1 332 ? 12.182 -13.514 -16.394 1.00 18.80 330 ASN A CA 1
ATOM 2571 C C . ASN A 1 332 ? 12.553 -13.211 -17.856 1.00 19.15 330 ASN A C 1
ATOM 2572 O O . ASN A 1 332 ? 12.025 -13.854 -18.751 1.00 18.16 330 ASN A O 1
ATOM 2577 N N . THR A 1 333 ? 13.407 -12.200 -18.084 1.00 20.60 331 THR A N 1
ATOM 2578 C CA . THR A 1 333 ? 13.786 -11.783 -19.427 1.00 23.14 331 THR A CA 1
ATOM 2579 C C . THR A 1 333 ? 14.636 -12.839 -20.134 1.00 24.61 331 THR A C 1
ATOM 2580 O O . THR A 1 333 ? 14.511 -13.032 -21.332 1.00 27.32 331 THR A O 1
ATOM 2584 N N A LYS A 1 334 ? 15.468 -13.560 -19.390 0.50 25.34 332 LYS A N 1
ATOM 2585 N N B LYS A 1 334 ? 15.468 -13.563 -19.383 0.50 25.03 332 LYS A N 1
ATOM 2586 C CA A LYS A 1 334 ? 16.326 -14.559 -20.002 0.50 25.22 332 LYS A CA 1
ATOM 2587 C CA B LYS A 1 334 ? 16.313 -14.583 -19.983 0.50 24.73 332 LYS A CA 1
ATOM 2588 C C A LYS A 1 334 ? 15.510 -15.799 -20.388 0.50 25.69 332 LYS A C 1
ATOM 2589 C C B LYS A 1 334 ? 15.565 -15.912 -20.047 0.50 26.26 332 LYS A C 1
ATOM 2590 O O A LYS A 1 334 ? 16.007 -16.643 -21.136 0.50 24.72 332 LYS A O 1
ATOM 2591 O O B LYS A 1 334 ? 16.189 -16.971 -20.137 0.50 29.56 332 LYS A O 1
ATOM 2602 N N . SER A 1 335 ? 14.227 -15.856 -19.979 1.00 25.76 333 SER A N 1
ATOM 2603 C CA . SER A 1 335 ? 13.385 -17.040 -20.166 1.00 24.03 333 SER A CA 1
ATOM 2604 C C . SER A 1 335 ? 12.438 -16.881 -21.340 1.00 21.66 333 SER A C 1
ATOM 2605 O O . SER A 1 335 ? 12.092 -15.755 -21.710 1.00 21.23 333 SER A O 1
ATOM 2608 N N . ASN A 1 336 ? 11.942 -18.034 -21.820 1.00 21.45 334 ASN A N 1
ATOM 2609 C CA . ASN A 1 336 ? 10.883 -18.078 -22.814 1.00 22.72 334 ASN A CA 1
ATOM 2610 C C . ASN A 1 336 ? 9.651 -18.758 -22.207 1.00 24.14 334 ASN A C 1
ATOM 2611 O O . ASN A 1 336 ? 9.698 -19.916 -21.809 1.00 23.30 334 ASN A O 1
ATOM 2616 N N . TYR A 1 337 ? 8.534 -18.018 -22.132 1.00 22.16 335 TYR A N 1
ATOM 2617 C CA . TYR A 1 337 ? 7.273 -18.592 -21.689 1.00 19.57 335 TYR A CA 1
ATOM 2618 C C . TYR A 1 337 ? 6.489 -19.112 -22.900 1.00 19.96 335 TYR A C 1
ATOM 2619 O O . TYR A 1 337 ? 6.456 -18.484 -23.958 1.00 19.95 335 TYR A O 1
ATOM 2628 N N . ILE A 1 338 ? 5.853 -20.274 -22.718 1.00 17.60 336 ILE A N 1
ATOM 2629 C CA . ILE A 1 338 ? 5.092 -20.931 -23.763 1.00 16.96 336 ILE A CA 1
ATOM 2630 C C . ILE A 1 338 ? 3.593 -20.841 -23.465 1.00 16.39 336 ILE A C 1
ATOM 2631 O O . ILE A 1 338 ? 2.836 -20.314 -24.257 1.00 15.22 336 ILE A O 1
ATOM 2636 N N . ILE A 1 339 ? 3.137 -21.349 -22.309 1.00 16.86 337 ILE A N 1
ATOM 2637 C CA . ILE A 1 339 ? 1.719 -21.571 -22.123 1.00 17.12 337 ILE A CA 1
ATOM 2638 C C . ILE A 1 339 ? 0.997 -20.260 -21.808 1.00 16.52 337 ILE A C 1
ATOM 2639 O O . ILE A 1 339 ? -0.052 -19.978 -22.404 1.00 15.04 337 ILE A O 1
ATOM 2644 N N . GLY A 1 340 ? 1.533 -19.466 -20.863 1.00 15.02 338 GLY A N 1
ATOM 2645 C CA . GLY A 1 340 ? 0.833 -18.250 -20.493 1.00 15.85 338 GLY A CA 1
ATOM 2646 C C . GLY A 1 340 ? 0.567 -17.333 -21.694 1.00 16.15 338 GLY A C 1
ATOM 2647 O O . GLY A 1 340 ? -0.530 -16.786 -21.880 1.00 16.06 338 GLY A O 1
ATOM 2648 N N . PRO A 1 341 ? 1.604 -17.042 -22.501 1.00 16.01 339 PRO A N 1
ATOM 2649 C CA . PRO A 1 341 ? 1.439 -16.152 -23.663 1.00 16.12 339 PRO A CA 1
ATOM 2650 C C . PRO A 1 341 ? 0.382 -16.691 -24.636 1.00 15.35 339 PRO A C 1
ATOM 2651 O O . PRO A 1 341 ? -0.402 -15.925 -25.196 1.00 13.62 339 PRO A O 1
ATOM 2655 N N . LYS A 1 342 ? 0.317 -18.016 -24.764 1.00 17.37 340 LYS A N 1
ATOM 2656 C CA . LYS A 1 342 ? -0.696 -18.655 -25.593 1.00 20.74 340 LYS A CA 1
ATOM 2657 C C . LYS A 1 342 ? -2.092 -18.411 -25.011 1.00 18.53 340 LYS A C 1
ATOM 2658 O O . LYS A 1 342 ? -2.990 -17.971 -25.731 1.00 19.10 340 LYS A O 1
ATOM 2664 N N . LEU A 1 343 ? -2.269 -18.653 -23.703 1.00 16.18 341 LEU A N 1
ATOM 2665 C CA . LEU A 1 343 ? -3.577 -18.461 -23.088 1.00 15.80 341 LEU A CA 1
ATOM 2666 C C . LEU A 1 343 ? -3.970 -16.999 -23.131 1.00 14.46 341 LEU A C 1
ATOM 2667 O O . LEU A 1 343 ? -5.143 -16.664 -23.200 1.00 12.58 341 LEU A O 1
ATOM 2672 N N . TYR A 1 344 ? -2.971 -16.124 -23.061 1.00 15.17 342 TYR A N 1
ATOM 2673 C CA . TYR A 1 344 ? -3.240 -14.700 -23.076 1.00 16.20 342 TYR A CA 1
ATOM 2674 C C . TYR A 1 344 ? -3.889 -14.288 -24.398 1.00 18.00 342 TYR A C 1
ATOM 2675 O O . TYR A 1 344 ? -4.707 -13.378 -24.420 1.00 17.66 342 TYR A O 1
ATOM 2684 N N . ILE A 1 345 ? -3.496 -14.945 -25.500 1.00 22.13 343 ILE A N 1
ATOM 2685 C CA . ILE A 1 345 ? -3.854 -14.527 -26.858 1.00 22.94 343 ILE A CA 1
ATOM 2686 C C . ILE A 1 345 ? -5.093 -15.295 -27.330 1.00 19.60 343 ILE A C 1
ATOM 2687 O O . ILE A 1 345 ? -5.962 -14.720 -27.994 1.00 18.12 343 ILE A O 1
ATOM 2692 N N . TYR A 1 346 ? -5.230 -16.548 -26.895 1.00 17.61 344 TYR A N 1
ATOM 2693 C CA . TYR A 1 346 ? -6.267 -17.417 -27.418 1.00 19.36 344 TYR A CA 1
ATOM 2694 C C . TYR A 1 346 ? -7.301 -17.879 -26.382 1.00 20.26 344 TYR A C 1
ATOM 2695 O O . TYR A 1 346 ? -8.284 -18.558 -26.752 1.00 17.71 344 TYR A O 1
ATOM 2704 N N . GLY A 1 347 ? -7.074 -17.555 -25.092 1.00 17.75 345 GLY A N 1
ATOM 2705 C CA . GLY A 1 347 ? -8.014 -17.947 -24.063 1.00 16.99 345 GLY A CA 1
ATOM 2706 C C . GLY A 1 347 ? -9.297 -17.142 -24.230 1.00 15.62 345 GLY A C 1
ATOM 2707 O O . GLY A 1 347 ? -9.232 -15.935 -24.418 1.00 14.98 345 GLY A O 1
ATOM 2708 N N . LEU A 1 348 ? -10.455 -17.810 -24.196 1.00 15.26 346 LEU A N 1
ATOM 2709 C CA . LEU A 1 348 ? -11.730 -17.117 -24.343 1.00 15.94 346 LEU A CA 1
ATOM 2710 C C . LEU A 1 348 ? -12.703 -17.529 -23.226 1.00 16.07 346 LEU A C 1
ATOM 2711 O O . LEU A 1 348 ? -13.107 -18.702 -23.111 1.00 14.77 346 LEU A O 1
ATOM 2716 N N . ALA A 1 349 ? -13.077 -16.532 -22.413 1.00 16.18 347 ALA A N 1
ATOM 2717 C CA . ALA A 1 349 ? -14.042 -16.716 -21.336 1.00 15.94 347 ALA A CA 1
ATOM 2718 C C . ALA A 1 349 ? -15.438 -16.618 -21.923 1.00 15.18 347 ALA A C 1
ATOM 2719 O O . ALA A 1 349 ? -15.757 -15.645 -22.617 1.00 13.40 347 ALA A O 1
ATOM 2721 N N . LEU A 1 350 ? -16.262 -17.623 -21.592 1.00 16.40 348 LEU A N 1
ATOM 2722 C CA . LEU A 1 350 ? -17.646 -17.658 -22.049 1.00 16.49 348 LEU A CA 1
ATOM 2723 C C . LEU A 1 350 ? -18.573 -17.387 -20.871 1.00 17.02 348 LEU A C 1
ATOM 2724 O O . LEU A 1 350 ? -18.244 -17.715 -19.733 1.00 18.40 348 LEU A O 1
ATOM 2729 N N . PRO A 1 351 ? -19.771 -16.806 -21.089 1.00 17.55 349 PRO A N 1
ATOM 2730 C CA . PRO A 1 351 ? -20.699 -16.565 -19.990 1.00 17.55 349 PRO A CA 1
ATOM 2731 C C . PRO A 1 351 ? -20.933 -17.781 -19.119 1.00 18.44 349 PRO A C 1
ATOM 2732 O O . PRO A 1 351 ? -21.173 -18.882 -19.624 1.00 19.89 349 PRO A O 1
ATOM 2736 N N . LEU A 1 352 ? -20.837 -17.536 -17.805 1.00 17.16 350 LEU A N 1
ATOM 2737 C CA . LEU A 1 352 ? -21.152 -18.517 -16.791 1.00 17.31 350 LEU A CA 1
ATOM 2738 C C . LEU A 1 352 ? -21.383 -17.821 -15.445 1.00 18.22 350 LEU A C 1
ATOM 2739 O O . LEU A 1 352 ? -20.452 -17.269 -14.833 1.00 15.85 350 LEU A O 1
ATOM 2744 N N . HIS A 1 353 ? -22.668 -17.769 -15.044 1.00 18.44 351 HIS A N 1
ATOM 2745 C CA . HIS A 1 353 ? -23.055 -17.095 -13.816 1.00 19.12 351 HIS A CA 1
ATOM 2746 C C . HIS A 1 353 ? -24.412 -17.613 -13.348 1.00 20.64 351 HIS A C 1
ATOM 2747 O O . HIS A 1 353 ? -24.952 -18.573 -13.909 1.00 19.71 351 HIS A O 1
ATOM 2754 N N . GLU A 1 354 ? -24.939 -16.935 -12.330 1.00 18.82 352 GLU A N 1
ATOM 2755 C CA . GLU A 1 354 ? -26.076 -17.388 -11.551 1.00 17.88 352 GLU A CA 1
ATOM 2756 C C . GLU A 1 354 ? -27.389 -17.249 -12.319 1.00 18.89 352 GLU A C 1
ATOM 2757 O O . GLU A 1 354 ? -28.374 -17.855 -11.895 1.00 17.45 352 GLU A O 1
ATOM 2763 N N . HIS A 1 355 ? -27.427 -16.421 -13.383 1.00 17.99 353 HIS A N 1
ATOM 2764 C CA . HIS A 1 355 ? -28.652 -16.213 -14.145 1.00 20.24 353 HIS A CA 1
ATOM 2765 C C . HIS A 1 355 ? -28.512 -16.629 -15.621 1.00 20.31 353 HIS A C 1
ATOM 2766 O O . HIS A 1 355 ? -29.140 -16.044 -16.503 1.00 20.27 353 HIS A O 1
ATOM 2773 N N . LEU A 1 356 ? -27.694 -17.652 -15.878 1.00 19.70 354 LEU A N 1
ATOM 2774 C CA . LEU A 1 356 ? -27.553 -18.322 -17.158 1.00 22.17 354 LEU A CA 1
ATOM 2775 C C . LEU A 1 356 ? -28.224 -19.688 -17.079 1.00 22.83 354 LEU A C 1
ATOM 2776 O O . LEU A 1 356 ? -27.998 -20.422 -16.101 1.00 21.54 354 LEU A O 1
ATOM 2781 N N . ASN A 1 357 ? -28.975 -20.030 -18.129 1.00 20.05 355 ASN A N 1
ATOM 2782 C CA . ASN A 1 357 ? -29.671 -21.310 -18.174 1.00 23.32 355 ASN A CA 1
ATOM 2783 C C . ASN A 1 357 ? -29.256 -22.120 -19.403 1.00 22.82 355 ASN A C 1
ATOM 2784 O O . ASN A 1 357 ? -28.447 -21.672 -20.225 1.00 19.78 355 ASN A O 1
ATOM 2789 N N . ILE A 1 358 ? -29.830 -23.328 -19.509 1.00 21.75 356 ILE A N 1
ATOM 2790 C CA . ILE A 1 358 ? -29.495 -24.255 -20.569 1.00 20.63 356 ILE A CA 1
ATOM 2791 C C . ILE A 1 358 ? -29.745 -23.596 -21.913 1.00 20.42 356 ILE A C 1
ATOM 2792 O O . ILE A 1 358 ? -28.954 -23.746 -22.830 1.00 20.41 356 ILE A O 1
ATOM 2797 N N . ASP A 1 359 ? -30.856 -22.887 -22.033 1.00 19.04 357 ASP A N 1
ATOM 2798 C CA . ASP A 1 359 ? -31.188 -22.301 -23.301 1.00 19.43 357 ASP A CA 1
ATOM 2799 C C . ASP A 1 359 ? -30.130 -21.270 -23.701 1.00 20.18 357 ASP A C 1
ATOM 2800 O O . ASP A 1 359 ? -29.770 -21.212 -24.872 1.00 20.60 357 ASP A O 1
ATOM 2805 N N . ASP A 1 360 ? -29.634 -20.459 -22.758 1.00 20.10 358 ASP A N 1
ATOM 2806 C CA . ASP A 1 360 ? -28.565 -19.502 -23.039 1.00 21.48 358 ASP A CA 1
ATOM 2807 C C . ASP A 1 360 ? -27.299 -20.247 -23.487 1.00 20.30 358 ASP A C 1
ATOM 2808 O O . ASP A 1 360 ? -26.677 -19.936 -24.500 1.00 23.55 358 ASP A O 1
ATOM 2813 N N . VAL A 1 361 ? -26.901 -21.272 -22.759 1.00 17.62 359 VAL A N 1
ATOM 2814 C CA . VAL A 1 361 ? -25.662 -21.931 -23.114 1.00 18.77 359 VAL A CA 1
ATOM 2815 C C . VAL A 1 361 ? -25.779 -22.520 -24.522 1.00 19.66 359 VAL A C 1
ATOM 2816 O O . VAL A 1 361 ? -24.812 -22.534 -25.284 1.00 18.95 359 VAL A O 1
ATOM 2820 N N . ASN A 1 362 ? -26.974 -23.030 -24.850 1.00 19.99 360 ASN A N 1
ATOM 2821 C CA . ASN A 1 362 ? -27.240 -23.612 -26.157 1.00 20.30 360 ASN A CA 1
ATOM 2822 C C . ASN A 1 362 ? -27.053 -22.537 -27.222 1.00 19.46 360 ASN A C 1
ATOM 2823 O O . ASN A 1 362 ? -26.405 -22.778 -28.221 1.00 21.38 360 ASN A O 1
ATOM 2828 N N . LYS A 1 363 ? -27.604 -21.355 -26.999 1.00 20.66 361 LYS A N 1
ATOM 2829 C CA . LYS A 1 363 ? -27.425 -20.265 -27.936 1.00 22.26 361 LYS A CA 1
ATOM 2830 C C . LYS A 1 363 ? -25.947 -19.906 -28.076 1.00 23.92 361 LYS A C 1
ATOM 2831 O O . LYS A 1 363 ? -25.445 -19.664 -29.177 1.00 25.72 361 LYS A O 1
ATOM 2837 N N . ILE A 1 364 ? -25.239 -19.871 -26.946 1.00 23.80 362 ILE A N 1
ATOM 2838 C CA . ILE A 1 364 ? -23.835 -19.504 -26.975 1.00 22.19 362 ILE A CA 1
ATOM 2839 C C . ILE A 1 364 ? -23.100 -20.536 -27.808 1.00 20.46 362 ILE A C 1
ATOM 2840 O O . ILE A 1 364 ? -22.294 -20.170 -28.665 1.00 18.45 362 ILE A O 1
ATOM 2845 N N . THR A 1 365 ? -23.388 -21.807 -27.540 1.00 19.33 363 THR A N 1
ATOM 2846 C CA . THR A 1 365 ? -22.600 -22.855 -28.152 1.00 21.04 363 THR A CA 1
ATOM 2847 C C . THR A 1 365 ? -22.889 -22.873 -29.657 1.00 21.71 363 THR A C 1
ATOM 2848 O O . THR A 1 365 ? -21.974 -23.038 -30.447 1.00 20.96 363 THR A O 1
ATOM 2852 N N . GLU A 1 366 ? -24.140 -22.671 -30.063 1.00 23.03 364 GLU A N 1
ATOM 2853 C CA . GLU A 1 366 ? -24.462 -22.749 -31.481 1.00 27.37 364 GLU A CA 1
ATOM 2854 C C . GLU A 1 366 ? -23.789 -21.591 -32.216 1.00 24.51 364 GLU A C 1
ATOM 2855 O O . GLU A 1 366 ? -23.323 -21.753 -33.338 1.00 25.26 364 GLU A O 1
ATOM 2861 N N . THR A 1 367 ? -23.751 -20.417 -31.583 1.00 24.79 365 THR A N 1
ATOM 2862 C CA . THR A 1 367 ? -23.163 -19.247 -32.201 1.00 23.63 365 THR A CA 1
ATOM 2863 C C . THR A 1 367 ? -21.663 -19.489 -32.373 1.00 24.35 365 THR A C 1
ATOM 2864 O O . THR A 1 367 ? -21.127 -19.273 -33.463 1.00 24.14 365 THR A O 1
ATOM 2868 N N . LEU A 1 368 ? -21.008 -20.015 -31.335 1.00 21.63 366 LEU A N 1
ATOM 2869 C CA . LEU A 1 368 ? -19.567 -20.270 -31.388 1.00 22.23 366 LEU A CA 1
ATOM 2870 C C . LEU A 1 368 ? -19.249 -21.287 -32.492 1.00 23.41 366 LEU A C 1
ATOM 2871 O O . LEU A 1 368 ? -18.284 -21.122 -33.239 1.00 19.35 366 LEU A O 1
ATOM 2876 N N . GLU A 1 369 ? -20.027 -22.377 -32.533 1.00 24.54 367 GLU A N 1
ATOM 2877 C CA . GLU A 1 369 ? -19.890 -23.397 -33.556 1.00 28.48 367 GLU A CA 1
ATOM 2878 C C . GLU A 1 369 ? -19.950 -22.794 -34.948 1.00 27.10 367 GLU A C 1
ATOM 2879 O O . GLU A 1 369 ? -19.110 -23.088 -35.779 1.00 31.93 367 GLU A O 1
ATOM 2885 N N . GLN A 1 370 ? -20.964 -21.989 -35.225 1.00 29.54 368 GLN A N 1
ATOM 2886 C CA . GLN A 1 370 ? -21.123 -21.494 -36.577 1.00 33.64 368 GLN A CA 1
ATOM 2887 C C . GLN A 1 370 ? -19.891 -20.644 -36.912 1.00 34.09 368 GLN A C 1
ATOM 2888 O O . GLN A 1 370 ? -19.298 -20.834 -37.978 1.00 37.51 368 GLN A O 1
ATOM 2894 N N . ILE A 1 371 ? -19.429 -19.824 -35.949 1.00 29.14 369 ILE A N 1
ATOM 2895 C CA . ILE A 1 371 ? -18.253 -18.977 -36.114 1.00 26.76 369 ILE A CA 1
ATOM 2896 C C . ILE A 1 371 ? -17.029 -19.824 -36.422 1.00 26.11 369 ILE A C 1
ATOM 2897 O O . ILE A 1 371 ? -16.283 -19.501 -37.340 1.00 24.81 369 ILE A O 1
ATOM 2902 N N . LEU A 1 372 ? -16.823 -20.896 -35.652 1.00 23.81 370 LEU A N 1
ATOM 2903 C CA . LEU A 1 372 ? -15.576 -21.634 -35.753 1.00 25.75 370 LEU A CA 1
ATOM 2904 C C . LEU A 1 372 ? -15.550 -22.552 -36.991 1.00 28.40 370 LEU A C 1
ATOM 2905 O O . LEU A 1 372 ? -14.464 -22.947 -37.441 1.00 29.09 370 LEU A O 1
ATOM 2910 N N . LEU A 1 373 ? -16.731 -22.908 -37.526 1.00 30.45 371 LEU A N 1
ATOM 2911 C CA . LEU A 1 373 ? -16.849 -23.885 -38.606 1.00 31.13 371 LEU A CA 1
ATOM 2912 C C . LEU A 1 373 ? -17.012 -23.192 -39.963 1.00 33.04 371 LEU A C 1
ATOM 2913 O O . LEU A 1 373 ? -16.948 -23.856 -40.986 1.00 39.80 371 LEU A O 1
ATOM 2918 N N . LYS A 1 374 ? -17.224 -21.874 -39.966 1.00 36.54 372 LYS A N 1
ATOM 2919 C CA . LYS A 1 374 ? -17.345 -21.077 -41.179 1.00 44.90 372 LYS A CA 1
ATOM 2920 C C . LYS A 1 374 ? -16.258 -21.445 -42.209 1.00 49.93 372 LYS A C 1
ATOM 2921 O O . LYS A 1 374 ? -15.138 -21.821 -41.791 1.00 48.59 372 LYS A O 1
ATOM 2928 N N . MET B 1 3 ? 11.923 -51.940 8.815 1.00 34.91 1 MET B N 1
ATOM 2929 C CA . MET B 1 3 ? 12.151 -50.470 8.901 1.00 36.82 1 MET B CA 1
ATOM 2930 C C . MET B 1 3 ? 13.087 -50.193 10.081 1.00 33.90 1 MET B C 1
ATOM 2931 O O . MET B 1 3 ? 12.892 -50.718 11.166 1.00 34.60 1 MET B O 1
ATOM 2936 N N . ILE B 1 4 ? 14.149 -49.417 9.872 1.00 27.31 2 ILE B N 1
ATOM 2937 C CA . ILE B 1 4 ? 14.951 -48.990 11.002 1.00 25.65 2 ILE B CA 1
ATOM 2938 C C . ILE B 1 4 ? 14.373 -47.693 11.564 1.00 27.37 2 ILE B C 1
ATOM 2939 O O . ILE B 1 4 ? 14.247 -46.705 10.845 1.00 25.95 2 ILE B O 1
ATOM 2944 N N . LYS B 1 5 ? 14.009 -47.698 12.848 1.00 29.51 3 LYS B N 1
ATOM 2945 C CA . LYS B 1 5 ? 13.289 -46.567 13.420 1.00 32.10 3 LYS B CA 1
ATOM 2946 C C . LYS B 1 5 ? 14.250 -45.665 14.188 1.00 28.27 3 LYS B C 1
ATOM 2947 O O . LYS B 1 5 ? 15.282 -46.120 14.675 1.00 27.50 3 LYS B O 1
ATOM 2953 N N . LEU B 1 6 ? 13.890 -44.383 14.265 1.00 26.58 4 LEU B N 1
ATOM 2954 C CA . LEU B 1 6 ? 14.650 -43.373 14.982 1.00 27.35 4 LEU B CA 1
ATOM 2955 C C . LEU B 1 6 ? 14.707 -43.651 16.476 1.00 27.91 4 LEU B C 1
ATOM 2956 O O . LEU B 1 6 ? 15.730 -43.371 17.105 1.00 29.89 4 LEU B O 1
ATOM 2961 N N . SER B 1 7 ? 13.579 -44.094 17.035 1.00 30.52 5 SER B N 1
ATOM 2962 C CA . SER B 1 7 ? 13.500 -44.420 18.446 1.00 37.77 5 SER B CA 1
ATOM 2963 C C . SER B 1 7 ? 12.573 -45.608 18.612 1.00 34.40 5 SER B C 1
ATOM 2964 O O . SER B 1 7 ? 11.638 -45.751 17.831 1.00 35.05 5 SER B O 1
ATOM 2967 N N . GLN B 1 8 ? 12.799 -46.373 19.682 1.00 31.47 6 GLN B N 1
ATOM 2968 C CA . GLN B 1 8 ? 11.978 -47.535 19.984 1.00 33.72 6 GLN B CA 1
ATOM 2969 C C . GLN B 1 8 ? 11.887 -47.650 21.505 1.00 29.37 6 GLN B C 1
ATOM 2970 O O . GLN B 1 8 ? 12.693 -48.350 22.114 1.00 28.09 6 GLN B O 1
ATOM 2976 N N . PRO B 1 9 ? 10.930 -46.944 22.165 1.00 27.57 7 PRO B N 1
ATOM 2977 C CA . PRO B 1 9 ? 10.816 -46.960 23.627 1.00 27.38 7 PRO B CA 1
ATOM 2978 C C . PRO B 1 9 ? 10.903 -48.371 24.208 1.00 25.55 7 PRO B C 1
ATOM 2979 O O . PRO B 1 9 ? 10.187 -49.279 23.795 1.00 22.97 7 PRO B O 1
ATOM 2983 N N . THR B 1 10 ? 11.770 -48.523 25.203 1.00 26.99 8 THR B N 1
ATOM 2984 C CA . THR B 1 10 ? 12.028 -49.815 25.814 1.00 28.27 8 THR B CA 1
ATOM 2985 C C . THR B 1 10 ? 11.400 -49.809 27.209 1.00 28.02 8 THR B C 1
ATOM 2986 O O . THR B 1 10 ? 11.864 -49.062 28.071 1.00 28.27 8 THR B O 1
ATOM 2990 N N . ILE B 1 11 ? 10.332 -50.597 27.416 1.00 25.37 9 ILE B N 1
ATOM 2991 C CA . ILE B 1 11 ? 9.698 -50.709 28.721 1.00 25.56 9 ILE B CA 1
ATOM 2992 C C . ILE B 1 11 ? 9.995 -52.095 29.303 1.00 25.88 9 ILE B C 1
ATOM 2993 O O . ILE B 1 11 ? 9.336 -53.056 28.925 1.00 24.43 9 ILE B O 1
ATOM 2998 N N . PRO B 1 12 ? 10.880 -52.224 30.321 1.00 26.09 10 PRO B N 1
ATOM 2999 C CA . PRO B 1 12 ? 11.179 -53.523 30.930 1.00 26.06 10 PRO B CA 1
ATOM 3000 C C . PRO B 1 12 ? 9.918 -54.241 31.390 1.00 26.53 10 PRO B C 1
ATOM 3001 O O . PRO B 1 12 ? 8.945 -53.614 31.820 1.00 26.46 10 PRO B O 1
ATOM 3005 N N . GLU B 1 13 ? 9.976 -55.568 31.285 1.00 26.22 11 GLU B N 1
ATOM 3006 C CA . GLU B 1 13 ? 8.856 -56.440 31.571 1.00 27.58 11 GLU B CA 1
ATOM 3007 C C . GLU B 1 13 ? 8.507 -56.370 33.052 1.00 24.52 11 GLU B C 1
ATOM 3008 O O . GLU B 1 13 ? 7.343 -56.453 33.413 1.00 23.88 11 GLU B O 1
ATOM 3014 N N . ALA B 1 14 ? 9.513 -56.172 33.907 1.00 25.82 12 ALA B N 1
ATOM 3015 C CA . ALA B 1 14 ? 9.250 -55.973 35.326 1.00 29.27 12 ALA B CA 1
ATOM 3016 C C . ALA B 1 14 ? 8.377 -54.729 35.556 1.00 27.81 12 ALA B C 1
ATOM 3017 O O . ALA B 1 14 ? 7.488 -54.725 36.396 1.00 28.62 12 ALA B O 1
ATOM 3019 N N . ALA B 1 15 ? 8.644 -53.655 34.808 1.00 28.10 13 ALA B N 1
ATOM 3020 C CA . ALA B 1 15 ? 7.839 -52.439 34.893 1.00 25.91 13 ALA B CA 1
ATOM 3021 C C . ALA B 1 15 ? 6.409 -52.731 34.455 1.00 21.57 13 ALA B C 1
ATOM 3022 O O . ALA B 1 15 ? 5.469 -52.323 35.126 1.00 19.74 13 ALA B O 1
ATOM 3024 N N . ILE B 1 16 ? 6.253 -53.493 33.357 1.00 23.97 14 ILE B N 1
ATOM 3025 C CA . ILE B 1 16 ? 4.933 -53.849 32.842 1.00 22.48 14 ILE B CA 1
ATOM 3026 C C . ILE B 1 16 ? 4.100 -54.553 33.908 1.00 21.61 14 ILE B C 1
ATOM 3027 O O . ILE B 1 16 ? 2.940 -54.195 34.153 1.00 21.06 14 ILE B O 1
ATOM 3032 N N . GLU B 1 17 ? 4.710 -55.553 34.548 1.00 24.84 15 GLU B N 1
ATOM 3033 C CA . GLU B 1 17 ? 4.055 -56.343 35.586 1.00 27.65 15 GLU B CA 1
ATOM 3034 C C . GLU B 1 17 ? 3.698 -55.462 36.778 1.00 22.10 15 GLU B C 1
ATOM 3035 O O . GLU B 1 17 ? 2.595 -55.560 37.290 1.00 24.52 15 GLU B O 1
ATOM 3041 N N . ARG B 1 18 ? 4.611 -54.568 37.163 1.00 20.58 16 ARG B N 1
ATOM 3042 C CA . ARG B 1 18 ? 4.377 -53.623 38.240 1.00 22.71 16 ARG B CA 1
ATOM 3043 C C . ARG B 1 18 ? 3.170 -52.719 37.944 1.00 21.63 16 ARG B C 1
ATOM 3044 O O . ARG B 1 18 ? 2.301 -52.510 38.801 1.00 19.95 16 ARG B O 1
ATOM 3052 N N . VAL B 1 19 ? 3.089 -52.202 36.706 1.00 20.95 17 VAL B N 1
ATOM 3053 C CA . VAL B 1 19 ? 1.999 -51.317 36.331 1.00 18.73 17 VAL B CA 1
ATOM 3054 C C . VAL B 1 19 ? 0.679 -52.069 36.492 1.00 19.45 17 VAL B C 1
ATOM 3055 O O . VAL B 1 19 ? -0.306 -51.536 37.021 1.00 18.74 17 VAL B O 1
ATOM 3059 N N . SER B 1 20 ? 0.677 -53.341 36.073 1.00 21.26 18 SER B N 1
ATOM 3060 C CA . SER B 1 20 ? -0.485 -54.201 36.233 1.00 23.01 18 SER B CA 1
ATOM 3061 C C . SER B 1 20 ? -0.879 -54.330 37.701 1.00 23.56 18 SER B C 1
ATOM 3062 O O . SER B 1 20 ? -2.058 -54.206 38.024 1.00 25.67 18 SER B O 1
ATOM 3065 N N . GLU B 1 21 ? 0.104 -54.525 38.584 1.00 26.44 19 GLU B N 1
ATOM 3066 C CA . GLU B 1 21 ? -0.162 -54.658 40.020 1.00 29.24 19 GLU B CA 1
ATOM 3067 C C . GLU B 1 21 ? -0.772 -53.364 40.568 1.00 26.93 19 GLU B C 1
ATOM 3068 O O . GLU B 1 21 ? -1.768 -53.397 41.279 1.00 24.33 19 GLU B O 1
ATOM 3074 N N . ILE B 1 22 ? -0.199 -52.215 40.181 1.00 26.18 20 ILE B N 1
ATOM 3075 C CA . ILE B 1 22 ? -0.661 -50.915 40.664 1.00 23.79 20 ILE B CA 1
ATOM 3076 C C . ILE B 1 22 ? -2.093 -50.647 40.207 1.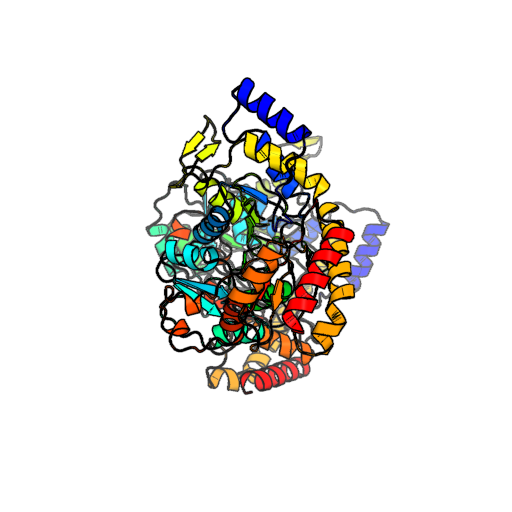00 22.00 20 ILE B C 1
ATOM 3077 O O . ILE B 1 22 ? -2.933 -50.221 41.002 1.00 21.48 20 ILE B O 1
ATOM 3082 N N . LEU B 1 23 ? -2.391 -50.906 38.927 1.00 21.87 21 LEU B N 1
ATOM 3083 C CA . LEU B 1 23 ? -3.736 -50.667 38.418 1.00 20.91 21 LEU B CA 1
ATOM 3084 C C . LEU B 1 23 ? -4.746 -51.569 39.143 1.00 23.19 21 LEU B C 1
ATOM 3085 O O . LEU B 1 23 ? -5.897 -51.180 39.405 1.00 24.72 21 LEU B O 1
ATOM 3090 N N . ARG B 1 24 ? -4.316 -52.807 39.403 1.00 25.09 22 ARG B N 1
ATOM 3091 C CA . ARG B 1 24 ? -5.161 -53.773 40.087 1.00 31.22 22 ARG B CA 1
ATOM 3092 C C . ARG B 1 24 ? -5.408 -53.312 41.532 1.00 31.30 22 ARG B C 1
ATOM 3093 O O . ARG B 1 24 ? -6.549 -53.289 41.987 1.00 31.92 22 ARG B O 1
ATOM 3101 N N . SER B 1 25 ? -4.354 -52.859 42.219 1.00 32.90 23 SER B N 1
ATOM 3102 C CA . SER B 1 25 ? -4.456 -52.360 43.586 1.00 33.98 23 SER B CA 1
ATOM 3103 C C . SER B 1 25 ? -5.341 -51.124 43.690 1.00 36.85 23 SER B C 1
ATOM 3104 O O . SER B 1 25 ? -5.843 -50.813 44.768 1.00 41.21 23 SER B O 1
ATOM 3107 N N . GLY B 1 26 ? -5.412 -50.340 42.607 1.00 39.23 24 GLY B N 1
ATOM 3108 C CA . GLY B 1 26 ? -6.130 -49.077 42.612 1.00 35.33 24 GLY B CA 1
ATOM 3109 C C . GLY B 1 26 ? -5.410 -47.949 43.368 1.00 35.91 24 GLY B C 1
ATOM 3110 O O . GLY B 1 26 ? -6.063 -46.944 43.658 1.00 36.73 24 GLY B O 1
ATOM 3111 N N . GLN B 1 27 ? -4.094 -48.084 43.650 1.00 33.98 25 GLN B N 1
ATOM 3112 C CA . GLN B 1 27 ? -3.264 -46.976 44.137 1.00 35.39 25 GLN B CA 1
ATOM 3113 C C . GLN B 1 27 ? -2.663 -46.184 42.972 1.00 28.97 25 GLN B C 1
ATOM 3114 O O . GLN B 1 27 ? -1.513 -46.389 42.589 1.00 27.20 25 GLN B O 1
ATOM 3120 N N . LEU B 1 28 ? -3.429 -45.221 42.443 1.00 29.21 26 LEU B N 1
ATOM 3121 C CA . LEU B 1 28 ? -3.136 -44.643 41.132 1.00 27.87 26 LEU B CA 1
ATOM 3122 C C . LEU B 1 28 ? -2.404 -43.297 41.219 1.00 32.07 26 LEU B C 1
ATOM 3123 O O . LEU B 1 28 ? -1.492 -43.033 40.431 1.00 27.65 26 LEU B O 1
ATOM 3128 N N . VAL B 1 29 ? -2.879 -42.397 42.091 1.00 38.79 27 VAL B N 1
ATOM 3129 C CA . VAL B 1 29 ? -2.375 -41.033 42.129 1.00 44.14 27 VAL B CA 1
ATOM 3130 C C . VAL B 1 29 ? -1.005 -41.064 42.800 1.00 47.66 27 VAL B C 1
ATOM 3131 O O . VAL B 1 29 ? -0.781 -41.918 43.663 1.00 46.68 27 VAL B O 1
ATOM 3135 N N . HIS B 1 30 ? -0.118 -40.130 42.388 1.00 51.44 28 HIS B N 1
ATOM 3136 C CA . HIS B 1 30 ? 1.192 -39.899 42.996 1.00 55.20 28 HIS B CA 1
ATOM 3137 C C . HIS B 1 30 ? 1.200 -40.484 44.415 1.00 61.30 28 HIS B C 1
ATOM 3138 O O . HIS B 1 30 ? 0.422 -40.070 45.279 1.00 62.15 28 HIS B O 1
ATOM 3145 N N . GLY B 1 31 ? 2.072 -41.477 44.634 1.00 58.85 29 GLY B N 1
ATOM 3146 C CA . GLY B 1 31 ? 2.238 -42.076 45.946 1.00 57.00 29 GLY B CA 1
ATOM 3147 C C . GLY B 1 31 ? 3.708 -42.389 46.208 1.00 58.43 29 GLY B C 1
ATOM 3148 O O . GLY B 1 31 ? 4.601 -41.645 45.775 1.00 55.27 29 GLY B O 1
ATOM 3149 N N . GLU B 1 32 ? 3.920 -43.531 46.871 1.00 48.89 30 GLU B N 1
ATOM 3150 C CA . GLU B 1 32 ? 5.239 -43.994 47.276 1.00 48.03 30 GLU B CA 1
ATOM 3151 C C . GLU B 1 32 ? 6.119 -44.173 46.037 1.00 39.46 30 GLU B C 1
ATOM 3152 O O . GLU B 1 32 ? 7.327 -43.953 46.071 1.00 39.07 30 GLU B O 1
ATOM 3158 N N . GLU B 1 33 ? 5.481 -44.514 44.920 1.00 31.40 31 GLU B N 1
ATOM 3159 C CA . GLU B 1 33 ? 6.173 -44.782 43.679 1.00 29.56 31 GLU B CA 1
ATOM 3160 C C . GLU B 1 33 ? 6.818 -43.483 43.191 1.00 26.27 31 GLU B C 1
ATOM 3161 O O . GLU B 1 33 ? 8.000 -43.457 42.855 1.00 23.06 31 GLU B O 1
ATOM 3167 N N . CYS B 1 34 ? 6.065 -42.384 43.272 1.00 22.25 32 CYS B N 1
ATOM 3168 C CA . CYS B 1 34 ? 6.582 -41.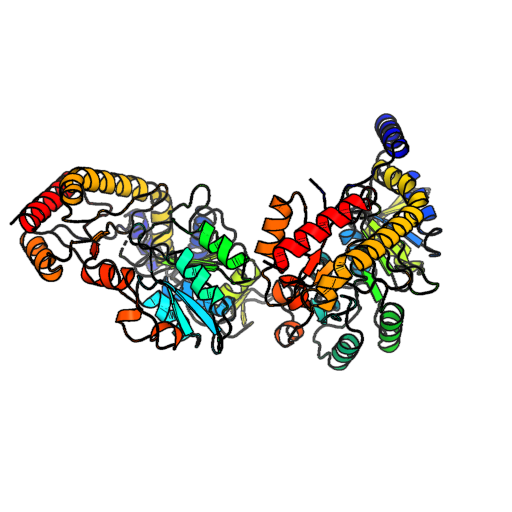090 42.870 1.00 23.97 32 CYS B CA 1
ATOM 3169 C C . CYS B 1 34 ? 7.679 -40.595 43.806 1.00 22.73 32 CYS B C 1
ATOM 3170 O O . CYS B 1 34 ? 8.667 -40.037 43.358 1.00 19.36 32 CYS B O 1
ATOM 3173 N N . GLU B 1 35 ? 7.474 -40.784 45.108 1.00 27.47 33 GLU B N 1
ATOM 3174 C CA . GLU B 1 35 ? 8.421 -40.348 46.120 1.00 26.37 33 GLU B CA 1
ATOM 3175 C C . GLU B 1 35 ? 9.715 -41.132 45.967 1.00 21.48 33 GLU B C 1
ATOM 3176 O O . GLU B 1 35 ? 10.800 -40.565 45.988 1.00 19.34 33 GLU B O 1
ATOM 3182 N N . SER B 1 36 ? 9.573 -42.439 45.771 1.00 20.30 34 SER B N 1
ATOM 3183 C CA . SER B 1 36 ? 10.730 -43.302 45.614 1.00 21.60 34 SER B CA 1
ATOM 3184 C C . SER B 1 36 ? 11.487 -42.943 44.349 1.00 20.41 34 SER B C 1
ATOM 3185 O O . SER B 1 36 ? 12.709 -42.850 44.377 1.00 22.24 34 SER B O 1
ATOM 3188 N N . PHE B 1 37 ? 10.754 -42.697 43.258 1.00 19.27 35 PHE B N 1
ATOM 3189 C CA . PHE B 1 37 ? 11.391 -42.323 42.006 1.00 18.48 35 PHE B CA 1
ATOM 3190 C C . PHE B 1 37 ? 12.217 -41.059 42.242 1.00 18.75 35 PHE B C 1
ATOM 3191 O O . PHE B 1 37 ? 13.361 -40.942 41.787 1.00 17.11 35 PHE B O 1
ATOM 3199 N N . GLU B 1 38 ? 11.631 -40.106 42.982 1.00 18.63 36 GLU B N 1
ATOM 3200 C CA . GLU B 1 38 ? 12.291 -38.826 43.200 1.00 19.75 36 GLU B CA 1
ATOM 3201 C C . GLU B 1 38 ? 13.587 -39.026 43.980 1.00 20.04 36 GLU B C 1
ATOM 3202 O O . GLU B 1 38 ? 14.590 -38.383 43.687 1.00 19.20 36 GLU B O 1
ATOM 3208 N N . GLN B 1 39 ? 13.565 -39.894 44.995 1.00 23.45 37 GLN B N 1
ATOM 3209 C CA . GLN B 1 39 ? 14.767 -40.155 45.781 1.00 26.05 37 GLN B CA 1
ATOM 3210 C C . GLN B 1 39 ? 15.836 -40.779 44.897 1.00 24.61 37 GLN B C 1
ATOM 3211 O O . GLN B 1 39 ? 17.007 -40.401 44.973 1.00 23.39 37 GLN B O 1
ATOM 3217 N N . GLU B 1 40 ? 15.399 -41.737 44.065 1.00 22.53 38 GLU B N 1
ATOM 3218 C CA . GLU B 1 40 ? 16.290 -42.428 43.142 1.00 21.17 38 GLU B CA 1
ATOM 3219 C C . GLU B 1 40 ? 16.877 -41.447 42.119 1.00 21.32 38 GLU B C 1
ATOM 3220 O O . GLU B 1 40 ? 18.078 -41.488 41.848 1.00 21.35 38 GLU B O 1
ATOM 3226 N N . LEU B 1 41 ? 16.062 -40.519 41.597 1.00 17.49 39 LEU B N 1
ATOM 3227 C CA . LEU B 1 41 ? 16.585 -39.502 40.696 1.00 18.37 39 LEU B CA 1
ATOM 3228 C C . LEU B 1 41 ? 17.636 -38.642 41.407 1.00 18.69 39 LEU B C 1
ATOM 3229 O O . LEU B 1 41 ? 18.677 -38.308 40.832 1.00 20.25 39 LEU B O 1
ATOM 3234 N N . ALA B 1 42 ? 17.380 -38.265 42.667 1.00 19.04 40 ALA B N 1
ATOM 3235 C CA . ALA B 1 42 ? 18.261 -37.323 43.340 1.00 20.98 40 ALA B CA 1
ATOM 3236 C C . ALA B 1 42 ? 19.613 -37.983 43.638 1.00 21.33 40 ALA B C 1
ATOM 3237 O O . ALA B 1 42 ? 20.664 -37.329 43.530 1.00 20.68 40 ALA B O 1
ATOM 3239 N N A SER B 1 43 ? 19.568 -39.279 43.978 0.50 20.17 41 SER B N 1
ATOM 3240 N N B SER B 1 43 ? 19.559 -39.252 44.053 0.50 20.64 41 SER B N 1
ATOM 3241 C CA A SER B 1 43 ? 20.758 -40.066 44.266 0.50 21.98 41 SER B CA 1
ATOM 3242 C CA B SER B 1 43 ? 20.762 -40.037 44.251 0.50 22.87 41 SER B CA 1
ATOM 3243 C C A SER B 1 43 ? 21.561 -40.340 42.992 0.50 23.41 41 SER B C 1
ATOM 3244 C C B SER B 1 43 ? 21.546 -40.106 42.941 0.50 24.53 41 SER B C 1
ATOM 3245 O O A SER B 1 43 ? 22.791 -40.378 43.028 0.50 23.24 41 SER B O 1
ATOM 3246 O O B SER B 1 43 ? 22.713 -39.700 42.888 0.50 24.74 41 SER B O 1
ATOM 3251 N N . PHE B 1 44 ? 20.862 -40.522 41.867 1.00 22.94 42 PHE B N 1
ATOM 3252 C CA . PHE B 1 44 ? 21.492 -40.665 40.563 1.00 23.23 42 PHE B CA 1
ATOM 3253 C C . PHE B 1 44 ? 22.256 -39.399 40.156 1.00 23.05 42 PHE B C 1
ATOM 3254 O O . PHE B 1 44 ? 23.316 -39.457 39.518 1.00 21.11 42 PHE B O 1
ATOM 3262 N N . LEU B 1 45 ? 21.661 -38.246 40.463 1.00 20.68 43 LEU B N 1
ATOM 3263 C CA . LEU B 1 45 ? 22.151 -36.969 39.982 1.00 21.49 43 LEU B CA 1
ATOM 3264 C C . LEU B 1 45 ? 23.152 -36.333 40.940 1.00 20.77 43 LEU B C 1
ATOM 3265 O O . LEU B 1 45 ? 23.877 -35.418 40.535 1.00 18.78 43 LEU B O 1
ATOM 3270 N N . GLY B 1 46 ? 23.200 -36.842 42.179 1.00 21.41 44 GLY B N 1
ATOM 3271 C CA . GLY B 1 46 ? 23.902 -36.178 43.268 1.00 22.70 44 GLY B CA 1
ATOM 3272 C C . GLY B 1 46 ? 23.300 -34.810 43.609 1.00 22.67 44 GLY B C 1
ATOM 3273 O O . GLY B 1 46 ? 24.028 -33.838 43.819 1.00 27.17 44 GLY B O 1
ATOM 3274 N N . VAL B 1 47 ? 21.968 -34.723 43.621 1.00 22.38 45 VAL B N 1
ATOM 3275 C CA . VAL B 1 47 ? 21.290 -33.453 43.841 1.00 23.46 45 VAL B CA 1
ATOM 3276 C C . VAL B 1 47 ? 20.367 -33.634 45.045 1.00 24.09 45 VAL B C 1
ATOM 3277 O O . VAL B 1 47 ? 20.000 -34.761 45.377 1.00 23.15 45 VAL B O 1
ATOM 3281 N N . LYS B 1 48 ? 20.000 -32.531 45.712 1.00 23.70 46 LYS B N 1
ATOM 3282 C CA . LYS B 1 48 ? 19.286 -32.658 46.975 1.00 26.22 46 LYS B CA 1
ATOM 3283 C C . LYS B 1 48 ? 17.798 -32.951 46.730 1.00 22.83 46 LYS B C 1
ATOM 3284 O O . LYS B 1 48 ? 17.195 -33.767 47.420 1.00 21.83 46 LYS B O 1
ATOM 3290 N N . HIS B 1 49 ? 17.180 -32.272 45.761 1.00 21.38 47 HIS B N 1
ATOM 3291 C CA . HIS B 1 49 ? 15.742 -32.404 45.578 1.00 21.01 47 HIS B CA 1
ATOM 3292 C C . HIS B 1 49 ? 15.370 -32.832 44.150 1.00 19.38 47 HIS B C 1
ATOM 3293 O O . HIS B 1 49 ? 15.875 -32.286 43.173 1.00 17.97 47 HIS B O 1
ATOM 3300 N N . ALA B 1 50 ? 14.354 -33.690 44.041 1.00 19.20 48 ALA B N 1
ATOM 3301 C CA . ALA B 1 50 ? 13.719 -33.932 42.756 1.00 19.79 48 ALA B CA 1
ATOM 3302 C C . ALA B 1 50 ? 12.196 -33.983 42.887 1.00 18.45 48 ALA B C 1
ATOM 3303 O O . ALA B 1 50 ? 11.670 -34.468 43.887 1.00 20.34 48 ALA B O 1
ATOM 3305 N N . LEU B 1 51 ? 11.499 -33.553 41.825 1.00 18.98 49 LEU B N 1
ATOM 3306 C CA . LEU B 1 51 ? 10.041 -33.652 41.708 1.00 17.95 49 LEU B CA 1
ATOM 3307 C C . LEU B 1 51 ? 9.670 -34.243 40.349 1.00 16.18 49 LEU B C 1
ATOM 3308 O O . LEU B 1 51 ? 10.109 -33.719 39.323 1.00 14.71 49 LEU B O 1
ATOM 3313 N N . VAL B 1 52 ? 8.816 -35.280 40.337 1.00 15.10 50 VAL B N 1
ATOM 3314 C CA . VAL B 1 52 ? 8.351 -35.810 39.070 1.00 15.38 50 VAL B CA 1
ATOM 3315 C C . VAL B 1 52 ? 7.011 -35.174 38.709 1.00 15.16 50 VAL B C 1
ATOM 3316 O O . VAL B 1 52 ? 6.198 -34.849 39.566 1.00 14.88 50 VAL B O 1
ATOM 3320 N N . VAL B 1 53 ? 6.859 -34.919 37.406 1.00 15.58 51 VAL B N 1
ATOM 3321 C CA . VAL B 1 53 ? 5.754 -34.135 36.876 1.00 14.66 51 VAL B CA 1
ATOM 3322 C C . VAL B 1 53 ? 5.265 -34.770 35.566 1.00 13.59 51 VAL B C 1
ATOM 3323 O O . VAL B 1 53 ? 5.881 -35.710 35.054 1.00 11.25 51 VAL B O 1
ATOM 3327 N N . SER B 1 54 ? 4.164 -34.210 35.027 1.00 14.16 52 SER B N 1
ATOM 3328 C CA . SER B 1 54 ? 3.399 -34.731 33.897 1.00 13.89 52 SER B CA 1
ATOM 3329 C C . SER B 1 54 ? 4.243 -34.883 32.639 1.00 14.10 52 SER B C 1
ATOM 3330 O O . SER B 1 54 ? 3.991 -35.800 31.855 1.00 13.13 52 SER B O 1
ATOM 3333 N N . ASN B 1 55 ? 5.198 -33.948 32.446 1.00 13.58 53 ASN B N 1
ATOM 3334 C CA . ASN B 1 55 ? 6.029 -33.919 31.255 1.00 13.68 53 ASN B CA 1
ATOM 3335 C C . ASN B 1 55 ? 7.181 -32.933 31.445 1.00 14.18 53 ASN B C 1
ATOM 3336 O O . ASN B 1 55 ? 7.230 -32.221 32.439 1.00 13.42 53 ASN B O 1
ATOM 3341 N N . GLY B 1 56 ? 8.078 -32.865 30.452 1.00 14.74 54 GLY B N 1
ATOM 3342 C CA . GLY B 1 56 ? 9.246 -31.995 30.526 1.00 15.79 54 GLY B CA 1
ATOM 3343 C C . GLY B 1 56 ? 8.903 -30.507 30.455 1.00 15.83 54 GLY B C 1
ATOM 3344 O O . GLY B 1 56 ? 9.534 -29.666 31.097 1.00 17.57 54 GLY B O 1
ATOM 3345 N N . THR B 1 57 ? 7.920 -30.177 29.633 1.00 16.01 55 THR B N 1
ATOM 3346 C CA . THR B 1 57 ? 7.402 -28.824 29.573 1.00 16.32 55 THR B CA 1
ATOM 3347 C C . THR B 1 57 ? 6.938 -28.364 30.957 1.00 16.03 55 THR B C 1
ATOM 3348 O O . THR B 1 57 ? 7.250 -27.253 31.370 1.00 15.05 55 THR B O 1
ATOM 3352 N N . ALA B 1 58 ? 6.250 -29.247 31.685 1.00 15.29 56 ALA B N 1
ATOM 3353 C CA . ALA B 1 58 ? 5.785 -28.946 33.021 1.00 15.68 56 ALA B CA 1
ATOM 3354 C C . ALA B 1 58 ? 6.929 -28.606 33.974 1.00 16.63 56 ALA B C 1
ATOM 3355 O O . ALA B 1 58 ? 6.757 -27.700 34.790 1.00 13.35 56 ALA B O 1
ATOM 3357 N N . ALA B 1 59 ? 8.009 -29.421 33.944 1.00 15.54 57 ALA B N 1
ATOM 3358 C CA . ALA B 1 59 ? 9.205 -29.159 34.725 1.00 16.37 57 ALA B CA 1
ATOM 3359 C C . ALA B 1 59 ? 9.694 -27.739 34.461 1.00 15.43 57 ALA B C 1
ATOM 3360 O O . ALA B 1 59 ? 9.987 -27.007 35.398 1.00 21.32 57 ALA B O 1
ATOM 3362 N N . LEU B 1 60 ? 9.777 -27.356 33.195 1.00 15.70 58 LEU B N 1
ATOM 3363 C CA . LEU B 1 60 ? 10.235 -26.031 32.801 1.00 16.10 58 LEU B CA 1
ATOM 3364 C C . LEU B 1 60 ? 9.268 -24.951 33.332 1.00 17.21 58 LEU B C 1
ATOM 3365 O O . LEU B 1 60 ? 9.693 -23.926 33.880 1.00 16.36 58 LEU B O 1
ATOM 3370 N N . HIS B 1 61 ? 7.963 -25.200 33.192 1.00 15.55 59 HIS B N 1
ATOM 3371 C CA . HIS B 1 61 ? 6.935 -24.286 33.666 1.00 16.90 59 HIS B CA 1
ATOM 3372 C C . HIS B 1 61 ? 7.015 -24.033 35.178 1.00 18.17 59 HIS B C 1
ATOM 3373 O O . HIS B 1 61 ? 6.983 -22.891 35.614 1.00 18.18 59 HIS B O 1
ATOM 3380 N N . LEU B 1 62 ? 7.115 -25.094 35.974 1.00 17.28 60 LEU B N 1
ATOM 3381 C CA . LEU B 1 62 ? 7.233 -24.980 37.412 1.00 18.09 60 LEU B CA 1
ATOM 3382 C C . LEU B 1 62 ? 8.528 -24.277 37.812 1.00 17.82 60 LEU B C 1
ATOM 3383 O O . LEU B 1 62 ? 8.593 -23.679 38.879 1.00 18.29 60 LEU B O 1
ATOM 3388 N N . ALA B 1 63 ? 9.571 -24.395 36.997 1.00 18.41 61 ALA B N 1
ATOM 3389 C CA . ALA B 1 63 ? 10.835 -23.752 37.328 1.00 19.29 61 ALA B CA 1
ATOM 3390 C C . ALA B 1 63 ? 10.686 -22.255 37.127 1.00 17.52 61 ALA B C 1
ATOM 3391 O O . ALA B 1 63 ? 11.052 -21.516 38.011 1.00 19.53 61 ALA B O 1
ATOM 3393 N N . LEU B 1 64 ? 10.192 -21.832 35.967 1.00 18.73 62 LEU B N 1
ATOM 3394 C CA . LEU B 1 64 ? 9.854 -20.432 35.745 1.00 21.36 62 LEU B CA 1
ATOM 3395 C C . LEU B 1 64 ? 8.953 -19.882 36.859 1.00 23.22 62 LEU B C 1
ATOM 3396 O O . LEU B 1 64 ? 9.268 -18.846 37.469 1.00 20.65 62 LEU B O 1
ATOM 3401 N N . LEU B 1 65 ? 7.843 -20.593 37.143 1.00 22.74 63 LEU B N 1
ATOM 3402 C CA . LEU B 1 65 ? 6.858 -20.118 38.105 1.00 21.87 63 LEU B CA 1
ATOM 3403 C C . LEU B 1 65 ? 7.479 -20.083 39.497 1.00 21.37 63 LEU B C 1
ATOM 3404 O O . LEU B 1 65 ? 7.239 -19.145 40.236 1.00 25.09 63 LEU B O 1
ATOM 3409 N N . ALA B 1 66 ? 8.324 -21.047 39.853 1.00 21.79 64 ALA B N 1
ATOM 3410 C CA . ALA B 1 66 ? 8.920 -21.048 41.181 1.00 21.66 64 ALA B CA 1
ATOM 3411 C C . ALA B 1 66 ? 9.925 -19.900 41.344 1.00 24.55 64 ALA B C 1
ATOM 3412 O O . ALA B 1 66 ? 10.249 -19.545 42.463 1.00 23.01 64 ALA B O 1
ATOM 3414 N N . LEU B 1 67 ? 10.445 -19.342 40.244 1.00 25.19 65 LEU B N 1
ATOM 3415 C CA . LEU B 1 67 ? 11.349 -18.202 40.326 1.00 27.76 65 LEU B CA 1
ATOM 3416 C C . LEU B 1 67 ? 10.605 -16.884 40.062 1.00 28.81 65 LEU B C 1
ATOM 3417 O O . LEU B 1 67 ? 11.244 -15.900 39.698 1.00 28.29 65 LEU B O 1
ATOM 3422 N N . ASP B 1 68 ? 9.260 -16.899 40.179 1.00 26.70 66 ASP B N 1
ATOM 3423 C CA A ASP B 1 68 ? 8.404 -15.725 40.016 0.50 28.98 66 ASP B CA 1
ATOM 3424 C CA B ASP B 1 68 ? 8.422 -15.713 40.030 0.50 27.45 66 ASP B CA 1
ATOM 3425 C C . ASP B 1 68 ? 8.696 -15.030 38.689 1.00 28.55 66 ASP B C 1
ATOM 3426 O O . ASP B 1 68 ? 8.719 -13.802 38.607 1.00 27.52 66 ASP B O 1
ATOM 3435 N N . ILE B 1 69 ? 8.907 -15.825 37.634 1.00 23.14 67 ILE B N 1
ATOM 3436 C CA . ILE B 1 69 ? 9.141 -15.257 36.331 1.00 21.79 67 ILE B CA 1
ATOM 3437 C C . ILE B 1 69 ? 7.803 -15.183 35.632 1.00 21.48 67 ILE B C 1
ATOM 3438 O O . ILE B 1 69 ? 7.118 -16.181 35.527 1.00 23.77 67 ILE B O 1
ATOM 3443 N N . GLY B 1 70 ? 7.467 -14.012 35.106 1.00 23.28 68 GLY B N 1
ATOM 3444 C CA . GLY B 1 70 ? 6.256 -13.849 34.323 1.00 24.39 68 GLY B CA 1
ATOM 3445 C C . GLY B 1 70 ? 6.218 -12.472 33.676 1.00 26.01 68 GLY B C 1
ATOM 3446 O O . GLY B 1 70 ? 7.265 -11.967 33.280 1.00 24.99 68 GLY B O 1
ATOM 3447 N N . VAL B 1 71 ? 5.006 -11.913 33.559 1.00 26.10 69 VAL B N 1
ATOM 3448 C CA . VAL B 1 71 ? 4.751 -10.588 33.014 1.00 27.46 69 VAL B CA 1
ATOM 3449 C C . VAL B 1 71 ? 5.820 -9.591 33.468 1.00 25.87 69 VAL B C 1
ATOM 3450 O O . VAL B 1 71 ? 6.156 -9.532 34.642 1.00 23.29 69 VAL B O 1
ATOM 3454 N N . GLY B 1 72 ? 6.405 -8.853 32.514 1.00 30.76 70 GLY B N 1
ATOM 3455 C CA . GLY B 1 72 ? 7.413 -7.844 32.825 1.00 32.59 70 GLY B CA 1
ATOM 3456 C C . GLY B 1 72 ? 8.846 -8.380 32.861 1.00 34.45 70 GLY B C 1
ATOM 3457 O O . GLY B 1 72 ? 9.769 -7.588 33.051 1.00 33.24 70 GLY B O 1
ATOM 3458 N N . ASP B 1 73 ? 9.028 -9.703 32.664 1.00 33.66 71 ASP B N 1
ATOM 3459 C CA . ASP B 1 73 ? 10.337 -10.345 32.736 1.00 29.37 71 ASP B CA 1
ATOM 3460 C C . ASP B 1 73 ? 10.774 -10.894 31.379 1.00 26.96 71 ASP B C 1
ATOM 3461 O O . ASP B 1 73 ? 9.999 -10.935 30.425 1.00 26.56 71 ASP B O 1
ATOM 3466 N N . ALA B 1 74 ? 12.033 -11.352 31.323 1.00 27.13 72 ALA B N 1
ATOM 3467 C CA . ALA B 1 74 ? 12.614 -11.879 30.097 1.00 28.47 72 ALA B CA 1
ATOM 3468 C C . ALA B 1 74 ? 13.516 -13.061 30.417 1.00 26.33 72 ALA B C 1
ATOM 3469 O O . ALA B 1 74 ? 14.213 -13.056 31.435 1.00 25.73 72 ALA B O 1
ATOM 3471 N N . VAL B 1 75 ? 13.502 -14.060 29.516 1.00 24.09 73 VAL B N 1
ATOM 3472 C CA . VAL B 1 75 ? 14.334 -15.241 29.699 1.00 21.37 73 VAL B CA 1
ATOM 3473 C C . VAL B 1 75 ? 15.041 -15.497 28.380 1.00 19.87 73 VAL B C 1
ATOM 3474 O O . VAL B 1 75 ? 14.425 -15.445 27.325 1.00 18.70 73 VAL B O 1
ATOM 3478 N N . ILE B 1 76 ? 16.351 -15.740 28.483 1.00 21.87 74 ILE B N 1
ATOM 3479 C CA . ILE B 1 76 ? 17.188 -16.029 27.329 1.00 21.26 74 ILE B CA 1
ATOM 3480 C C . ILE B 1 76 ? 17.119 -17.532 27.019 1.00 18.76 74 ILE B C 1
ATOM 3481 O O . ILE B 1 76 ? 17.370 -18.381 27.878 1.00 18.89 74 ILE B O 1
ATOM 3486 N N . VAL B 1 77 ? 16.801 -17.834 25.764 1.00 18.12 75 VAL B N 1
ATOM 3487 C CA . VAL B 1 77 ? 16.666 -19.197 25.283 1.00 20.25 75 VAL B CA 1
ATOM 3488 C C . VAL B 1 77 ? 17.591 -19.383 24.079 1.00 20.54 75 VAL B C 1
ATOM 3489 O O . VAL B 1 77 ? 17.924 -18.411 23.416 1.00 20.01 75 VAL B O 1
ATOM 3493 N N . PRO B 1 78 ? 17.958 -20.623 23.689 1.00 21.15 76 PRO B N 1
ATOM 3494 C CA . PRO B 1 78 ? 18.650 -20.838 22.418 1.00 22.45 76 PRO B CA 1
ATOM 3495 C C . PRO B 1 78 ? 17.751 -20.823 21.187 1.00 20.35 76 PRO B C 1
ATOM 3496 O O . PRO B 1 78 ? 16.593 -21.204 21.242 1.00 20.21 76 PRO B O 1
ATOM 3500 N N . ASP B 1 79 ? 18.326 -20.443 20.046 1.00 19.54 77 ASP B N 1
ATOM 3501 C CA . ASP B 1 79 ? 17.583 -20.434 18.806 1.00 19.87 77 ASP B CA 1
ATOM 3502 C C . ASP B 1 79 ? 17.288 -21.854 18.330 1.00 18.63 77 ASP B C 1
ATOM 3503 O O . ASP B 1 79 ? 16.306 -22.047 17.626 1.00 16.44 77 ASP B O 1
ATOM 3508 N N . PHE B 1 80 ? 18.184 -22.812 18.643 1.00 18.97 78 PHE B N 1
ATOM 3509 C CA . PHE B 1 80 ? 18.044 -24.183 18.178 1.00 18.08 78 PHE B CA 1
ATOM 3510 C C . PHE B 1 80 ? 17.584 -25.058 19.338 1.00 17.12 78 PHE B C 1
ATOM 3511 O O . PHE B 1 80 ? 18.323 -25.260 20.299 1.00 19.47 78 PHE B O 1
ATOM 3519 N N . THR B 1 81 ? 16.347 -25.560 19.246 1.00 16.90 79 THR B N 1
ATOM 3520 C CA . THR B 1 81 ? 15.763 -26.378 20.300 1.00 14.95 79 THR B CA 1
ATOM 3521 C C . THR B 1 81 ? 14.357 -26.800 19.899 1.00 16.13 79 THR B C 1
ATOM 3522 O O . THR B 1 81 ? 13.820 -26.407 18.857 1.00 15.69 79 THR B O 1
ATOM 3526 N N . PHE B 1 82 ? 13.709 -27.567 20.774 1.00 17.22 80 PHE B N 1
ATOM 3527 C CA . PHE B 1 82 ? 12.301 -27.853 20.556 1.00 16.27 80 PHE B CA 1
ATOM 3528 C C . PHE B 1 82 ? 11.514 -26.646 21.081 1.00 16.89 80 PHE B C 1
ATOM 3529 O O . PHE B 1 82 ? 11.938 -26.013 22.041 1.00 15.90 80 PHE B O 1
ATOM 3537 N N . ALA B 1 83 ? 10.397 -26.305 20.413 1.00 18.47 81 ALA B N 1
ATOM 3538 C CA . ALA B 1 83 ? 9.700 -25.039 20.624 1.00 17.58 81 ALA B CA 1
ATOM 3539 C C . ALA B 1 83 ? 9.253 -24.856 22.071 1.00 17.74 81 ALA B C 1
ATOM 3540 O O . ALA B 1 83 ? 9.072 -23.730 22.520 1.00 16.69 81 ALA B O 1
ATOM 3542 N N . ALA B 1 84 ? 9.030 -25.965 22.779 1.00 16.81 82 ALA B N 1
ATOM 3543 C CA . ALA B 1 84 ? 8.553 -25.905 24.152 1.00 16.30 82 ALA B CA 1
ATOM 3544 C C . ALA B 1 84 ? 9.418 -24.967 24.976 1.00 16.97 82 ALA B C 1
ATOM 3545 O O . ALA B 1 84 ? 8.899 -24.279 25.851 1.00 19.56 82 ALA B O 1
ATOM 3547 N N . THR B 1 85 ? 10.733 -24.955 24.705 1.00 17.00 83 THR B N 1
ATOM 3548 C CA . THR B 1 85 ? 11.666 -24.154 25.487 1.00 16.48 83 THR B CA 1
ATOM 3549 C C . THR B 1 85 ? 11.206 -22.692 25.517 1.00 16.76 83 THR B C 1
ATOM 3550 O O . THR B 1 85 ? 11.142 -22.071 26.578 1.00 17.27 83 THR B O 1
ATOM 3554 N N . ALA B 1 86 ? 10.978 -22.130 24.334 1.00 17.32 84 ALA B N 1
ATOM 3555 C CA . ALA B 1 86 ? 10.653 -20.720 24.183 1.00 19.35 84 ALA B CA 1
ATOM 3556 C C . ALA B 1 86 ? 9.160 -20.470 24.438 1.00 17.51 84 ALA B C 1
ATOM 3557 O O . ALA B 1 86 ? 8.811 -19.492 25.113 1.00 16.67 84 ALA B O 1
ATOM 3559 N N . ASN B 1 87 ? 8.313 -21.396 23.961 1.00 17.13 85 ASN B N 1
ATOM 3560 C CA . ASN B 1 87 ? 6.885 -21.416 24.267 1.00 17.71 85 ASN B CA 1
ATOM 3561 C C . ASN B 1 87 ? 6.622 -21.226 25.760 1.00 16.73 85 ASN B C 1
ATOM 3562 O O . ASN B 1 87 ? 5.779 -20.432 26.138 1.00 16.91 85 ASN B O 1
ATOM 3567 N N . ILE B 1 88 ? 7.320 -21.961 26.623 1.00 15.28 86 ILE B N 1
ATOM 3568 C CA . ILE B 1 88 ? 6.868 -22.077 27.999 1.00 16.12 86 ILE B CA 1
ATOM 3569 C C . ILE B 1 88 ? 7.242 -20.816 28.768 1.00 17.00 86 ILE B C 1
ATOM 3570 O O . ILE B 1 88 ? 6.591 -20.486 29.759 1.00 16.29 86 ILE B O 1
ATOM 3575 N N . VAL B 1 89 ? 8.312 -20.140 28.326 1.00 17.32 87 VAL B N 1
ATOM 3576 C CA . VAL B 1 89 ? 8.652 -18.821 28.827 1.00 17.84 87 VAL B CA 1
ATOM 3577 C C . VAL B 1 89 ? 7.471 -17.893 28.579 1.00 16.84 87 VAL B C 1
ATOM 3578 O O . VAL B 1 89 ? 7.054 -17.213 29.501 1.00 18.38 87 VAL B O 1
ATOM 3582 N N . GLU B 1 90 ? 6.940 -17.894 27.357 1.00 18.28 88 GLU B N 1
ATOM 3583 C CA . GLU B 1 90 ? 5.929 -16.928 26.954 1.00 21.45 88 GLU B CA 1
ATOM 3584 C C . GLU B 1 90 ? 4.589 -17.232 27.634 1.00 24.46 88 GLU B C 1
ATOM 3585 O O . GLU B 1 90 ? 3.829 -16.305 27.931 1.00 23.10 88 GLU B O 1
ATOM 3591 N N . MET B 1 91 ? 4.319 -18.514 27.932 1.00 21.54 89 MET B N 1
ATOM 3592 C CA . MET B 1 91 ? 3.090 -18.888 28.610 1.00 20.83 89 MET B CA 1
ATOM 3593 C C . MET B 1 91 ? 3.054 -18.339 30.044 1.00 21.38 89 MET B C 1
ATOM 3594 O O . MET B 1 91 ? 2.001 -18.371 30.677 1.00 24.69 89 MET B O 1
ATOM 3599 N N . THR B 1 92 ? 4.193 -17.937 30.612 1.00 18.58 90 THR B N 1
ATOM 3600 C CA . THR B 1 92 ? 4.182 -17.312 31.927 1.00 19.43 90 THR B CA 1
ATOM 3601 C C . THR B 1 92 ? 3.877 -15.813 31.833 1.00 20.78 90 THR B C 1
ATOM 3602 O O . THR B 1 92 ? 3.627 -15.177 32.848 1.00 19.21 90 THR B O 1
ATOM 3606 N N . GLY B 1 93 ? 3.971 -15.259 30.624 1.00 23.32 91 GLY B N 1
ATOM 3607 C CA . GLY B 1 93 ? 3.905 -13.823 30.414 1.00 27.60 91 GLY B CA 1
ATOM 3608 C C . GLY B 1 93 ? 5.283 -13.195 30.186 1.00 25.64 91 GLY B C 1
ATOM 3609 O O . GLY B 1 93 ? 5.344 -12.069 29.714 1.00 25.17 91 GLY B O 1
ATOM 3610 N N . ALA B 1 94 ? 6.371 -13.920 30.486 1.00 22.58 92 ALA B N 1
ATOM 3611 C CA . ALA B 1 94 ? 7.719 -13.439 30.182 1.00 21.75 92 ALA B CA 1
ATOM 3612 C C . ALA B 1 94 ? 7.993 -13.466 28.681 1.00 21.67 92 ALA B C 1
ATOM 3613 O O . ALA B 1 94 ? 7.223 -14.025 27.899 1.00 20.36 92 ALA B O 1
ATOM 3615 N N . LYS B 1 95 ? 9.068 -12.779 28.264 1.00 22.17 93 LYS B N 1
ATOM 3616 C CA . LYS B 1 95 ? 9.404 -12.726 26.857 1.00 24.14 93 LYS B CA 1
ATOM 3617 C C . LYS B 1 95 ? 10.644 -13.589 26.624 1.00 23.51 93 LYS B C 1
ATOM 3618 O O . LYS B 1 95 ? 11.581 -13.598 27.441 1.00 24.66 93 LYS B O 1
ATOM 3624 N N . ALA B 1 96 ? 10.576 -14.377 25.539 1.00 22.34 94 ALA B N 1
ATOM 3625 C CA . ALA B 1 96 ? 11.657 -15.279 25.172 1.00 22.85 94 ALA B CA 1
ATOM 3626 C C . ALA B 1 96 ? 12.669 -14.512 24.318 1.00 20.87 94 ALA B C 1
ATOM 3627 O O . ALA B 1 96 ? 12.360 -14.090 23.208 1.00 21.12 94 ALA B O 1
ATOM 3629 N N . ILE B 1 97 ? 13.865 -14.330 24.880 1.00 20.60 95 ILE B N 1
ATOM 3630 C CA . ILE B 1 97 ? 14.951 -13.636 24.197 1.00 22.78 95 ILE B CA 1
ATOM 3631 C C . ILE B 1 97 ? 15.927 -14.677 23.622 1.00 21.63 95 ILE B C 1
ATOM 3632 O O . ILE B 1 97 ? 16.603 -15.355 24.384 1.00 18.79 95 ILE B O 1
ATOM 3637 N N . ILE B 1 98 ? 16.042 -14.711 22.287 1.00 22.99 96 ILE B N 1
ATOM 3638 C CA . ILE B 1 98 ? 16.760 -15.748 21.562 1.00 24.93 96 ILE B CA 1
ATOM 3639 C C . ILE B 1 98 ? 18.223 -15.368 21.343 1.00 27.83 96 ILE B C 1
ATOM 3640 O O . ILE B 1 98 ? 18.523 -14.301 20.806 1.00 27.23 96 ILE B O 1
ATOM 3645 N N . VAL B 1 99 ? 19.114 -16.298 21.699 1.00 28.11 97 VAL B N 1
ATOM 3646 C CA . VAL B 1 99 ? 20.532 -16.249 21.373 1.00 28.14 97 VAL B CA 1
ATOM 3647 C C . VAL B 1 99 ? 20.893 -17.424 20.451 1.00 27.99 97 VAL B C 1
ATOM 3648 O O . VAL B 1 99 ? 20.350 -18.528 20.590 1.00 25.89 97 VAL B O 1
ATOM 3652 N N . ASP B 1 100 ? 21.789 -17.180 19.481 1.00 26.34 98 ASP B N 1
ATOM 3653 C CA . ASP B 1 100 ? 22.127 -18.184 18.482 1.00 24.43 98 ASP B CA 1
ATOM 3654 C C . ASP B 1 100 ? 22.961 -19.276 19.140 1.00 22.24 98 ASP B C 1
ATOM 3655 O O . ASP B 1 100 ? 23.414 -19.142 20.279 1.00 23.35 98 ASP B O 1
ATOM 3660 N N . VAL B 1 101 ? 23.117 -20.389 18.418 1.00 24.35 99 VAL B N 1
ATOM 3661 C CA . VAL B 1 101 ? 23.839 -21.551 18.919 1.00 24.83 99 VAL B CA 1
ATOM 3662 C C . VAL B 1 101 ? 25.183 -21.682 18.203 1.00 26.96 99 VAL B C 1
ATOM 3663 O O . VAL B 1 101 ? 25.435 -21.044 17.173 1.00 29.71 99 VAL B O 1
ATOM 3667 N N . ASP B 1 102 ? 25.999 -22.575 18.768 1.00 26.53 100 ASP B N 1
ATOM 3668 C CA . ASP B 1 102 ? 27.298 -22.969 18.248 1.00 29.14 100 ASP B CA 1
ATOM 3669 C C . ASP B 1 102 ? 27.162 -24.126 17.247 1.00 28.08 100 ASP B C 1
ATOM 3670 O O . ASP B 1 102 ? 26.548 -25.143 17.561 1.00 30.05 100 ASP B O 1
ATOM 3675 N N . ILE B 1 103 ? 27.794 -23.996 16.063 1.00 31.22 101 ILE B N 1
ATOM 3676 C CA . ILE B 1 103 ? 27.644 -24.911 14.920 1.00 32.20 101 ILE B CA 1
ATOM 3677 C C . ILE B 1 103 ? 28.230 -26.304 15.173 1.00 32.16 101 ILE B C 1
ATOM 3678 O O . ILE B 1 103 ? 27.929 -27.236 14.436 1.00 36.79 101 ILE B O 1
ATOM 3683 N N . GLU B 1 104 ? 29.071 -26.432 16.197 1.00 32.67 102 GLU B N 1
ATOM 3684 C CA . GLU B 1 104 ? 29.713 -27.671 16.582 1.00 35.47 102 GLU B CA 1
ATOM 3685 C C . GLU B 1 104 ? 28.857 -28.430 17.593 1.00 33.30 102 GLU B C 1
ATOM 3686 O O . GLU B 1 104 ? 28.597 -29.618 17.417 1.00 31.89 102 GLU B O 1
ATOM 3692 N N . THR B 1 105 ? 28.475 -27.727 18.678 1.00 26.83 103 THR B N 1
ATOM 3693 C CA . THR B 1 105 ? 27.849 -28.328 19.841 1.00 25.69 103 THR B CA 1
ATOM 3694 C C . THR B 1 105 ? 26.331 -28.395 19.700 1.00 23.14 103 THR B C 1
ATOM 3695 O O . THR B 1 105 ? 25.703 -29.258 20.296 1.00 20.36 103 THR B O 1
ATOM 3699 N N . TYR B 1 106 ? 25.777 -27.456 18.931 1.00 24.61 104 TYR B N 1
ATOM 3700 C CA . TYR B 1 106 ? 24.342 -27.262 18.765 1.00 25.93 104 TYR B CA 1
ATOM 3701 C C . TYR B 1 106 ? 23.728 -26.569 19.997 1.00 25.66 104 TYR B C 1
ATOM 3702 O O . TYR B 1 106 ? 22.506 -26.412 20.082 1.00 26.36 104 TYR B O 1
ATOM 3711 N N . ASN B 1 107 ? 24.579 -26.114 20.919 1.00 21.89 105 ASN B N 1
ATOM 3712 C CA . ASN B 1 107 ? 24.154 -25.498 22.167 1.00 21.72 105 ASN B CA 1
ATOM 3713 C C . ASN B 1 107 ? 24.364 -23.990 22.114 1.00 23.12 105 ASN B C 1
ATOM 3714 O O . ASN B 1 107 ? 25.027 -23.470 21.215 1.00 23.75 105 ASN B O 1
ATOM 3719 N N . MET B 1 108 ? 23.792 -23.302 23.108 1.00 23.43 106 MET B N 1
ATOM 3720 C CA . MET B 1 108 ? 23.778 -21.856 23.141 1.00 22.99 106 MET B CA 1
ATOM 3721 C C . MET B 1 108 ? 25.223 -21.337 23.141 1.00 23.06 106 MET B C 1
ATOM 3722 O O . MET B 1 108 ? 26.037 -21.739 23.964 1.00 22.17 106 MET B O 1
ATOM 3727 N N . ASP B 1 109 ? 25.531 -20.472 22.171 1.00 24.14 107 ASP B N 1
ATOM 3728 C CA . ASP B 1 109 ? 26.834 -19.844 22.049 1.00 25.89 107 ASP B CA 1
ATOM 3729 C C . ASP B 1 109 ? 27.068 -18.944 23.259 1.00 26.32 107 ASP B C 1
ATOM 3730 O O . ASP B 1 109 ? 26.443 -17.888 23.346 1.00 25.30 107 ASP B O 1
ATOM 3735 N N . SER B 1 110 ? 27.974 -19.338 24.172 1.00 26.38 108 SER B N 1
ATOM 3736 C CA . SER B 1 110 ? 28.212 -18.588 25.399 1.00 29.56 108 SER B CA 1
ATOM 3737 C C . SER B 1 110 ? 28.597 -17.121 25.179 1.00 31.64 108 SER B C 1
ATOM 3738 O O . SER B 1 110 ? 28.425 -16.327 26.099 1.00 32.12 108 SER B O 1
ATOM 3741 N N . GLU B 1 111 ? 29.126 -16.754 24.001 1.00 33.98 109 GLU B N 1
ATOM 3742 C CA . GLU B 1 111 ? 29.680 -15.423 23.810 1.00 36.95 109 GLU B CA 1
ATOM 3743 C C . GLU B 1 111 ? 28.608 -14.507 23.248 1.00 37.52 109 GLU B C 1
ATOM 3744 O O . GLU B 1 111 ? 28.552 -13.326 23.601 1.00 35.28 109 GLU B O 1
ATOM 3750 N N . LEU B 1 112 ? 27.784 -15.047 22.343 1.00 33.99 110 LEU B N 1
ATOM 3751 C CA . LEU B 1 112 ? 26.583 -14.330 21.954 1.00 35.44 110 LEU B CA 1
ATOM 3752 C C . LEU B 1 112 ? 25.687 -14.164 23.189 1.00 32.77 110 LEU B C 1
ATOM 3753 O O . LEU B 1 112 ? 25.044 -13.129 23.355 1.00 34.81 110 LEU B O 1
ATOM 3758 N N . LEU B 1 113 ? 25.704 -15.143 24.102 1.00 30.08 111 LEU B N 1
ATOM 3759 C CA . LEU B 1 113 ? 24.934 -15.041 25.331 1.00 31.78 111 LEU B CA 1
ATOM 3760 C C . LEU B 1 113 ? 25.361 -13.805 26.132 1.00 35.42 111 LEU B C 1
ATOM 3761 O O . LEU B 1 113 ? 24.516 -12.958 26.425 1.00 27.68 111 LEU B O 1
ATOM 3766 N N . GLU B 1 114 ? 26.659 -13.717 26.483 1.00 35.37 112 GLU B N 1
ATOM 3767 C CA . GLU B 1 114 ? 27.170 -12.622 27.299 1.00 38.09 112 GLU B CA 1
ATOM 3768 C C . GLU B 1 114 ? 26.911 -11.284 26.610 1.00 36.93 112 GLU B C 1
ATOM 3769 O O . GLU B 1 114 ? 26.487 -10.334 27.255 1.00 35.39 112 GLU B O 1
ATOM 3775 N N . SER B 1 115 ? 27.118 -11.242 25.297 1.00 35.40 113 SER B N 1
ATOM 3776 C CA . SER B 1 115 ? 26.900 -10.048 24.503 1.00 37.53 113 SER B CA 1
ATOM 3777 C C . SER B 1 115 ? 25.426 -9.615 24.521 1.00 40.84 113 SER B C 1
ATOM 3778 O O . SER B 1 115 ? 25.116 -8.419 24.551 1.00 38.00 113 SER B O 1
ATOM 3781 N N . CYS B 1 116 ? 24.505 -10.588 24.498 1.00 38.22 114 CYS B N 1
ATOM 3782 C CA . CYS B 1 116 ? 23.075 -10.310 24.577 1.00 31.73 114 CYS B CA 1
ATOM 3783 C C . CYS B 1 116 ? 22.723 -9.677 25.928 1.00 28.36 114 CYS B C 1
ATOM 3784 O O . CYS B 1 116 ? 21.950 -8.718 25.983 1.00 27.47 114 CYS B O 1
ATOM 3787 N N . ILE B 1 117 ? 23.307 -10.210 27.005 1.00 26.33 115 ILE B N 1
ATOM 3788 C CA . ILE B 1 117 ? 23.084 -9.711 28.352 1.00 29.66 115 ILE B CA 1
ATOM 3789 C C . ILE B 1 117 ? 23.626 -8.289 28.462 1.00 36.43 115 ILE B C 1
ATOM 3790 O O . ILE B 1 117 ? 23.004 -7.437 29.101 1.00 36.33 115 ILE B O 1
ATOM 3795 N N . GLN B 1 118 ? 24.790 -8.050 27.845 1.00 38.74 116 GLN B N 1
ATOM 3796 C CA . GLN B 1 118 ? 25.468 -6.777 28.010 1.00 40.69 116 GLN B CA 1
ATOM 3797 C C . GLN B 1 118 ? 24.749 -5.689 27.235 1.00 36.24 116 GLN B C 1
ATOM 3798 O O . GLN B 1 118 ? 24.810 -4.548 27.659 1.00 45.50 116 GLN B O 1
ATOM 3804 N N . SER B 1 119 ? 24.096 -6.026 26.119 1.00 35.56 117 SER B N 1
ATOM 3805 C CA . SER B 1 119 ? 23.435 -5.009 25.312 1.00 36.43 117 SER B CA 1
ATOM 3806 C C . SER B 1 119 ? 21.929 -4.961 25.605 1.00 35.18 117 SER B C 1
ATOM 3807 O O . SER B 1 119 ? 21.176 -4.307 24.875 1.00 33.91 117 SER B O 1
ATOM 3810 N N . TRP B 1 120 ? 21.501 -5.609 26.704 1.00 33.91 118 TRP B N 1
ATOM 3811 C CA . TRP B 1 120 ? 20.086 -5.727 27.028 1.00 38.46 118 TRP B CA 1
ATOM 3812 C C . TRP B 1 120 ? 19.501 -4.343 27.327 1.00 41.25 118 TRP B C 1
ATOM 3813 O O . TRP B 1 120 ? 19.884 -3.721 28.322 1.00 36.95 118 TRP B O 1
ATOM 3824 N N . SER B 1 121 ? 18.541 -3.889 26.513 1.00 39.48 119 SER B N 1
ATOM 3825 C CA . SER B 1 121 ? 18.016 -2.542 26.706 1.00 49.20 119 SER B CA 1
ATOM 3826 C C . SER B 1 121 ? 16.627 -2.515 27.367 1.00 48.85 119 SER B C 1
ATOM 3827 O O . SER B 1 121 ? 16.107 -1.434 27.594 1.00 48.40 119 SER B O 1
ATOM 3830 N N . GLY B 1 122 ? 16.032 -3.671 27.718 1.00 43.15 120 GLY B N 1
ATOM 3831 C CA . GLY B 1 122 ? 14.702 -3.700 28.312 1.00 34.39 120 GLY B CA 1
ATOM 3832 C C . GLY B 1 122 ? 13.605 -3.705 27.248 1.00 31.25 120 GLY B C 1
ATOM 3833 O O . GLY B 1 122 ? 13.852 -4.076 26.104 1.00 33.44 120 GLY B O 1
ATOM 3834 N N . PRO B 1 123 ? 12.351 -3.291 27.552 1.00 29.47 121 PRO B N 1
ATOM 3835 C CA . PRO B 1 123 ? 11.957 -2.795 28.874 1.00 29.66 121 PRO B CA 1
ATOM 3836 C C . PRO B 1 123 ? 11.861 -3.818 29.997 1.00 30.82 121 PRO B C 1
ATOM 3837 O O . PRO B 1 123 ? 12.005 -3.453 31.158 1.00 31.38 121 PRO B O 1
ATOM 3841 N N . GLU B 1 124 ? 11.634 -5.095 29.647 1.00 34.57 122 GLU B N 1
ATOM 3842 C CA . GLU B 1 124 ? 11.405 -6.168 30.610 1.00 30.95 122 GLU B CA 1
ATOM 3843 C C . GLU B 1 124 ? 12.646 -6.346 31.465 1.00 29.77 122 GLU B C 1
ATOM 3844 O O . GLU B 1 124 ? 13.727 -5.964 31.049 1.00 33.32 122 GLU B O 1
ATOM 3850 N N . LYS B 1 125 ? 12.500 -6.948 32.639 1.00 32.38 123 LYS B N 1
ATOM 3851 C CA . LYS B 1 125 ? 13.660 -7.306 33.434 1.00 34.26 123 LYS B CA 1
ATOM 3852 C C . LYS B 1 125 ? 14.119 -8.718 33.059 1.00 39.42 123 LYS B C 1
ATOM 3853 O O . LYS B 1 125 ? 13.377 -9.705 33.115 1.00 32.93 123 LYS B O 1
ATOM 3859 N N . LEU B 1 126 ? 15.392 -8.796 32.683 1.00 42.08 124 LEU B N 1
ATOM 3860 C CA . LEU B 1 126 ? 16.042 -10.064 32.407 1.00 41.52 124 LEU B CA 1
ATOM 3861 C C . LEU B 1 126 ? 16.182 -10.816 33.724 1.00 33.75 124 LEU B C 1
ATOM 3862 O O . LEU B 1 126 ? 16.784 -10.290 34.640 1.00 36.47 124 LEU B O 1
ATOM 3867 N N . LYS B 1 127 ? 15.603 -12.017 33.843 1.00 30.83 125 LYS B N 1
ATOM 3868 C CA . LYS B 1 127 ? 15.627 -12.729 35.112 1.00 30.14 125 LYS B CA 1
ATOM 3869 C C . LYS B 1 127 ? 16.394 -14.050 35.035 1.00 28.02 125 LYS B C 1
ATOM 3870 O O . LYS B 1 127 ? 16.884 -14.538 36.057 1.00 28.32 125 LYS B O 1
ATOM 3876 N N . ALA B 1 128 ? 16.465 -14.682 33.858 1.00 26.12 126 ALA B N 1
ATOM 3877 C CA . ALA B 1 128 ? 17.081 -16.002 33.809 1.00 26.19 126 ALA B CA 1
ATOM 3878 C C . ALA B 1 128 ? 17.602 -16.332 32.422 1.00 22.59 126 ALA B C 1
ATOM 3879 O O . ALA B 1 128 ? 17.204 -15.717 31.434 1.00 20.48 126 ALA B O 1
ATOM 3881 N N . ILE B 1 129 ? 18.532 -17.303 32.431 1.00 22.79 127 ILE B N 1
ATOM 3882 C CA . ILE B 1 129 ? 19.040 -17.975 31.246 1.00 23.40 127 ILE B CA 1
ATOM 3883 C C . ILE B 1 129 ? 18.549 -19.426 31.294 1.00 20.99 127 ILE B C 1
ATOM 3884 O O . ILE B 1 129 ? 18.657 -20.089 32.320 1.00 18.39 127 ILE B O 1
ATOM 3889 N N . MET B 1 130 ? 18.024 -19.887 30.158 1.00 21.57 128 MET B N 1
ATOM 3890 C CA . MET B 1 130 ? 17.475 -21.226 30.015 1.00 22.49 128 MET B CA 1
ATOM 3891 C C . MET B 1 130 ? 18.170 -21.891 28.827 1.00 19.51 128 MET B C 1
ATOM 3892 O O . MET B 1 130 ? 17.617 -22.054 27.731 1.00 16.53 128 MET B O 1
ATOM 3897 N N . PRO B 1 131 ? 19.450 -22.281 28.990 1.00 19.48 129 PRO B N 1
ATOM 3898 C CA . PRO B 1 131 ? 20.163 -22.956 27.899 1.00 20.63 129 PRO B CA 1
ATOM 3899 C C . PRO B 1 131 ? 19.635 -24.379 27.763 1.00 18.65 129 PRO B C 1
ATOM 3900 O O . PRO B 1 131 ? 19.189 -24.943 28.752 1.00 17.97 129 PRO B O 1
ATOM 3904 N N . VAL B 1 132 ? 19.703 -24.938 26.550 1.00 20.08 130 VAL B N 1
ATOM 3905 C CA . VAL B 1 132 ? 19.387 -26.334 26.309 1.00 19.81 130 VAL B CA 1
ATOM 3906 C C . VAL B 1 132 ? 20.691 -27.144 26.228 1.00 18.48 130 VAL B C 1
ATOM 3907 O O . VAL B 1 132 ? 21.663 -26.726 25.589 1.00 17.05 130 VAL B O 1
ATOM 3911 N N . LEU B 1 133 ? 20.706 -28.305 26.889 1.00 17.16 131 LEU B N 1
ATOM 3912 C CA . LEU B 1 133 ? 21.769 -29.280 26.690 1.00 17.03 131 LEU B CA 1
ATOM 3913 C C . LEU B 1 133 ? 21.277 -30.212 25.590 1.00 16.94 131 LEU B C 1
ATOM 3914 O O . LEU B 1 133 ? 20.678 -31.269 25.823 1.00 19.27 131 LEU B O 1
ATOM 3919 N N . GLU B 1 134 ? 21.452 -29.730 24.366 1.00 17.08 132 GLU B N 1
ATOM 3920 C CA . GLU B 1 134 ? 20.696 -30.261 23.253 1.00 17.96 132 GLU B CA 1
ATOM 3921 C C . GLU B 1 134 ? 21.235 -31.661 22.927 1.00 19.05 132 GLU B C 1
ATOM 3922 O O . GLU B 1 134 ? 22.439 -31.917 22.976 1.00 18.84 132 GLU B O 1
ATOM 3928 N N . PHE B 1 135 ? 20.299 -32.596 22.748 1.00 19.61 133 PHE B N 1
ATOM 3929 C CA . PHE B 1 135 ? 20.557 -33.985 22.362 1.00 19.89 133 PHE B CA 1
ATOM 3930 C C . PHE B 1 135 ? 21.391 -34.753 23.386 1.00 19.21 133 PHE B C 1
ATOM 3931 O O . PHE B 1 135 ? 21.872 -35.838 23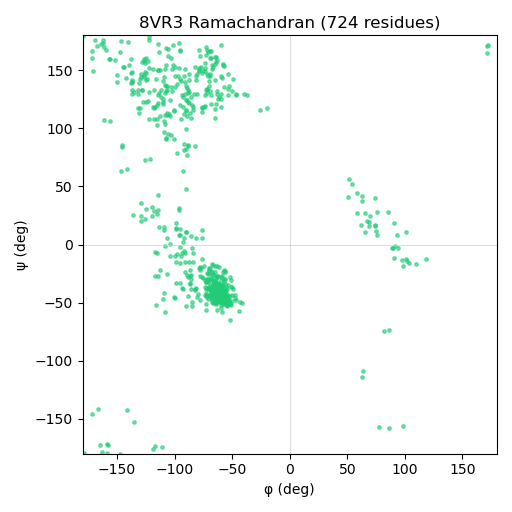.080 1.00 16.93 133 PHE B O 1
ATOM 3939 N N . GLY B 1 136 ? 21.500 -34.230 24.618 1.00 19.53 134 GLY B N 1
ATOM 3940 C CA . GLY B 1 136 ? 22.359 -34.841 25.619 1.00 18.47 134 GLY B CA 1
ATOM 3941 C C . GLY B 1 136 ? 23.761 -34.244 25.652 1.00 18.11 134 GLY B C 1
ATOM 3942 O O . GLY B 1 136 ? 24.627 -34.732 26.371 1.00 18.13 134 GLY B O 1
ATOM 3943 N N . ASN B 1 137 ? 23.973 -33.165 24.908 1.00 18.13 135 ASN B N 1
ATOM 3944 C CA . ASN B 1 137 ? 25.283 -32.544 24.905 1.00 19.65 135 ASN B CA 1
ATOM 3945 C C . ASN B 1 137 ? 25.445 -31.586 26.085 1.00 20.27 135 ASN B C 1
ATOM 3946 O O . ASN B 1 137 ? 24.773 -30.561 26.143 1.00 18.14 135 ASN B O 1
ATOM 3951 N N . PRO B 1 138 ? 26.373 -31.848 27.035 1.00 21.62 136 PRO B N 1
ATOM 3952 C CA . PRO B 1 138 ? 26.581 -30.970 28.183 1.00 22.18 136 PRO B CA 1
ATOM 3953 C C . PRO B 1 138 ? 27.514 -29.788 27.927 1.00 24.68 136 PRO B C 1
ATOM 3954 O O . PRO B 1 138 ? 27.698 -28.951 28.799 1.00 24.91 136 PRO B O 1
ATOM 3958 N N . HIS B 1 139 ? 28.091 -29.697 26.728 1.00 28.30 137 HIS B N 1
ATOM 3959 C CA . HIS B 1 139 ? 29.116 -28.704 26.470 1.00 29.94 137 HIS B CA 1
ATOM 3960 C C . HIS B 1 139 ? 28.551 -27.281 26.585 1.00 30.05 137 HIS B C 1
ATOM 3961 O O . HIS B 1 139 ? 27.646 -26.899 25.838 1.00 29.91 137 HIS B O 1
ATOM 3968 N N . GLY B 1 140 ? 29.146 -26.505 27.507 1.00 29.23 138 GLY B N 1
ATOM 3969 C CA . GLY B 1 140 ? 28.810 -25.113 27.756 1.00 28.21 138 GLY B CA 1
ATOM 3970 C C . GLY B 1 140 ? 28.295 -24.873 29.179 1.00 28.98 138 GLY B C 1
ATOM 3971 O O . GLY B 1 140 ? 28.213 -23.725 29.608 1.00 28.78 138 GLY B O 1
ATOM 3972 N N . LEU B 1 141 ? 27.967 -25.948 29.914 1.00 29.66 139 LEU B N 1
ATOM 3973 C CA . LEU B 1 141 ? 27.160 -25.833 31.115 1.00 29.19 139 LEU B CA 1
ATOM 3974 C C . LEU B 1 141 ? 27.880 -24.991 32.164 1.00 31.77 139 LEU B C 1
ATOM 3975 O O . LEU B 1 141 ? 27.261 -24.123 32.779 1.00 25.73 139 LEU B O 1
ATOM 3980 N N . LYS B 1 142 ? 29.174 -25.257 32.360 1.00 35.09 140 LYS B N 1
ATOM 3981 C CA . LYS B 1 142 ? 29.947 -24.535 33.358 1.00 38.30 140 LYS B CA 1
ATOM 3982 C C . LYS B 1 142 ? 30.014 -23.045 32.998 1.00 34.06 140 LYS B C 1
ATOM 3983 O O . LYS B 1 142 ? 30.009 -22.187 33.876 1.00 30.31 140 LYS B O 1
ATOM 3989 N N . LYS B 1 143 ? 30.075 -22.738 31.704 1.00 30.51 141 LYS B N 1
ATOM 3990 C CA . LYS B 1 143 ? 30.190 -21.372 31.234 1.00 33.62 141 LYS B CA 1
ATOM 3991 C C . LYS B 1 143 ? 28.858 -20.645 31.442 1.00 34.76 141 LYS B C 1
ATOM 3992 O O . LYS B 1 143 ? 28.819 -19.498 31.883 1.00 33.35 141 LYS B O 1
ATOM 3998 N N . TYR B 1 144 ? 27.759 -21.328 31.111 1.00 33.36 142 TYR B N 1
ATOM 3999 C CA . TYR B 1 144 ? 26.421 -20.815 31.352 1.00 31.11 142 TYR B CA 1
ATOM 4000 C C . TYR B 1 144 ? 26.257 -20.415 32.816 1.00 29.19 142 TYR B C 1
ATOM 4001 O O . TYR B 1 144 ? 25.670 -19.380 33.116 1.00 27.01 142 TYR B O 1
ATOM 4010 N N . ARG B 1 145 ? 26.756 -21.267 33.712 1.00 29.11 143 ARG B N 1
ATOM 4011 C CA . ARG B 1 145 ? 26.654 -21.050 35.143 1.00 30.44 143 ARG B CA 1
ATOM 4012 C C . ARG B 1 145 ? 27.506 -19.846 35.541 1.00 34.15 143 ARG B C 1
ATOM 4013 O O . ARG B 1 145 ? 27.108 -18.998 36.338 1.00 34.11 143 ARG B O 1
ATOM 4021 N N . GLU B 1 146 ? 28.683 -19.750 34.943 1.00 36.28 144 GLU B N 1
ATOM 4022 C CA . GLU B 1 146 ? 29.613 -18.696 35.292 1.00 38.04 144 GLU B CA 1
ATOM 4023 C C . GLU B 1 146 ? 29.064 -17.367 34.781 1.00 32.40 144 GLU B C 1
ATOM 4024 O O . GLU B 1 146 ? 29.187 -16.339 35.451 1.00 32.64 144 GLU B O 1
ATOM 4030 N N . ILE B 1 147 ? 28.425 -17.395 33.607 1.00 27.29 145 ILE B N 1
ATOM 4031 C CA . ILE B 1 147 ? 27.812 -16.198 33.066 1.00 28.29 145 ILE B CA 1
ATOM 4032 C C . ILE B 1 147 ? 26.622 -15.785 33.932 1.00 32.97 145 ILE B C 1
ATOM 4033 O O . ILE B 1 147 ? 26.453 -14.608 34.218 1.00 37.59 145 ILE B O 1
ATOM 4038 N N . ALA B 1 148 ? 25.812 -16.756 34.361 1.00 34.24 146 ALA B N 1
ATOM 4039 C CA . ALA B 1 148 ? 24.618 -16.493 35.147 1.00 35.49 146 ALA B CA 1
ATOM 4040 C C . ALA B 1 148 ? 24.966 -15.836 36.483 1.00 33.73 146 ALA B C 1
ATOM 4041 O O . ALA B 1 148 ? 24.287 -14.905 36.885 1.00 31.22 146 ALA B O 1
ATOM 4043 N N . ASN B 1 149 ? 25.978 -16.352 37.184 1.00 35.30 147 ASN B N 1
ATOM 4044 C CA . ASN B 1 149 ? 26.382 -15.812 38.475 1.00 37.66 147 ASN B CA 1
ATOM 4045 C C . ASN B 1 149 ? 26.838 -14.368 38.310 1.00 39.85 147 ASN B C 1
ATOM 4046 O O . ASN B 1 149 ? 26.473 -13.494 39.082 1.00 42.10 147 ASN B O 1
ATOM 4051 N N . LYS B 1 150 ? 27.620 -14.138 37.262 1.00 41.74 148 LYS B N 1
ATOM 4052 C CA . LYS B 1 150 ? 28.318 -12.887 37.073 1.00 41.92 148 LYS B CA 1
ATOM 4053 C C . LYS B 1 150 ? 27.305 -11.766 36.831 1.00 39.83 148 LYS B C 1
ATOM 4054 O O . LYS B 1 150 ? 27.567 -10.634 37.214 1.00 42.18 148 LYS B O 1
ATOM 4060 N N . TYR B 1 151 ? 26.156 -12.071 36.212 1.00 37.12 149 TYR B N 1
ATOM 4061 C CA . TYR B 1 151 ? 25.140 -11.067 35.912 1.00 35.25 149 TYR B CA 1
ATOM 4062 C C . TYR B 1 151 ? 23.903 -11.233 36.792 1.00 31.93 149 TYR B C 1
ATOM 4063 O O . TYR B 1 151 ? 22.852 -10.684 36.491 1.00 31.97 149 TYR B O 1
ATOM 4072 N N . ASN B 1 152 ? 24.049 -12.009 37.868 1.00 31.99 150 ASN B N 1
ATOM 4073 C CA . ASN B 1 152 ? 23.017 -12.233 38.861 1.00 38.12 150 ASN B CA 1
ATOM 4074 C C . ASN B 1 152 ? 21.679 -12.648 38.248 1.00 36.84 150 ASN B C 1
ATOM 4075 O O . ASN B 1 152 ? 20.629 -12.260 38.758 1.00 33.79 150 ASN B O 1
ATOM 4080 N N . LEU B 1 153 ? 21.745 -13.518 37.227 1.00 30.28 151 LEU B N 1
ATOM 4081 C CA . LEU B 1 153 ? 20.579 -14.153 36.637 1.00 27.49 151 LEU B CA 1
ATOM 4082 C C . LEU B 1 153 ? 20.439 -15.587 37.146 1.00 25.86 151 LEU B C 1
ATOM 4083 O O . LEU B 1 153 ? 21.420 -16.235 37.531 1.00 25.48 151 LEU B O 1
ATOM 4088 N N . ALA B 1 154 ? 19.196 -16.087 37.121 1.00 26.03 152 ALA B N 1
ATOM 4089 C CA . ALA B 1 154 ? 18.947 -17.485 37.447 1.00 25.68 152 ALA B CA 1
ATOM 4090 C C . ALA B 1 154 ? 19.317 -18.322 36.228 1.00 22.65 152 ALA B C 1
ATOM 4091 O O . ALA B 1 154 ? 19.233 -17.839 35.108 1.00 21.43 152 ALA B O 1
ATOM 4093 N N . LEU B 1 155 ? 19.741 -19.563 36.471 1.00 24.29 153 LEU B N 1
ATOM 4094 C CA . LEU B 1 155 ? 20.027 -20.505 35.392 1.00 25.60 153 LEU B CA 1
ATOM 4095 C C . LEU B 1 155 ? 19.040 -21.665 35.475 1.00 21.93 153 LEU B C 1
ATOM 4096 O O . LEU B 1 155 ? 18.946 -22.315 36.503 1.00 21.30 153 LEU B O 1
ATOM 4101 N N . ILE B 1 156 ? 18.256 -21.866 34.421 1.00 21.18 154 ILE B N 1
ATOM 4102 C CA . ILE B 1 156 ? 17.337 -22.997 34.380 1.00 19.98 154 ILE B CA 1
ATOM 4103 C C . ILE B 1 156 ? 17.823 -23.945 33.283 1.00 19.30 154 ILE B C 1
ATOM 4104 O O . ILE B 1 156 ? 17.741 -23.576 32.108 1.00 19.50 154 ILE B O 1
ATOM 4109 N N . GLU B 1 157 ? 18.330 -25.134 33.638 1.00 17.32 155 GLU B N 1
ATOM 4110 C CA . GLU B 1 157 ? 18.783 -26.042 32.591 1.00 17.77 155 GLU B CA 1
ATOM 4111 C C . GLU B 1 157 ? 17.576 -26.706 31.921 1.00 16.29 155 GLU B C 1
ATOM 4112 O O . GLU B 1 157 ? 16.836 -27.437 32.566 1.00 16.88 155 GLU B O 1
ATOM 4118 N N . ASP B 1 158 ? 17.376 -26.473 30.624 1.00 16.76 156 ASP B N 1
ATOM 4119 C CA . ASP B 1 158 ? 16.469 -27.323 29.871 1.00 16.49 156 ASP B CA 1
ATOM 4120 C C . ASP B 1 158 ? 17.257 -28.565 29.471 1.00 17.82 156 ASP B C 1
ATOM 4121 O O . ASP B 1 158 ? 17.790 -28.655 28.363 1.00 16.99 156 ASP B O 1
ATOM 4126 N N . ALA B 1 159 ? 17.301 -29.523 30.404 1.00 18.05 157 ALA B N 1
ATOM 4127 C CA . ALA B 1 159 ? 17.997 -30.777 30.229 1.00 17.50 157 ALA B CA 1
ATOM 4128 C C . ALA B 1 159 ? 17.033 -31.874 29.760 1.00 18.32 157 ALA B C 1
ATOM 4129 O O . ALA B 1 159 ? 17.206 -33.055 30.085 1.00 17.82 157 ALA B O 1
ATOM 4131 N N . ALA B 1 160 ? 15.994 -31.475 29.030 1.00 16.45 158 ALA B N 1
ATOM 4132 C CA . ALA B 1 160 ? 14.975 -32.393 28.542 1.00 16.96 158 ALA B CA 1
ATOM 4133 C C . ALA B 1 160 ? 15.583 -33.692 27.986 1.00 17.49 158 ALA B C 1
ATOM 4134 O O . ALA B 1 160 ? 15.175 -34.784 28.350 1.00 18.89 158 ALA B O 1
ATOM 4136 N N . CYS B 1 161 ? 16.586 -33.550 27.118 1.00 19.66 159 CYS B N 1
ATOM 4137 C CA . CYS B 1 161 ? 17.208 -34.664 26.409 1.00 20.36 159 CYS B CA 1
ATOM 4138 C C . CYS B 1 161 ? 18.468 -35.204 27.089 1.00 20.79 159 CYS B C 1
ATOM 4139 O O . CYS B 1 161 ? 19.204 -35.967 26.473 1.00 22.83 159 CYS B O 1
ATOM 4142 N N . ALA B 1 162 ? 18.748 -34.845 28.336 1.00 18.37 160 ALA B N 1
ATOM 4143 C CA . ALA B 1 162 ? 20.107 -34.997 28.808 1.00 18.10 160 ALA B CA 1
ATOM 4144 C C . ALA B 1 162 ? 20.145 -35.585 30.201 1.00 17.49 160 ALA B C 1
ATOM 4145 O O . ALA B 1 162 ? 21.147 -35.423 30.890 1.00 21.42 160 ALA B O 1
ATOM 4147 N N . LEU B 1 163 ? 19.113 -36.334 30.587 1.00 17.86 161 LEU B N 1
ATOM 4148 C CA . LEU B 1 163 ? 19.239 -37.148 31.787 1.00 18.49 161 LEU B CA 1
ATOM 4149 C C . LEU B 1 163 ? 20.388 -38.135 31.588 1.00 19.71 161 LEU B C 1
ATOM 4150 O O . LEU B 1 163 ? 20.351 -38.990 30.701 1.00 17.70 161 LEU B O 1
ATOM 4155 N N . GLY B 1 164 ? 21.388 -37.998 32.461 1.00 20.76 162 GLY B N 1
ATOM 4156 C CA . GLY B 1 164 ? 22.518 -38.903 32.524 1.00 20.11 162 GLY B CA 1
ATOM 4157 C C . GLY B 1 164 ? 23.737 -38.306 31.846 1.00 19.44 162 GLY B C 1
ATOM 4158 O O . GLY B 1 164 ? 24.805 -38.854 31.977 1.00 21.80 162 GLY B O 1
ATOM 4159 N N . ALA B 1 165 ? 23.578 -37.217 31.097 1.00 19.55 163 ALA B N 1
ATOM 4160 C CA . ALA B 1 165 ? 24.728 -36.480 30.594 1.00 22.01 163 ALA B CA 1
ATOM 4161 C C . ALA B 1 165 ? 25.509 -35.886 31.769 1.00 26.14 163 ALA B C 1
ATOM 4162 O O . ALA B 1 165 ? 24.948 -35.702 32.858 1.00 24.75 163 ALA B O 1
ATOM 4164 N N . LYS B 1 166 ? 26.815 -35.634 31.540 1.00 28.19 164 LYS B N 1
ATOM 4165 C CA . LYS B 1 166 ? 27.729 -35.128 32.557 1.00 30.30 164 LYS B CA 1
ATOM 4166 C C . LYS B 1 166 ? 28.604 -34.048 31.947 1.00 29.93 164 LYS B C 1
ATOM 4167 O O . LYS B 1 166 ? 29.097 -34.220 30.839 1.00 30.15 164 LYS B O 1
ATOM 4173 N N . GLU B 1 167 ? 28.838 -32.990 32.723 1.00 31.17 165 GLU B N 1
ATOM 4174 C CA . GLU B 1 167 ? 29.818 -31.969 32.414 1.00 36.56 165 GLU B CA 1
ATOM 4175 C C . GLU B 1 167 ? 30.997 -32.193 33.356 1.00 38.16 165 GLU B C 1
ATOM 4176 O O . GLU B 1 167 ? 30.954 -31.734 34.497 1.00 38.98 165 GLU B O 1
ATOM 4182 N N . GLN B 1 168 ? 32.015 -32.924 32.872 1.00 41.19 166 GLN B N 1
ATOM 4183 C CA . GLN B 1 168 ? 33.158 -33.353 33.668 1.00 44.36 166 GLN B CA 1
ATOM 4184 C C . GLN B 1 168 ? 32.665 -34.270 34.792 1.00 42.55 166 GLN B C 1
ATOM 4185 O O . GLN B 1 168 ? 32.138 -35.345 34.537 1.00 40.17 166 GLN B O 1
ATOM 4191 N N . ASP B 1 169 ? 32.793 -33.819 36.039 1.00 43.26 167 ASP B N 1
ATOM 4192 C CA . ASP B 1 169 ? 32.402 -34.591 37.207 1.00 50.06 167 ASP B CA 1
ATOM 4193 C C . ASP B 1 169 ? 30.924 -34.366 37.554 1.00 48.72 167 ASP B C 1
ATOM 4194 O O . ASP B 1 169 ? 30.350 -35.122 38.337 1.00 54.89 167 ASP B O 1
ATOM 4199 N N . VAL B 1 170 ? 30.303 -33.324 36.982 1.00 41.48 168 VAL B N 1
ATOM 4200 C CA . VAL B 1 170 ? 29.014 -32.849 37.460 1.00 40.05 168 VAL B CA 1
ATOM 4201 C C . VAL B 1 170 ? 27.884 -33.329 36.542 1.00 35.04 168 VAL B C 1
ATOM 4202 O O . VAL B 1 170 ? 27.957 -33.159 35.327 1.00 33.48 168 VAL B O 1
ATOM 4206 N N . MET B 1 171 ? 26.819 -33.884 37.138 1.00 30.23 169 MET B N 1
ATOM 4207 C CA . MET B 1 171 ? 25.674 -34.363 36.374 1.00 25.99 169 MET B CA 1
ATOM 4208 C C . MET B 1 171 ? 24.865 -33.188 35.838 1.00 24.05 169 MET B C 1
ATOM 4209 O O . MET B 1 171 ? 24.614 -32.206 36.537 1.00 24.76 169 MET B O 1
ATOM 4214 N N . VAL B 1 172 ? 24.524 -33.261 34.551 1.00 22.52 170 VAL B N 1
ATOM 4215 C CA . VAL B 1 172 ? 23.674 -32.258 33.949 1.00 20.99 170 VAL B CA 1
ATOM 4216 C C . VAL B 1 172 ? 22.347 -32.254 34.686 1.00 20.69 170 VAL B C 1
ATOM 4217 O O . VAL B 1 172 ? 21.880 -33.306 35.145 1.00 19.29 170 VAL B O 1
ATOM 4221 N N . GLY B 1 173 ? 21.801 -31.032 34.798 1.00 22.55 171 GLY B N 1
ATOM 4222 C CA . GLY B 1 173 ? 20.582 -30.756 35.541 1.00 22.42 171 GLY B CA 1
ATOM 4223 C C . GLY B 1 173 ? 20.841 -30.212 36.941 1.00 22.24 171 GLY B C 1
ATOM 4224 O O . GLY B 1 173 ? 19.924 -29.661 37.541 1.00 25.97 171 GLY B O 1
ATOM 4225 N N . THR B 1 174 ? 22.059 -30.410 37.467 1.00 21.65 172 THR B N 1
ATOM 4226 C CA . THR B 1 174 ? 22.366 -30.113 38.853 1.00 22.35 172 THR B CA 1
ATOM 4227 C C . THR B 1 174 ? 23.225 -28.866 38.993 1.00 21.96 172 THR B C 1
ATOM 4228 O O . THR B 1 174 ? 23.600 -28.550 40.095 1.00 23.41 172 THR B O 1
ATOM 4232 N N . VAL B 1 175 ? 23.486 -28.156 37.902 1.00 24.28 173 VAL B N 1
ATOM 4233 C CA . VAL B 1 175 ? 24.311 -26.955 37.901 1.00 26.13 173 VAL B CA 1
ATOM 4234 C C . VAL B 1 175 ? 23.421 -25.704 37.918 1.00 26.80 173 VAL B C 1
ATOM 4235 O O . VAL B 1 175 ? 23.802 -24.672 38.468 1.00 25.93 173 VAL B O 1
ATOM 4239 N N . GLY B 1 176 ? 22.249 -25.778 37.278 1.00 25.23 174 GLY B N 1
ATOM 4240 C CA . GLY B 1 176 ? 21.325 -24.655 37.270 1.00 24.12 174 GLY B CA 1
ATOM 4241 C C . GLY B 1 176 ? 20.726 -24.414 38.655 1.00 22.79 174 GLY B C 1
ATOM 4242 O O . GLY B 1 176 ? 20.842 -25.243 39.554 1.00 19.61 174 GLY B O 1
ATOM 4243 N N . ASP B 1 177 ? 20.088 -23.253 38.834 1.00 23.80 175 ASP B N 1
ATOM 4244 C CA . ASP B 1 177 ? 19.324 -23.036 40.050 1.00 24.01 175 ASP B CA 1
ATOM 4245 C C . ASP B 1 177 ? 18.302 -24.170 40.131 1.00 24.29 175 ASP B C 1
ATOM 4246 O O . ASP B 1 177 ? 18.084 -24.749 41.207 1.00 23.50 175 ASP B O 1
ATOM 4251 N N . MET B 1 178 ? 17.739 -24.514 38.952 1.00 24.09 176 MET B N 1
ATOM 4252 C CA . MET B 1 178 ? 16.943 -25.727 38.785 1.00 22.89 176 MET B CA 1
ATOM 4253 C C . MET B 1 178 ? 17.261 -26.398 37.439 1.00 21.29 176 MET B C 1
ATOM 4254 O O . MET B 1 178 ? 17.680 -25.757 36.474 1.00 24.29 176 MET B O 1
ATOM 4259 N N . GLY B 1 179 ? 17.039 -27.718 37.384 1.00 20.93 177 GLY B N 1
ATOM 4260 C CA . GLY B 1 179 ? 17.195 -28.477 36.158 1.00 19.78 177 GLY B CA 1
ATOM 4261 C C . GLY B 1 179 ? 15.933 -29.249 35.791 1.00 17.45 177 GLY B C 1
ATOM 4262 O O . GLY B 1 179 ? 15.202 -29.720 36.654 1.00 17.47 177 GLY B O 1
ATOM 4263 N N . CYS B 1 180 ? 15.724 -29.398 34.485 1.00 16.46 178 CYS B N 1
ATOM 4264 C CA . CYS B 1 180 ? 14.483 -29.941 33.969 1.00 16.95 178 CYS B CA 1
ATOM 4265 C C . CYS B 1 180 ? 14.773 -31.087 33.005 1.00 16.20 178 CYS B C 1
ATOM 4266 O O . CYS B 1 180 ? 15.575 -30.924 32.102 1.00 13.84 178 CYS B O 1
ATOM 4269 N N . PHE B 1 181 ? 14.057 -32.193 33.177 1.00 15.62 179 PHE B N 1
ATOM 4270 C CA . PHE B 1 181 ? 14.232 -33.380 32.364 1.00 15.79 179 PHE B CA 1
ATOM 4271 C C . PHE B 1 181 ? 12.895 -33.785 31.754 1.00 15.63 179 PHE B C 1
ATOM 4272 O O . PHE B 1 181 ? 11.871 -33.557 32.389 1.00 14.84 179 PHE B O 1
ATOM 4280 N N . SER B 1 182 ? 12.935 -34.376 30.537 1.00 13.72 180 SER B N 1
ATOM 4281 C CA . SER B 1 182 ? 11.779 -34.954 29.874 1.00 14.06 180 SER B CA 1
ATOM 4282 C C . SER B 1 182 ? 11.876 -36.481 29.819 1.00 14.77 180 SER B C 1
ATOM 4283 O O . SER B 1 182 ? 12.936 -37.018 29.481 1.00 14.85 180 SER B O 1
ATOM 4286 N N . PHE B 1 183 ? 10.724 -37.136 30.026 1.00 15.02 181 PHE B N 1
ATOM 4287 C CA . PHE B 1 183 ? 10.565 -38.578 29.896 1.00 15.91 181 PHE B CA 1
ATOM 4288 C C . PHE B 1 183 ? 9.626 -38.959 28.741 1.00 15.47 181 PHE B C 1
ATOM 4289 O O . PHE B 1 183 ? 8.901 -39.969 28.778 1.00 15.10 181 PHE B O 1
ATOM 4297 N N . HIS B 1 184 ? 9.614 -38.105 27.728 1.00 17.55 182 HIS B N 1
ATOM 4298 C CA . HIS B 1 184 ? 8.870 -38.300 26.499 1.00 20.31 182 HIS B CA 1
ATOM 4299 C C . HIS B 1 184 ? 9.470 -39.498 25.752 1.00 19.12 182 HIS B C 1
ATOM 4300 O O . HIS B 1 184 ? 10.650 -39.783 25.954 1.00 16.69 182 HIS B O 1
ATOM 4307 N N . PRO B 1 185 ? 8.703 -40.251 24.910 1.00 21.61 183 PRO B N 1
ATOM 4308 C CA . PRO B 1 185 ? 9.174 -41.526 24.351 1.00 23.40 183 PRO B CA 1
ATOM 4309 C C . PRO B 1 185 ? 10.464 -41.519 23.539 1.00 24.27 183 PRO B C 1
ATOM 4310 O O . PRO B 1 185 ? 11.171 -42.521 23.522 1.00 24.26 183 PRO B O 1
ATOM 4314 N N . ARG B 1 186 ? 10.863 -40.386 22.964 1.00 27.54 184 ARG B N 1
ATOM 4315 C CA . ARG B 1 186 ? 12.107 -40.403 22.205 1.00 33.48 184 ARG B CA 1
ATOM 4316 C C . ARG B 1 186 ? 13.298 -40.009 23.077 1.00 29.88 184 ARG B C 1
ATOM 4317 O O . ARG B 1 186 ? 14.437 -40.013 22.604 1.00 28.07 184 ARG B O 1
ATOM 4349 N N . THR B 1 188 ? 15.597 -41.100 26.446 1.00 26.58 186 THR B N 1
ATOM 4350 C CA . THR B 1 188 ? 16.114 -42.459 26.598 1.00 22.78 186 THR B CA 1
ATOM 4351 C C . THR B 1 188 ? 15.386 -43.204 27.722 1.00 20.86 186 THR B C 1
ATOM 4352 O O . THR B 1 188 ? 15.011 -44.377 27.612 1.00 20.72 186 THR B O 1
ATOM 4356 N N . LEU B 1 189 ? 15.150 -42.492 28.823 1.00 19.31 187 LEU B N 1
ATOM 4357 C CA . LEU B 1 189 ? 14.194 -42.925 29.824 1.00 16.81 187 LEU B CA 1
ATOM 4358 C C . LEU B 1 189 ? 12.846 -42.292 29.491 1.00 16.72 187 LEU B C 1
ATOM 4359 O O . LEU B 1 189 ? 12.745 -41.074 29.325 1.00 16.32 187 LEU B O 1
ATOM 4364 N N . THR B 1 190 ? 11.810 -43.134 29.404 1.00 17.36 188 THR B N 1
ATOM 4365 C CA . THR B 1 190 ? 10.458 -42.700 29.121 1.00 17.38 188 THR B CA 1
ATOM 4366 C C . THR B 1 190 ? 9.496 -43.274 30.143 1.00 18.44 188 THR B C 1
ATOM 4367 O O . THR B 1 190 ? 9.644 -44.424 30.563 1.00 21.52 188 THR B O 1
ATOM 4371 N N . THR B 1 191 ? 8.492 -42.452 30.483 1.00 17.68 189 THR B N 1
ATOM 4372 C CA . THR B 1 191 ? 7.314 -42.870 31.226 1.00 16.25 189 THR B CA 1
ATOM 4373 C C . THR B 1 191 ? 6.062 -42.631 30.386 1.00 15.62 189 THR B C 1
ATOM 4374 O O . THR B 1 191 ? 4.963 -42.560 30.927 1.00 16.33 189 THR B O 1
ATOM 4378 N N . GLY B 1 192 ? 6.227 -42.596 29.063 1.00 15.28 190 GLY B N 1
ATOM 4379 C CA . GLY B 1 192 ? 5.148 -42.266 28.148 1.00 15.90 190 GLY B CA 1
ATOM 4380 C C . GLY B 1 192 ? 5.058 -40.755 27.967 1.00 16.64 190 GLY B C 1
ATOM 4381 O O . GLY B 1 192 ? 5.441 -40.219 26.929 1.00 18.09 190 GLY B O 1
ATOM 4382 N N . GLU B 1 193 ? 4.549 -40.094 29.017 1.00 16.09 191 GLU B N 1
ATOM 4383 C CA . GLU B 1 193 ? 4.789 -38.692 29.283 1.00 14.65 191 GLU B CA 1
ATOM 4384 C C . GLU B 1 193 ? 5.299 -38.614 30.713 1.00 13.29 191 GLU B C 1
ATOM 4385 O O . GLU B 1 193 ? 4.865 -39.365 31.583 1.00 11.59 191 GLU B O 1
ATOM 4391 N N . GLY B 1 194 ? 6.223 -37.685 30.943 1.00 12.79 192 GLY B N 1
ATOM 4392 C CA . GLY B 1 194 ? 6.684 -37.403 32.289 1.00 13.10 192 GLY B CA 1
ATOM 4393 C C . GLY B 1 194 ? 7.884 -36.471 32.227 1.00 13.30 192 GLY B C 1
ATOM 4394 O O . GLY B 1 194 ? 8.412 -36.227 31.149 1.00 14.70 192 GLY B O 1
ATOM 4395 N N . GLY B 1 195 ? 8.295 -35.975 33.395 1.00 13.84 193 GLY B N 1
ATOM 4396 C CA . GLY B 1 195 ? 9.536 -35.233 33.533 1.00 13.30 193 GLY B CA 1
ATOM 4397 C C . GLY B 1 195 ? 9.940 -35.108 34.997 1.00 13.25 193 GLY B C 1
ATOM 4398 O O . GLY B 1 195 ? 9.305 -35.649 35.893 1.00 13.27 193 GLY B O 1
ATOM 4399 N N . ALA B 1 196 ? 10.977 -34.321 35.238 1.00 13.94 194 ALA B N 1
ATOM 4400 C CA . ALA B 1 196 ? 11.393 -34.069 36.595 1.00 15.37 194 ALA B CA 1
ATOM 4401 C C . ALA B 1 196 ? 12.015 -32.688 36.652 1.00 15.93 194 ALA B C 1
ATOM 4402 O O . ALA B 1 196 ? 12.644 -32.252 35.688 1.00 14.98 194 ALA B O 1
ATOM 4404 N N . LEU B 1 197 ? 11.793 -32.046 37.799 1.00 17.72 195 LEU B N 1
ATOM 4405 C CA . LEU B 1 197 ? 12.412 -30.776 38.153 1.00 20.05 195 LEU B CA 1
ATOM 4406 C C . LEU B 1 197 ? 13.302 -31.080 39.346 1.00 16.51 195 LEU B C 1
ATOM 4407 O O . LEU B 1 197 ? 12.865 -31.766 40.259 1.00 16.00 195 LEU B O 1
ATOM 4412 N N . VAL B 1 198 ? 14.570 -30.679 39.275 1.00 17.01 196 VAL B N 1
ATOM 4413 C CA . VAL B 1 198 ? 15.514 -30.968 40.338 1.00 17.39 196 VAL B CA 1
ATOM 4414 C C . VAL B 1 198 ? 16.204 -29.672 40.766 1.00 18.65 196 VAL B C 1
ATOM 4415 O O . VAL B 1 198 ? 16.314 -28.711 39.990 1.00 19.41 196 VAL B O 1
ATOM 4419 N N . THR B 1 199 ? 16.719 -29.683 42.001 1.00 19.67 197 THR B N 1
ATOM 4420 C CA . THR B 1 199 ? 17.388 -28.510 42.528 1.00 21.18 197 THR B CA 1
ATOM 4421 C C . THR B 1 199 ? 18.064 -28.832 43.852 1.00 20.80 197 THR B C 1
ATOM 4422 O O . THR B 1 199 ? 17.726 -29.801 44.542 1.00 18.27 197 THR B O 1
ATOM 4426 N N . ASN B 1 200 ? 19.023 -27.973 44.204 1.00 23.63 198 ASN B N 1
ATOM 4427 C CA . ASN B 1 200 ? 19.644 -28.073 45.513 1.00 25.83 198 ASN B CA 1
ATOM 4428 C C . ASN B 1 200 ? 19.016 -27.074 46.479 1.00 27.14 198 ASN B C 1
ATOM 4429 O O . ASN B 1 200 ? 19.271 -27.160 47.679 1.00 27.33 198 ASN B O 1
ATOM 4434 N N . ASN B 1 201 ? 18.166 -26.186 45.947 1.00 29.38 199 ASN B N 1
ATOM 4435 C CA . ASN B 1 201 ? 17.593 -25.098 46.724 1.00 29.74 199 ASN B CA 1
ATOM 4436 C C . ASN B 1 201 ? 16.274 -25.555 47.357 1.00 30.54 199 ASN B C 1
ATOM 4437 O O . ASN B 1 201 ? 15.300 -25.826 46.657 1.00 27.97 199 ASN B O 1
ATOM 4442 N N . ASP B 1 202 ? 16.255 -25.611 48.691 1.00 28.76 200 ASP B N 1
ATOM 4443 C CA . ASP B 1 202 ? 15.103 -26.070 49.452 1.00 30.86 200 ASP B CA 1
ATOM 4444 C C . ASP B 1 202 ? 13.860 -25.241 49.171 1.00 32.21 200 ASP B C 1
ATOM 4445 O O . ASP B 1 202 ? 12.776 -25.805 49.086 1.00 30.79 200 ASP B O 1
ATOM 4450 N N . GLN B 1 203 ? 14.024 -23.919 49.037 1.00 32.01 201 GLN B N 1
ATOM 4451 C CA . GLN B 1 203 ? 12.889 -23.021 48.893 1.00 33.78 201 GLN B CA 1
ATOM 4452 C C . GLN B 1 203 ? 12.283 -23.192 47.506 1.00 29.55 201 GLN B C 1
ATOM 4453 O O . GLN B 1 203 ? 11.064 -23.186 47.372 1.00 28.22 201 GLN B O 1
ATOM 4459 N N . LEU B 1 204 ? 13.129 -23.306 46.478 1.00 28.20 202 LEU B N 1
ATOM 4460 C CA . LEU B 1 204 ? 12.664 -23.534 45.114 1.00 27.84 202 LEU B CA 1
ATOM 4461 C C . LEU B 1 204 ? 11.915 -24.874 45.020 1.00 24.67 202 LEU B C 1
ATOM 4462 O O . LEU B 1 204 ? 10.886 -24.981 44.361 1.00 23.17 202 LEU B O 1
ATOM 4467 N N . TYR B 1 205 ? 12.389 -25.863 45.773 1.00 22.44 203 TYR B N 1
ATOM 4468 C CA . TYR B 1 205 ? 11.783 -27.178 45.808 1.00 23.90 203 TYR B CA 1
ATOM 4469 C C . TYR B 1 205 ? 10.362 -27.075 46.360 1.00 25.59 203 TYR B C 1
ATOM 4470 O O . TYR B 1 205 ? 9.416 -27.512 45.699 1.00 25.23 203 TYR B O 1
ATOM 4479 N N . GLU B 1 206 ? 10.237 -26.514 47.572 1.00 25.25 204 GLU B N 1
ATOM 4480 C CA . GLU B 1 206 ? 8.982 -26.531 48.312 1.00 25.63 204 GLU B CA 1
ATOM 4481 C C . GLU B 1 206 ? 7.949 -25.772 47.503 1.00 22.94 204 GLU B C 1
ATOM 4482 O O . GLU B 1 206 ? 6.791 -26.162 47.420 1.00 24.56 204 GLU B O 1
ATOM 4488 N N . LYS B 1 207 ? 8.405 -24.705 46.867 1.00 22.21 205 LYS B N 1
ATOM 4489 C CA . LYS B 1 207 ? 7.523 -23.889 46.065 1.00 23.30 205 LYS B CA 1
ATOM 4490 C C . LYS B 1 207 ? 7.031 -24.633 44.811 1.00 22.77 205 LYS B C 1
ATOM 4491 O O . LYS B 1 207 ? 5.844 -24.566 44.465 1.00 23.19 205 LYS B O 1
ATOM 4497 N N . ALA B 1 208 ? 7.939 -25.289 44.077 1.00 21.02 206 ALA B N 1
ATOM 4498 C CA . ALA B 1 208 ? 7.519 -26.013 42.879 1.00 19.46 206 ALA B CA 1
ATOM 4499 C C . ALA B 1 208 ? 6.602 -27.170 43.301 1.00 16.38 206 ALA B C 1
ATOM 4500 O O . ALA B 1 208 ? 5.643 -27.496 42.609 1.00 16.31 206 ALA B O 1
ATOM 4502 N N . LYS B 1 209 ? 6.867 -27.753 44.469 1.00 16.32 207 LYS B N 1
ATOM 4503 C CA . LYS B 1 209 ? 6.050 -28.838 44.998 1.00 18.25 207 LYS B CA 1
ATOM 4504 C C . LYS B 1 209 ? 4.592 -28.407 45.234 1.00 19.86 207 LYS B C 1
ATOM 4505 O O . LYS B 1 209 ? 3.662 -29.160 44.916 1.00 20.44 207 LYS B O 1
ATOM 4511 N N . LEU B 1 210 ? 4.373 -27.196 45.772 1.00 20.06 208 LEU B N 1
ATOM 4512 C CA . LEU B 1 210 ? 3.031 -26.637 45.911 1.00 17.63 208 LEU B CA 1
ATOM 4513 C C . LEU B 1 210 ? 2.406 -26.400 44.546 1.00 16.12 208 LEU B C 1
ATOM 4514 O O . LEU B 1 210 ? 1.264 -26.797 44.308 1.00 14.19 208 LEU B O 1
ATOM 4519 N N . LEU B 1 211 ? 3.147 -25.730 43.665 1.00 16.40 209 LEU B N 1
ATOM 4520 C CA . LEU B 1 211 ? 2.599 -25.351 42.376 1.00 17.40 209 LEU B CA 1
ATOM 4521 C C . LEU B 1 211 ? 2.148 -26.583 41.582 1.00 16.43 209 LEU B C 1
ATOM 4522 O O . LEU B 1 211 ? 1.281 -26.460 40.722 1.00 16.79 209 LEU B O 1
ATOM 4527 N N . ARG B 1 212 ? 2.779 -27.741 41.817 1.00 15.88 210 ARG B N 1
ATOM 4528 C CA . ARG B 1 212 ? 2.520 -28.979 41.081 1.00 17.35 210 ARG B CA 1
ATOM 4529 C C . ARG B 1 212 ? 1.140 -29.551 41.395 1.00 17.26 210 ARG B C 1
ATOM 4530 O O . ARG B 1 212 ? 0.553 -30.256 40.570 1.00 17.93 210 ARG B O 1
ATOM 4538 N N . SER B 1 213 ? 0.631 -29.206 42.578 1.00 17.80 211 SER B N 1
ATOM 4539 C CA . SER B 1 213 ? -0.580 -29.790 43.103 1.00 18.64 211 SER B CA 1
ATOM 4540 C C . SER B 1 213 ? -1.445 -28.760 43.832 1.00 16.76 211 SER B C 1
ATOM 4541 O O . SER B 1 213 ? -1.674 -28.864 45.025 1.00 15.84 211 SER B O 1
ATOM 4544 N N . HIS B 1 214 ? -1.943 -27.783 43.076 1.00 17.52 212 HIS B N 1
ATOM 4545 C CA . HIS B 1 214 ? -3.008 -26.873 43.470 1.00 18.85 212 HIS B CA 1
ATOM 4546 C C . HIS B 1 214 ? -2.642 -26.091 44.733 1.00 19.61 212 HIS B C 1
ATOM 4547 O O . HIS B 1 214 ? -3.533 -25.661 45.453 1.00 20.35 212 HIS B O 1
ATOM 4554 N N . GLY B 1 215 ? -1.339 -25.885 44.983 1.00 20.97 213 GLY B N 1
ATOM 4555 C CA . GLY B 1 215 ? -0.841 -25.168 46.152 1.00 22.56 213 GLY B CA 1
ATOM 4556 C C . GLY B 1 215 ? -1.084 -25.880 47.482 1.00 23.91 213 GLY B C 1
ATOM 4557 O O . GLY B 1 215 ? -1.013 -25.246 48.527 1.00 23.45 213 GLY B O 1
ATOM 4558 N N . MET B 1 216 ? -1.309 -27.199 47.422 1.00 27.79 214 MET B N 1
ATOM 4559 C CA . MET B 1 216 ? -1.800 -28.031 48.515 1.00 29.05 214 MET B CA 1
ATOM 4560 C C . MET B 1 216 ? -0.645 -28.672 49.278 1.00 28.96 214 MET B C 1
ATOM 4561 O O . MET B 1 216 ? 0.338 -29.139 48.728 1.00 31.91 214 MET B O 1
ATOM 4566 N N . MET B 1 217 ? -0.804 -28.731 50.577 1.00 29.32 215 MET B N 1
ATOM 4567 C CA . MET B 1 217 ? 0.075 -29.501 51.413 1.00 33.15 215 MET B CA 1
ATOM 4568 C C . MET B 1 217 ? -0.843 -30.213 52.402 1.00 38.25 215 MET B C 1
ATOM 4569 O O . MET B 1 217 ? -1.765 -29.605 52.961 1.00 36.62 215 MET B O 1
ATOM 4574 N N . ARG B 1 218 ? -0.654 -31.531 52.516 1.00 44.75 216 ARG B N 1
ATOM 4575 C CA . ARG B 1 218 ? -1.439 -32.350 53.424 1.00 50.99 216 ARG B CA 1
ATOM 4576 C C . ARG B 1 218 ? -0.680 -32.481 54.738 1.00 48.38 216 ARG B C 1
ATOM 4577 O O . ARG B 1 218 ? 0.360 -33.129 54.766 1.00 41.78 216 ARG B O 1
ATOM 4585 N N . GLY B 1 219 ? -1.178 -31.812 55.789 1.00 52.62 217 GLY B N 1
ATOM 4586 C CA . GLY B 1 219 ? -0.584 -31.886 57.117 1.00 60.21 217 GLY B CA 1
ATOM 4587 C C . GLY B 1 219 ? -1.299 -32.923 57.982 1.00 64.50 217 GLY B C 1
ATOM 4588 O O . GLY B 1 219 ? -2.335 -33.460 57.580 1.00 54.89 217 GLY B O 1
ATOM 4589 N N . GLU B 1 220 ? -0.759 -33.174 59.183 1.00 62.01 218 GLU B N 1
ATOM 4590 C CA . GLU B 1 220 ? -1.337 -34.177 60.065 1.00 60.20 218 GLU B CA 1
ATOM 4591 C C . GLU B 1 220 ? -2.838 -33.911 60.237 1.00 60.25 218 GLU B C 1
ATOM 4592 O O . GLU B 1 220 ? -3.649 -34.807 60.031 1.00 55.09 218 GLU B O 1
ATOM 4598 N N . PHE B 1 221 ? -3.221 -32.671 60.590 1.00 62.11 219 PHE B N 1
ATOM 4599 C CA . PHE B 1 221 ? -4.602 -32.379 60.978 1.00 61.53 219 PHE B CA 1
ATOM 4600 C C . PHE B 1 221 ? -5.315 -31.545 59.913 1.00 59.32 2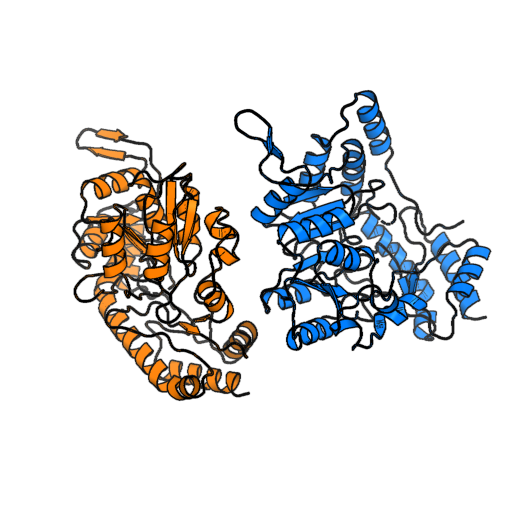19 PHE B C 1
ATOM 4601 O O . PHE B 1 221 ? -6.404 -31.025 60.168 1.00 51.92 219 PHE B O 1
ATOM 4609 N N . GLY B 1 222 ? -4.715 -31.426 58.717 1.00 57.72 220 GLY B N 1
ATOM 4610 C CA . GLY B 1 222 ? -5.450 -30.852 57.603 1.00 54.03 220 GLY B CA 1
ATOM 4611 C C . GLY B 1 222 ? -4.625 -30.588 56.347 1.00 47.13 220 GLY B C 1
ATOM 4612 O O . GLY B 1 222 ? -3.395 -30.708 56.310 1.00 42.67 220 GLY B O 1
ATOM 4613 N N . ILE B 1 223 ? -5.376 -30.229 55.305 1.00 42.94 221 ILE B N 1
ATOM 4614 C CA . ILE B 1 223 ? -4.822 -29.721 54.067 1.00 39.93 221 ILE B CA 1
ATOM 4615 C C . ILE B 1 223 ? -4.682 -28.206 54.177 1.00 33.35 221 ILE B C 1
ATOM 4616 O O . ILE B 1 223 ? -5.647 -27.529 54.531 1.00 33.68 221 ILE B O 1
ATOM 4621 N N . GLU B 1 224 ? -3.512 -27.692 53.781 1.00 27.30 222 GLU B N 1
ATOM 4622 C CA . GLU B 1 224 ? -3.306 -26.257 53.655 1.00 25.01 222 GLU B CA 1
ATOM 4623 C C . GLU B 1 224 ? -3.181 -25.873 52.179 1.00 25.56 222 GLU B C 1
ATOM 4624 O O . GLU B 1 224 ? -2.351 -26.430 51.454 1.00 26.57 222 GLU B O 1
ATOM 4630 N N . PHE B 1 225 ? -4.024 -24.929 51.737 1.00 22.31 223 PHE B N 1
ATOM 4631 C CA . PHE B 1 225 ? -3.833 -24.249 50.470 1.00 21.07 223 PHE B CA 1
ATOM 4632 C C . PHE B 1 225 ? -2.973 -23.000 50.691 1.00 19.52 223 PHE B C 1
ATOM 4633 O O . PHE B 1 225 ? -3.474 -21.931 51.050 1.00 17.81 223 PHE B O 1
ATOM 4641 N N . ARG B 1 226 ? -1.683 -23.136 50.387 1.00 18.83 224 ARG B N 1
ATOM 4642 C CA . ARG B 1 226 ? -0.689 -22.114 50.683 1.00 19.22 224 ARG B CA 1
ATOM 4643 C C . ARG B 1 226 ? -0.620 -21.066 49.574 1.00 20.88 224 ARG B C 1
ATOM 4644 O O . ARG B 1 226 ? -0.244 -19.913 49.800 1.00 22.23 224 ARG B O 1
ATOM 4652 N N . CYS B 1 227 ? -0.995 -21.467 48.364 1.00 19.24 225 CYS B N 1
ATOM 4653 C CA . CYS B 1 227 ? -0.811 -20.609 47.213 1.00 18.29 225 CYS B CA 1
ATOM 4654 C C . CYS B 1 227 ? -1.665 -21.159 46.098 1.00 18.81 225 CYS B C 1
ATOM 4655 O O . CYS B 1 227 ? -2.267 -22.223 46.239 1.00 15.97 225 CYS B O 1
ATOM 4658 N N . ILE B 1 228 ? -1.717 -20.387 45.018 1.00 18.99 226 ILE B N 1
ATOM 4659 C CA . ILE B 1 228 ? -2.424 -20.781 43.824 1.00 19.77 226 ILE B CA 1
ATOM 4660 C C . ILE B 1 228 ? -1.495 -21.713 43.049 1.00 19.23 226 ILE B C 1
ATOM 4661 O O . ILE B 1 228 ? -0.279 -21.501 43.030 1.00 16.98 226 ILE B O 1
ATOM 4666 N N . GLY B 1 229 ? -2.069 -22.754 42.433 1.00 17.87 227 GLY B N 1
ATOM 4667 C CA . GLY B 1 229 ? -1.263 -23.816 41.835 1.00 17.41 227 GLY B CA 1
ATOM 4668 C C . GLY B 1 229 ? -1.925 -24.411 40.602 1.00 17.03 227 GLY B C 1
ATOM 4669 O O . GLY B 1 229 ? -3.022 -23.994 40.217 1.00 17.73 227 GLY B O 1
ATOM 4670 N N . LEU B 1 230 ? -1.234 -25.389 40.016 1.00 16.95 228 LEU B N 1
ATOM 4671 C CA . LEU B 1 230 ? -1.712 -26.166 38.880 1.00 18.41 228 LEU B CA 1
ATOM 4672 C C . LEU B 1 230 ? -1.808 -27.643 39.256 1.00 15.86 228 LEU B C 1
ATOM 4673 O O . LEU B 1 230 ? -1.537 -28.035 40.392 1.00 15.06 228 LEU B O 1
ATOM 4678 N N . ASN B 1 231 ? -2.162 -28.456 38.253 1.00 14.79 229 ASN B N 1
ATOM 4679 C CA . ASN B 1 231 ? -2.024 -29.900 38.355 1.00 15.33 229 ASN B CA 1
ATOM 4680 C C . ASN B 1 231 ? -1.005 -30.396 37.331 1.00 13.23 229 ASN B C 1
ATOM 4681 O O . ASN B 1 231 ? -1.300 -30.440 36.150 1.00 12.13 229 ASN B O 1
ATOM 4686 N N . TYR B 1 232 ? 0.159 -30.800 37.830 1.00 13.17 230 TYR B N 1
ATOM 4687 C CA . TYR B 1 232 ? 1.187 -31.415 37.007 1.00 14.37 230 TYR B CA 1
ATOM 4688 C C . TYR B 1 232 ? 1.680 -32.736 37.634 1.00 14.85 230 TYR B C 1
ATOM 4689 O O . TYR B 1 232 ? 2.799 -33.161 37.386 1.00 14.62 230 TYR B O 1
ATOM 4698 N N . ARG B 1 233 ? 0.864 -33.391 38.462 1.00 16.33 231 ARG B N 1
ATOM 4699 C CA . ARG B 1 233 ? 1.231 -34.658 39.087 1.00 18.46 231 ARG B CA 1
ATOM 4700 C C . ARG B 1 233 ? 1.402 -35.739 38.022 1.00 17.88 231 ARG B C 1
ATOM 4701 O O . ARG B 1 233 ? 0.619 -35.776 37.071 1.00 17.42 231 ARG B O 1
ATOM 4709 N N . LEU B 1 234 ? 2.407 -36.608 38.214 1.00 17.12 232 LEU B N 1
ATOM 4710 C CA . LEU B 1 234 ? 2.583 -37.844 37.462 1.00 15.57 232 LEU B CA 1
ATOM 4711 C C . LEU B 1 234 ? 1.880 -38.977 38.201 1.00 15.78 232 LEU B C 1
ATOM 4712 O O . LEU B 1 234 ? 1.863 -38.968 39.424 1.00 15.97 232 LEU B O 1
ATOM 4717 N N . THR B 1 235 ? 1.295 -39.939 37.466 1.00 15.36 233 THR B N 1
ATOM 4718 C CA . THR B 1 235 ? 0.668 -41.098 38.091 1.00 15.27 233 THR B CA 1
ATOM 4719 C C . THR B 1 235 ? 1.713 -42.010 38.715 1.00 14.97 233 THR B C 1
ATOM 4720 O O . THR B 1 235 ? 2.887 -41.993 38.366 1.00 13.85 233 THR B O 1
ATOM 4724 N N . ASN B 1 236 ? 1.224 -42.840 39.628 1.00 17.38 234 ASN B N 1
ATOM 4725 C CA . ASN B 1 236 ? 2.026 -43.798 40.384 1.00 20.13 234 ASN B CA 1
ATOM 4726 C C . ASN B 1 236 ? 2.631 -44.840 39.443 1.00 18.07 234 ASN B C 1
ATOM 4727 O O . ASN B 1 236 ? 3.799 -45.195 39.558 1.00 18.78 234 ASN B O 1
ATOM 4732 N N . PHE B 1 237 ? 1.819 -45.290 38.476 1.00 17.87 235 PHE B N 1
ATOM 4733 C CA . PHE B 1 237 ? 2.196 -46.310 37.508 1.00 16.64 235 PHE B CA 1
ATOM 4734 C C . PHE B 1 237 ? 3.162 -45.758 36.465 1.00 18.40 235 PHE B C 1
ATOM 4735 O O . PHE B 1 237 ? 4.111 -46.460 36.095 1.00 19.45 235 PHE B O 1
ATOM 4743 N N . GLN B 1 238 ? 2.995 -44.489 36.034 1.00 16.85 236 GLN B N 1
ATOM 4744 C CA . GLN B 1 238 ? 4.036 -43.867 35.218 1.00 16.17 236 GLN B CA 1
ATOM 4745 C C . GLN B 1 238 ? 5.364 -43.825 35.978 1.00 15.76 236 GLN B C 1
ATOM 4746 O O . GLN B 1 238 ? 6.412 -44.148 35.410 1.00 15.44 236 GLN B O 1
ATOM 4752 N N . ALA B 1 239 ? 5.336 -43.452 37.268 1.00 16.53 237 ALA B N 1
ATOM 4753 C CA . ALA B 1 239 ? 6.534 -43.428 38.096 1.00 17.54 237 ALA B CA 1
ATOM 4754 C C . ALA B 1 239 ? 7.194 -44.808 38.178 1.00 17.00 237 ALA B C 1
ATOM 4755 O O . ALA B 1 239 ? 8.407 -44.901 38.065 1.00 17.68 237 ALA B O 1
ATOM 4757 N N . ALA B 1 240 ? 6.406 -45.865 38.337 1.00 17.74 238 ALA B N 1
ATOM 4758 C CA . ALA B 1 240 ? 6.942 -47.222 38.415 1.00 18.33 238 ALA B CA 1
ATOM 4759 C C . ALA B 1 240 ? 7.748 -47.566 37.163 1.00 18.45 238 ALA B C 1
ATOM 4760 O O . ALA B 1 240 ? 8.820 -48.148 37.265 1.00 20.30 238 ALA B O 1
ATOM 4762 N N . ILE B 1 241 ? 7.286 -47.118 35.989 1.00 18.38 239 ILE B N 1
ATOM 4763 C CA . ILE B 1 241 ? 8.015 -47.323 34.749 1.00 17.84 239 ILE B CA 1
ATOM 4764 C C . ILE B 1 241 ? 9.396 -46.680 34.822 1.00 17.71 239 ILE B C 1
ATOM 4765 O O . ILE B 1 241 ? 10.404 -47.321 34.532 1.00 16.70 239 ILE B O 1
ATOM 4770 N N . GLY B 1 242 ? 9.444 -45.402 35.194 1.00 17.61 240 GLY B N 1
ATOM 4771 C CA . GLY B 1 242 ? 10.722 -44.714 35.322 1.00 18.38 240 GLY B CA 1
ATOM 4772 C C . GLY B 1 242 ? 11.669 -45.393 36.319 1.00 17.65 240 GLY B C 1
ATOM 4773 O O . GLY B 1 242 ? 12.871 -45.422 36.093 1.00 20.21 240 GLY B O 1
ATOM 4774 N N . ARG B 1 243 ? 11.128 -45.874 37.442 1.00 17.85 241 ARG B N 1
ATOM 4775 C CA . ARG B 1 243 ? 11.938 -46.480 38.489 1.00 18.63 241 ARG B CA 1
ATOM 4776 C C . ARG B 1 243 ? 12.657 -47.712 37.946 1.00 19.02 241 ARG B C 1
ATOM 4777 O O . ARG B 1 243 ? 13.808 -47.959 38.286 1.00 20.07 241 ARG B O 1
ATOM 4785 N N . ALA B 1 244 ? 11.960 -48.470 37.094 1.00 20.10 242 ALA B N 1
ATOM 4786 C CA . ALA B 1 244 ? 12.524 -49.656 36.471 1.00 19.35 242 ALA B CA 1
ATOM 4787 C C . ALA B 1 244 ? 13.572 -49.291 35.427 1.00 20.97 242 ALA B C 1
ATOM 4788 O O . ALA B 1 244 ? 14.476 -50.083 35.201 1.00 21.13 242 ALA B O 1
ATOM 4790 N N . ILE B 1 245 ? 13.469 -48.122 34.764 1.00 19.79 243 ILE B N 1
ATOM 4791 C CA . ILE B 1 245 ? 14.422 -47.827 33.701 1.00 19.09 243 ILE B CA 1
ATOM 4792 C C . ILE B 1 245 ? 15.680 -47.180 34.262 1.00 20.18 243 ILE B C 1
ATOM 4793 O O . ILE B 1 245 ? 16.768 -47.420 33.740 1.00 21.83 243 ILE B O 1
ATOM 4798 N N . LEU B 1 246 ? 15.559 -46.382 35.330 1.00 21.30 244 LEU B N 1
ATOM 4799 C CA . LEU B 1 246 ? 16.685 -45.545 35.736 1.00 21.66 244 LEU B CA 1
ATOM 4800 C C . LEU B 1 246 ? 17.956 -46.344 36.054 1.00 19.93 244 LEU B C 1
ATOM 4801 O O . LEU B 1 246 ? 19.047 -45.903 35.715 1.00 20.99 244 LEU B O 1
ATOM 4806 N N . PRO B 1 247 ? 17.896 -47.494 36.748 1.00 19.98 245 PRO B N 1
ATOM 4807 C CA . PRO B 1 247 ? 19.110 -48.286 37.015 1.00 22.98 245 PRO B CA 1
ATOM 4808 C C . PRO B 1 247 ? 19.830 -48.796 35.763 1.00 24.40 245 PRO B C 1
ATOM 4809 O O . PRO B 1 247 ? 21.008 -49.160 35.815 1.00 26.59 245 PRO B O 1
ATOM 4813 N N . LYS B 1 248 ? 19.107 -48.828 34.632 1.00 25.25 246 LYS B N 1
ATOM 4814 C CA . LYS B 1 248 ? 19.630 -49.325 33.367 1.00 23.48 246 LYS B CA 1
ATOM 4815 C C . LYS B 1 248 ? 20.183 -48.201 32.512 1.00 23.23 246 LYS B C 1
ATOM 4816 O O . LYS B 1 248 ? 20.813 -48.467 31.496 1.00 21.18 246 LYS B O 1
ATOM 4822 N N . LEU B 1 249 ? 19.928 -46.949 32.916 1.00 22.61 247 LEU B N 1
ATOM 4823 C CA . LEU B 1 249 ? 20.106 -45.824 32.020 1.00 22.06 247 LEU B CA 1
ATOM 4824 C C . LEU B 1 249 ? 21.581 -45.593 31.709 1.00 22.87 247 LEU B C 1
ATOM 4825 O O . LEU B 1 249 ? 21.906 -45.264 30.571 1.00 23.23 247 LEU B O 1
ATOM 4830 N N . ASN B 1 250 ? 22.488 -45.735 32.692 1.00 23.14 248 ASN B N 1
ATOM 4831 C CA . ASN B 1 250 ? 23.890 -45.470 32.372 1.00 23.40 248 ASN B CA 1
ATOM 4832 C C . ASN B 1 250 ? 24.417 -46.492 31.360 1.00 23.03 248 ASN B C 1
ATOM 4833 O O . ASN B 1 250 ? 25.229 -46.127 30.511 1.00 19.72 248 ASN B O 1
ATOM 4838 N N . GLY B 1 251 ? 23.939 -47.739 31.458 1.00 20.32 249 GLY B N 1
ATOM 4839 C CA . GLY B 1 251 ? 24.291 -48.753 30.485 1.00 23.78 249 GLY B CA 1
ATOM 4840 C C . GLY B 1 251 ? 23.775 -48.402 29.088 1.00 23.41 249 GLY B C 1
ATOM 4841 O O . GLY B 1 251 ? 24.495 -48.517 28.100 1.00 22.87 249 GLY B O 1
ATOM 4842 N N . TRP B 1 252 ? 22.514 -47.971 29.013 1.00 22.05 250 TRP B N 1
ATOM 4843 C CA . TRP B 1 252 ? 21.940 -47.611 27.732 1.00 20.16 250 TRP B CA 1
ATOM 4844 C C . TRP B 1 252 ? 22.767 -46.478 27.143 1.00 19.05 250 TRP B C 1
ATOM 4845 O O . TRP B 1 252 ? 23.059 -46.457 25.939 1.00 16.37 250 TRP B O 1
ATOM 4856 N N . ILE B 1 253 ? 23.211 -45.556 28.007 1.00 19.62 251 ILE B N 1
ATOM 4857 C CA . ILE B 1 253 ? 23.915 -44.394 27.487 1.00 18.23 251 ILE B CA 1
ATOM 4858 C C . ILE B 1 253 ? 25.260 -44.856 26.948 1.00 18.65 251 ILE B C 1
ATOM 4859 O O . ILE B 1 253 ? 25.719 -44.346 25.929 1.00 17.63 251 ILE B O 1
ATOM 4864 N N . GLU B 1 254 ? 25.889 -45.793 27.664 1.00 19.49 252 GLU B N 1
ATOM 4865 C CA . GLU B 1 254 ? 27.163 -46.317 27.216 1.00 21.87 252 GLU B CA 1
ATOM 4866 C C . GLU B 1 254 ? 27.023 -46.977 25.842 1.00 18.23 252 GLU B C 1
ATOM 4867 O O . GLU B 1 254 ? 27.882 -46.747 25.007 1.00 18.23 252 GLU B O 1
ATOM 4873 N N . ARG B 1 255 ? 25.951 -47.742 25.587 1.00 18.24 253 ARG B N 1
ATOM 4874 C CA . ARG B 1 255 ? 25.800 -48.391 24.295 1.00 19.76 253 ARG B CA 1
ATOM 4875 C C . ARG B 1 255 ? 25.535 -47.370 23.193 1.00 21.55 253 ARG B C 1
ATOM 4876 O O . ARG B 1 255 ? 26.019 -47.530 22.068 1.00 19.96 253 ARG B O 1
ATOM 4884 N N . ARG B 1 256 ? 24.805 -46.299 23.537 1.00 20.16 254 ARG B N 1
ATOM 4885 C CA . ARG B 1 256 ? 24.532 -45.224 22.602 1.00 18.89 254 ARG B CA 1
ATOM 4886 C C . ARG B 1 256 ? 25.822 -44.512 22.222 1.00 17.28 254 ARG B C 1
ATOM 4887 O O . ARG B 1 256 ? 25.984 -44.117 21.076 1.00 15.95 254 ARG B O 1
ATOM 4895 N N . ARG B 1 257 ? 26.718 -44.303 23.189 1.00 18.88 255 ARG B N 1
ATOM 4896 C CA . ARG B 1 257 ? 28.002 -43.686 22.890 1.00 19.83 255 ARG B CA 1
ATOM 4897 C C . ARG B 1 257 ? 28.788 -44.600 21.953 1.00 19.24 255 ARG B C 1
ATOM 4898 O O . ARG B 1 257 ? 29.442 -44.152 21.013 1.00 17.47 255 ARG B O 1
ATOM 4906 N N . GLU B 1 258 ? 28.674 -45.898 22.206 1.00 19.62 256 GLU B N 1
ATOM 4907 C CA . GLU B 1 258 ? 29.308 -46.900 21.361 1.00 21.07 256 GLU B CA 1
ATOM 4908 C C . GLU B 1 258 ? 28.823 -46.773 19.919 1.00 19.78 256 GLU B C 1
ATOM 4909 O O . GLU B 1 258 ? 29.640 -46.612 19.026 1.00 18.68 256 GLU B O 1
ATOM 4915 N N . LEU B 1 259 ? 27.497 -46.734 19.712 1.00 21.78 257 LEU B N 1
ATOM 4916 C CA . LEU B 1 259 ? 26.936 -46.568 18.380 1.00 21.56 257 LEU B CA 1
ATOM 4917 C C . LEU B 1 259 ? 27.377 -45.239 17.772 1.00 21.34 257 LEU B C 1
ATOM 4918 O O . LEU B 1 259 ? 27.554 -45.150 16.557 1.00 21.06 257 LEU B O 1
ATOM 4923 N N . ALA B 1 260 ? 27.538 -44.180 18.580 1.00 19.87 258 ALA B N 1
ATOM 4924 C CA . ALA B 1 260 ? 28.010 -42.941 17.996 1.00 19.31 258 ALA B CA 1
ATOM 4925 C C . ALA B 1 260 ? 29.393 -43.177 17.395 1.00 19.68 258 ALA B C 1
ATOM 4926 O O . ALA B 1 260 ? 29.715 -42.623 16.343 1.00 18.67 258 ALA B O 1
ATOM 4928 N N . THR B 1 261 ? 30.226 -43.984 18.063 1.00 20.73 259 THR B N 1
ATOM 4929 C CA . THR B 1 261 ? 31.588 -44.169 17.583 1.00 21.56 259 THR B CA 1
ATOM 4930 C C . THR B 1 261 ? 31.546 -44.994 16.297 1.00 21.97 259 THR B C 1
ATOM 4931 O O . THR B 1 261 ? 32.360 -44.789 15.402 1.00 24.26 259 THR B O 1
ATOM 4935 N N . ILE B 1 262 ? 30.562 -45.880 16.183 1.00 20.52 260 ILE B N 1
ATOM 4936 C CA . ILE B 1 262 ? 30.361 -46.627 14.950 1.00 21.09 260 ILE B CA 1
ATOM 4937 C C . ILE B 1 262 ? 29.977 -45.704 13.787 1.00 19.62 260 ILE B C 1
ATOM 4938 O O . ILE B 1 262 ? 30.495 -45.836 12.680 1.00 17.91 260 ILE B O 1
ATOM 4943 N N . TYR B 1 263 ? 29.036 -44.778 14.007 1.00 18.44 261 TYR B N 1
ATOM 4944 C CA . TYR B 1 263 ? 28.678 -43.800 12.987 1.00 19.28 261 TYR B CA 1
ATOM 4945 C C . TYR B 1 263 ? 29.888 -42.989 12.526 1.00 21.75 261 TYR B C 1
ATOM 4946 O O . TYR B 1 263 ? 30.004 -42.657 11.343 1.00 21.27 261 TYR B O 1
ATOM 4955 N N . GLU B 1 264 ? 30.730 -42.603 13.498 1.00 23.34 262 GLU B N 1
ATOM 4956 C CA . GLU B 1 264 ? 31.982 -41.906 13.242 1.00 27.22 262 GLU B CA 1
ATOM 4957 C C . GLU B 1 264 ? 32.893 -42.725 12.316 1.00 24.53 262 GLU B C 1
ATOM 4958 O O . GLU B 1 264 ? 33.527 -42.181 11.427 1.00 21.77 262 GLU B O 1
ATOM 4964 N N . ASP B 1 265 ? 33.006 -44.024 12.579 1.00 23.73 263 ASP B N 1
ATOM 4965 C CA . ASP B 1 265 ? 33.771 -44.918 11.720 1.00 23.29 263 ASP B CA 1
ATOM 4966 C C . ASP B 1 265 ? 33.170 -44.889 10.317 1.00 23.29 263 ASP B C 1
ATOM 4967 O O . ASP B 1 265 ? 33.843 -44.579 9.326 1.00 21.76 263 ASP B O 1
ATOM 4972 N N . ALA B 1 266 ? 31.865 -45.157 10.259 1.00 22.09 264 ALA B N 1
ATOM 4973 C CA . ALA B 1 266 ? 31.206 -45.437 8.998 1.00 22.84 264 ALA B CA 1
ATOM 4974 C C . ALA B 1 266 ? 31.054 -44.181 8.147 1.00 23.41 264 ALA B C 1
ATOM 4975 O O . ALA B 1 266 ? 31.123 -44.285 6.934 1.00 24.25 264 ALA B O 1
ATOM 4977 N N . LEU B 1 267 ? 30.877 -43.005 8.772 1.00 24.83 265 LEU B N 1
ATOM 4978 C CA . LEU B 1 267 ? 30.572 -41.773 8.056 1.00 24.92 265 LEU B CA 1
ATOM 4979 C C . LEU B 1 267 ? 31.847 -40.974 7.818 1.00 27.27 265 LEU B C 1
ATOM 4980 O O . LEU B 1 267 ? 31.785 -39.810 7.384 1.00 25.80 265 LEU B O 1
ATOM 4985 N N . ALA B 1 268 ? 33.008 -41.573 8.120 1.00 29.20 266 ALA B N 1
ATOM 4986 C CA . ALA B 1 268 ? 34.265 -40.832 7.994 1.00 29.87 266 ALA B CA 1
ATOM 4987 C C . ALA B 1 268 ? 34.506 -40.368 6.553 1.00 27.98 266 ALA B C 1
ATOM 4988 O O . ALA B 1 268 ? 34.881 -39.208 6.358 1.00 29.87 266 ALA B O 1
ATOM 4990 N N . PRO B 1 269 ? 34.346 -41.226 5.508 1.00 33.34 267 PRO B N 1
ATOM 4991 C CA . PRO B 1 269 ? 34.473 -40.783 4.114 1.00 33.50 267 PRO B CA 1
ATOM 4992 C C . PRO B 1 269 ? 33.591 -39.582 3.744 1.00 35.59 267 PRO B C 1
ATOM 4993 O O . PRO B 1 269 ? 34.085 -38.611 3.181 1.00 38.74 267 PRO B O 1
ATOM 4997 N N . LEU B 1 270 ? 32.288 -39.631 4.057 1.00 33.10 268 LEU B N 1
ATOM 4998 C CA . LEU B 1 270 ? 31.396 -38.532 3.711 1.00 29.36 268 LEU B CA 1
ATOM 4999 C C . LEU B 1 270 ? 31.881 -37.252 4.385 1.00 30.27 268 LEU B C 1
ATOM 5000 O O . LEU B 1 270 ? 31.870 -36.173 3.793 1.00 29.46 268 LEU B O 1
ATOM 5005 N N . GLU B 1 271 ? 32.336 -37.364 5.634 1.00 31.74 269 GLU B N 1
ATOM 5006 C CA . GLU B 1 271 ? 32.761 -36.167 6.331 1.00 33.69 269 GLU B CA 1
ATOM 5007 C C . GLU B 1 271 ? 34.013 -35.624 5.657 1.00 40.36 269 GLU B C 1
ATOM 5008 O O . GLU B 1 271 ? 34.165 -34.425 5.426 1.00 35.76 269 GLU B O 1
ATOM 5014 N N . GLN B 1 272 ? 34.925 -36.546 5.360 1.00 46.47 270 GLN B N 1
ATOM 5015 C CA . GLN B 1 272 ? 36.201 -36.186 4.776 1.00 51.22 270 GLN B CA 1
ATOM 5016 C C . GLN B 1 272 ? 35.946 -35.406 3.479 1.00 44.34 270 GLN B C 1
ATOM 5017 O O . GLN B 1 272 ? 36.520 -34.341 3.270 1.00 45.83 270 GLN B O 1
ATOM 5023 N N . GLN B 1 273 ? 35.008 -35.891 2.657 1.00 39.91 271 GLN B N 1
ATOM 5024 C CA . GLN B 1 273 ? 34.690 -35.278 1.377 1.00 36.97 271 GLN B CA 1
ATOM 5025 C C . GLN B 1 273 ? 33.843 -34.002 1.524 1.00 37.71 271 GLN B C 1
ATOM 5026 O O . GLN B 1 273 ? 33.302 -33.518 0.534 1.00 40.61 271 GLN B O 1
ATOM 5032 N N . GLY B 1 274 ? 33.702 -33.460 2.742 1.00 36.10 272 GLY B N 1
ATOM 5033 C CA . GLY B 1 274 ? 33.001 -32.204 2.973 1.00 34.24 272 GLY B CA 1
ATOM 5034 C C . GLY B 1 274 ? 31.483 -32.261 2.748 1.00 31.55 272 GLY B C 1
ATOM 5035 O O . GLY B 1 274 ? 30.836 -31.222 2.640 1.00 34.60 272 GLY B O 1
ATOM 5036 N N . LEU B 1 275 ? 30.893 -33.457 2.699 1.00 30.15 273 LEU B N 1
ATOM 5037 C CA . LEU B 1 275 ? 29.493 -33.590 2.325 1.00 29.88 273 LEU B CA 1
ATOM 5038 C C . LEU B 1 275 ? 28.560 -33.541 3.543 1.00 31.92 273 LEU B C 1
ATOM 5039 O O . LEU B 1 275 ? 27.373 -33.257 3.383 1.00 34.03 273 LEU B O 1
ATOM 5044 N N . ILE B 1 276 ? 29.085 -33.867 4.735 1.00 31.54 274 ILE B N 1
ATOM 5045 C CA . ILE B 1 276 ? 28.334 -33.824 5.984 1.00 29.72 274 ILE B CA 1
ATOM 5046 C C . ILE B 1 276 ? 29.282 -33.360 7.074 1.00 30.75 274 ILE B C 1
ATOM 5047 O O . ILE B 1 276 ? 30.483 -33.578 6.979 1.00 32.00 274 ILE B O 1
ATOM 5052 N N . ARG B 1 277 ? 28.712 -32.736 8.102 1.00 29.12 275 ARG B N 1
ATOM 5053 C CA . ARG B 1 277 ? 29.414 -32.485 9.346 1.00 31.00 275 ARG B CA 1
ATOM 5054 C C . ARG B 1 277 ? 28.820 -33.418 10.405 1.00 28.26 275 ARG B C 1
ATOM 5055 O O . ARG B 1 277 ? 27.611 -33.658 10.449 1.00 26.20 275 ARG B O 1
ATOM 5063 N N . LEU B 1 278 ? 29.696 -34.014 11.221 1.00 27.58 276 LEU B N 1
ATOM 5064 C CA . LEU B 1 278 ? 29.271 -34.937 12.257 1.00 22.98 276 LEU B CA 1
ATOM 5065 C C . LEU B 1 278 ? 29.179 -34.147 13.550 1.00 23.57 276 LEU B C 1
ATOM 5066 O O . LEU B 1 278 ? 29.959 -33.212 13.744 1.00 23.93 276 LEU B O 1
ATOM 5071 N N . PRO B 1 279 ? 28.307 -34.566 14.492 1.00 21.43 277 PRO B N 1
ATOM 5072 C CA . PRO B 1 279 ? 28.240 -33.943 15.810 1.00 22.23 277 PRO B CA 1
ATOM 5073 C C . PRO B 1 279 ? 29.492 -34.340 16.578 1.00 23.68 277 PRO B C 1
ATOM 5074 O O . PRO B 1 279 ? 29.953 -35.464 16.428 1.00 21.11 277 PRO B O 1
ATOM 5078 N N . LYS B 1 280 ? 30.004 -33.435 17.412 1.00 27.13 278 LYS B N 1
ATOM 5079 C CA . LYS B 1 280 ? 31.128 -33.739 18.277 1.00 28.96 278 LYS B CA 1
ATOM 5080 C C . LYS B 1 280 ? 30.615 -34.379 19.562 1.00 24.32 278 LYS B C 1
ATOM 5081 O O . LYS B 1 280 ? 30.029 -33.682 20.382 1.00 21.63 278 LYS B O 1
ATOM 5087 N N . ILE B 1 281 ? 30.860 -35.683 19.737 1.00 21.78 279 ILE B N 1
ATOM 5088 C CA . ILE B 1 281 ? 30.340 -36.400 20.890 1.00 23.19 279 ILE B CA 1
ATOM 5089 C C . ILE B 1 281 ? 31.368 -36.357 22.012 1.00 26.03 279 ILE B C 1
ATOM 5090 O O . ILE B 1 281 ? 32.139 -37.295 22.220 1.00 27.72 279 ILE B O 1
ATOM 5095 N N . VAL B 1 282 ? 31.311 -35.282 22.794 1.00 25.98 280 VAL B N 1
ATOM 5096 C CA . VAL B 1 282 ? 32.280 -35.061 23.853 1.00 26.66 280 VAL B CA 1
ATOM 5097 C C . VAL B 1 282 ? 32.083 -36.075 24.977 1.00 25.67 280 VAL B C 1
ATOM 5098 O O . VAL B 1 282 ? 31.082 -36.790 25.025 1.00 22.64 280 VAL B O 1
ATOM 5102 N N . GLU B 1 283 ? 33.088 -36.142 25.862 1.00 27.84 281 GLU B N 1
ATOM 5103 C CA . GLU B 1 283 ? 32.948 -36.783 27.161 1.00 31.13 281 GLU B CA 1
ATOM 5104 C C . GLU B 1 283 ? 31.652 -36.301 27.795 1.00 25.45 281 GLU B C 1
ATOM 5105 O O . GLU B 1 283 ? 31.430 -35.103 27.852 1.00 25.43 281 GLU B O 1
ATOM 5111 N N . GLY B 1 284 ? 30.821 -37.242 28.242 1.00 24.56 282 GLY B N 1
ATOM 5112 C CA . GLY B 1 284 ? 29.637 -36.918 29.013 1.00 23.74 282 GLY B CA 1
ATOM 5113 C C . GLY B 1 284 ? 28.388 -36.701 28.163 1.00 20.23 282 GLY B C 1
ATOM 5114 O O . GLY B 1 284 ? 27.296 -36.700 28.701 1.00 17.74 282 GLY B O 1
ATOM 5115 N N . HIS B 1 285 ? 28.530 -36.597 26.835 1.00 20.09 283 HIS B N 1
ATOM 5116 C CA . HIS B 1 285 ? 27.391 -36.504 25.937 1.00 17.39 283 HIS B CA 1
ATOM 5117 C C . HIS B 1 285 ? 26.577 -37.791 26.048 1.00 18.69 283 HIS B C 1
ATOM 5118 O O . HIS B 1 285 ? 27.138 -38.875 26.008 1.00 21.25 283 HIS B O 1
ATOM 5125 N N . SER B 1 286 ? 25.258 -37.693 26.259 1.00 18.07 284 SER B N 1
ATOM 5126 C CA . SER B 1 286 ? 24.461 -38.868 26.565 1.00 17.03 284 SER B CA 1
ATOM 5127 C C . SER B 1 286 ? 23.827 -39.433 25.300 1.00 15.64 284 SER B C 1
ATOM 5128 O O . SER B 1 286 ? 23.116 -40.422 25.364 1.00 15.33 284 SER B O 1
ATOM 5131 N N . VAL B 1 287 ? 24.052 -38.761 24.169 1.00 17.47 285 VAL B N 1
ATOM 5132 C CA . VAL B 1 287 ? 23.654 -39.208 22.836 1.00 19.44 285 VAL B CA 1
ATOM 5133 C C . VAL B 1 287 ? 22.174 -39.592 22.788 1.00 19.07 285 VAL B C 1
ATOM 5134 O O . VAL B 1 287 ? 21.806 -40.705 22.420 1.00 19.27 285 VAL B O 1
ATOM 5138 N N . GLN B 1 288 ? 21.305 -38.660 23.173 1.00 20.03 286 GLN B N 1
ATOM 5139 C CA . GLN B 1 288 ? 19.874 -38.877 23.037 1.00 19.03 286 GLN B CA 1
ATOM 5140 C C . GLN B 1 288 ? 19.495 -38.781 21.564 1.00 16.32 286 GLN B C 1
ATOM 5141 O O . GLN B 1 288 ? 18.546 -39.424 21.129 1.00 16.10 286 GLN B O 1
ATOM 5147 N N . THR B 1 289 ? 20.218 -37.942 20.831 1.00 14.68 287 THR B N 1
ATOM 5148 C CA . THR B 1 289 ? 20.056 -37.819 19.395 1.00 15.22 287 THR B CA 1
ATOM 5149 C C . THR B 1 289 ? 21.432 -37.746 18.743 1.00 14.82 287 THR B C 1
ATOM 5150 O O . THR B 1 289 ? 22.337 -37.065 19.241 1.00 14.29 287 THR B O 1
ATOM 5154 N N . TYR B 1 290 ? 21.558 -38.399 17.588 1.00 15.40 288 TYR B N 1
ATOM 5155 C CA . TYR B 1 290 ? 22.760 -38.264 16.787 1.00 17.05 288 TYR B CA 1
ATOM 5156 C C . TYR B 1 290 ? 22.379 -37.427 15.567 1.00 17.11 288 TYR B C 1
ATOM 5157 O O . TYR B 1 290 ? 21.694 -37.932 14.680 1.00 16.87 288 TYR B O 1
ATOM 5166 N N . MET B 1 291 ? 22.764 -36.145 15.548 1.00 15.91 289 MET B N 1
ATOM 5167 C CA . MET B 1 291 ? 22.344 -35.276 14.455 1.00 16.98 289 MET B CA 1
ATOM 5168 C C . MET B 1 291 ? 23.562 -34.846 13.641 1.00 15.76 289 MET B C 1
ATOM 5169 O O . MET B 1 291 ? 24.460 -34.201 14.169 1.00 14.82 289 MET B O 1
ATOM 5174 N N . ILE B 1 292 ? 23.534 -35.161 12.337 1.00 17.10 290 ILE B N 1
ATOM 5175 C CA . ILE B 1 292 ? 24.542 -34.700 11.395 1.00 18.49 290 ILE B CA 1
ATOM 5176 C C . ILE B 1 292 ? 24.008 -33.434 10.737 1.00 19.59 290 ILE B C 1
ATOM 5177 O O . ILE B 1 292 ? 22.822 -33.135 10.896 1.00 21.77 290 ILE B O 1
ATOM 5182 N N . VAL B 1 293 ? 24.891 -32.696 10.041 1.00 19.26 291 VAL B N 1
ATOM 5183 C CA . VAL B 1 293 ? 24.479 -31.535 9.272 1.00 20.89 291 VAL B CA 1
ATOM 5184 C C . VAL B 1 293 ? 24.804 -31.771 7.793 1.00 22.91 291 VAL B C 1
ATOM 5185 O O . VAL B 1 293 ? 25.96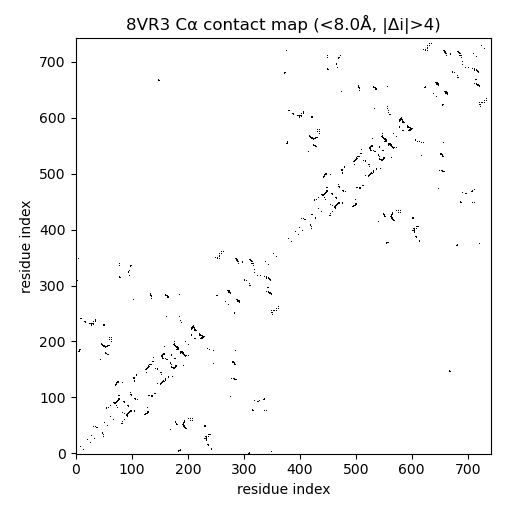6 -31.906 7.430 1.00 21.87 291 VAL B O 1
ATOM 5189 N N . LEU B 1 294 ? 23.784 -31.785 6.925 1.00 22.55 292 LEU B N 1
ATOM 5190 C CA . LEU B 1 294 ? 24.010 -31.910 5.495 1.00 22.74 292 LEU B CA 1
ATOM 5191 C C . LEU B 1 294 ? 24.655 -30.626 4.978 1.00 26.93 292 LEU B C 1
ATOM 5192 O O . LEU B 1 294 ? 24.369 -29.553 5.498 1.00 30.21 292 LEU B O 1
ATOM 5197 N N . SER B 1 295 ? 25.553 -30.720 3.984 1.00 28.38 293 SER B N 1
ATOM 5198 C CA . SER B 1 295 ? 26.105 -29.507 3.373 1.00 32.02 293 SER B CA 1
ATOM 5199 C C . SER B 1 295 ? 25.072 -28.912 2.401 1.00 29.21 293 SER B C 1
ATOM 5200 O O . SER B 1 295 ? 24.119 -29.600 2.017 1.00 24.97 293 SER B O 1
ATOM 5203 N N . ASP B 1 296 ? 25.249 -27.631 2.028 1.00 31.06 294 ASP B N 1
ATOM 5204 C CA . ASP B 1 296 ? 24.197 -26.825 1.403 1.00 33.45 294 ASP B CA 1
ATOM 5205 C C . ASP B 1 296 ? 23.735 -27.376 0.062 1.00 34.22 294 ASP B C 1
ATOM 5206 O O . ASP B 1 296 ? 22.614 -27.114 -0.356 1.00 34.93 294 ASP B O 1
ATOM 5211 N N . GLN B 1 297 ? 24.620 -28.095 -0.626 1.00 32.15 295 GLN B N 1
ATOM 5212 C CA . GLN B 1 297 ? 24.285 -28.711 -1.896 1.00 34.75 295 GLN B CA 1
ATOM 5213 C C . GLN B 1 297 ? 23.067 -29.625 -1.766 1.00 31.84 295 GLN B C 1
ATOM 5214 O O . GLN B 1 297 ? 22.425 -29.914 -2.772 1.00 32.74 295 GLN B O 1
ATOM 5220 N N . PHE B 1 298 ? 22.779 -30.126 -0.565 1.00 27.76 296 PHE B N 1
ATOM 5221 C CA . PHE B 1 298 ? 21.815 -31.212 -0.429 1.00 29.78 296 PHE B CA 1
ATOM 5222 C C . PHE B 1 298 ? 20.477 -30.687 0.068 1.00 26.92 296 PHE B C 1
ATOM 5223 O O . PHE B 1 298 ? 20.418 -29.692 0.756 1.00 30.24 296 PHE B O 1
ATOM 5231 N N . ASN B 1 299 ? 19.410 -31.378 -0.312 1.00 29.91 297 ASN B N 1
ATOM 5232 C CA . ASN B 1 299 ? 18.060 -31.052 0.117 1.00 28.07 297 ASN B CA 1
ATOM 5233 C C . ASN B 1 299 ? 17.561 -32.077 1.139 1.00 22.70 297 ASN B C 1
ATOM 5234 O O . ASN B 1 299 ? 17.276 -33.217 0.762 1.00 20.80 297 ASN B O 1
ATOM 5239 N N . ARG B 1 300 ? 17.401 -31.654 2.408 1.00 21.95 298 ARG B N 1
ATOM 5240 C CA . ARG B 1 300 ? 17.132 -32.590 3.493 1.00 21.02 298 ARG B CA 1
ATOM 5241 C C . ARG B 1 300 ? 15.887 -33.436 3.201 1.00 21.58 298 ARG B C 1
ATOM 5242 O O . ARG B 1 300 ? 15.886 -34.637 3.483 1.00 21.42 298 ARG B O 1
ATOM 5250 N N . THR B 1 301 ? 14.843 -32.835 2.597 1.00 22.63 299 THR B N 1
ATOM 5251 C CA . THR B 1 301 ? 13.607 -33.552 2.316 1.00 20.94 299 THR B CA 1
ATOM 5252 C C . THR B 1 301 ? 13.877 -34.703 1.365 1.00 21.11 299 THR B C 1
ATOM 5253 O O . THR B 1 301 ? 13.344 -35.791 1.573 1.00 21.69 299 THR B O 1
ATOM 5257 N N . GLU B 1 302 ? 14.680 -34.459 0.321 1.00 24.81 300 GLU B N 1
ATOM 5258 C CA . GLU B 1 302 ? 14.968 -35.509 -0.657 1.00 25.91 300 GLU B CA 1
ATOM 5259 C C . GLU B 1 302 ? 15.792 -36.612 0.002 1.00 21.59 300 GLU B C 1
ATOM 5260 O O . GLU B 1 302 ? 15.515 -37.778 -0.217 1.00 22.13 300 GLU B O 1
ATOM 5266 N N . VAL B 1 303 ? 16.755 -36.243 0.853 1.00 20.49 301 VAL B N 1
ATOM 5267 C CA . VAL B 1 303 ? 17.621 -37.229 1.487 1.00 20.22 301 VAL B CA 1
ATOM 5268 C C . VAL B 1 303 ? 16.787 -38.124 2.393 1.00 22.07 301 VAL B C 1
ATOM 5269 O O . VAL B 1 303 ? 16.944 -39.345 2.358 1.00 19.97 301 VAL B O 1
ATOM 5273 N N . MET B 1 304 ? 15.926 -37.489 3.216 1.00 23.43 302 MET B N 1
ATOM 5274 C CA . MET B 1 304 ? 15.032 -38.198 4.134 1.00 23.25 302 MET B CA 1
ATOM 5275 C C . MET B 1 304 ? 14.146 -39.161 3.356 1.00 23.24 302 MET B C 1
ATOM 5276 O O . MET B 1 304 ? 13.886 -40.276 3.807 1.00 23.03 302 MET B O 1
ATOM 5281 N N . LYS B 1 305 ? 13.642 -38.694 2.206 1.00 26.44 303 LYS B N 1
ATOM 5282 C CA . LYS B 1 305 ? 12.742 -39.484 1.379 1.00 28.62 303 LYS B CA 1
ATOM 5283 C C . LYS B 1 305 ? 13.440 -40.751 0.864 1.00 27.57 303 LYS B C 1
ATOM 5284 O O . LYS B 1 305 ? 12.848 -41.829 0.842 1.00 25.78 303 LYS B O 1
ATOM 5290 N N . ALA B 1 306 ? 14.684 -40.607 0.397 1.00 26.78 304 ALA B N 1
ATOM 5291 C CA . ALA B 1 306 ? 15.431 -41.723 -0.152 1.00 26.47 304 ALA B CA 1
ATOM 5292 C C . ALA B 1 306 ? 15.824 -42.688 0.975 1.00 26.01 304 ALA B C 1
ATOM 5293 O O . ALA B 1 306 ? 15.731 -43.896 0.806 1.00 26.07 304 ALA B O 1
ATOM 5295 N N . LEU B 1 307 ? 16.168 -42.182 2.169 1.00 27.16 305 LEU B N 1
ATOM 5296 C CA . LEU B 1 307 ? 16.419 -43.072 3.305 1.00 25.28 305 LEU B CA 1
ATOM 5297 C C . LEU B 1 307 ? 15.183 -43.909 3.620 1.00 25.32 305 LEU B C 1
ATOM 5298 O O . LEU B 1 307 ? 15.290 -45.112 3.884 1.00 23.09 305 LEU B O 1
ATOM 5303 N N . LYS B 1 308 ? 14.013 -43.257 3.634 1.00 27.32 306 LYS B N 1
ATOM 5304 C CA . LYS B 1 308 ? 12.767 -43.922 3.970 1.00 29.31 306 LYS B CA 1
ATOM 5305 C C . LYS B 1 308 ? 12.496 -45.026 2.954 1.00 30.44 306 LYS B C 1
ATOM 5306 O O . LYS B 1 308 ? 12.072 -46.114 3.320 1.00 29.74 306 LYS B O 1
ATOM 5312 N N . GLU B 1 309 ? 12.770 -44.743 1.678 1.00 32.15 307 GLU B N 1
ATOM 5313 C CA . GLU B 1 309 ? 12.644 -45.750 0.637 1.00 37.17 307 GLU B CA 1
ATOM 5314 C C . GLU B 1 309 ? 13.691 -46.847 0.831 1.00 34.75 307 GLU B C 1
ATOM 5315 O O . GLU B 1 309 ? 13.402 -47.987 0.503 1.00 37.04 307 GLU B O 1
ATOM 5321 N N . GLY B 1 310 ? 14.863 -46.507 1.395 1.00 29.96 308 GLY B N 1
ATOM 5322 C CA . GLY B 1 310 ? 15.883 -47.480 1.764 1.00 27.78 308 GLY B CA 1
ATOM 5323 C C . GLY B 1 310 ? 15.626 -48.177 3.101 1.00 27.72 308 GLY B C 1
ATOM 5324 O O . GLY B 1 310 ? 16.476 -48.942 3.574 1.00 27.60 308 GLY B O 1
ATOM 5325 N N . GLY B 1 311 ? 14.464 -47.918 3.714 1.00 24.56 309 GLY B N 1
ATOM 5326 C CA . GLY B 1 311 ? 14.041 -48.627 4.922 1.00 24.04 309 GLY B CA 1
ATOM 5327 C C . GLY B 1 311 ? 14.472 -47.954 6.233 1.00 24.13 309 GLY B C 1
ATOM 5328 O O . GLY B 1 311 ? 14.410 -48.576 7.302 1.00 24.84 309 GLY B O 1
ATOM 5329 N N . ILE B 1 312 ? 14.829 -46.664 6.157 1.00 23.55 310 ILE B N 1
ATOM 5330 C CA . ILE B 1 312 ? 15.492 -45.963 7.238 1.00 23.27 310 ILE B CA 1
ATOM 5331 C C . ILE B 1 312 ? 14.702 -44.712 7.599 1.00 22.45 310 ILE B C 1
ATOM 5332 O O . ILE B 1 312 ? 14.569 -43.798 6.778 1.00 22.15 310 ILE B O 1
ATOM 5337 N N . GLU B 1 313 ? 14.300 -44.638 8.866 1.00 22.11 311 GLU B N 1
ATOM 5338 C CA . GLU B 1 313 ? 13.642 -43.454 9.414 1.00 24.81 311 GLU B CA 1
ATOM 5339 C C . GLU B 1 313 ? 14.677 -42.355 9.661 1.00 21.76 311 GLU B C 1
ATOM 5340 O O . GLU B 1 313 ? 15.831 -42.655 9.961 1.00 22.51 311 GLU B O 1
ATOM 5346 N N . SER B 1 314 ? 14.279 -41.090 9.513 1.00 18.31 312 SER B N 1
ATOM 5347 C CA . SER B 1 314 ? 15.142 -39.969 9.847 1.00 19.36 312 SER B CA 1
ATOM 5348 C C . SER B 1 314 ? 14.274 -38.734 10.055 1.00 20.46 312 SER B C 1
ATOM 5349 O O . SER B 1 314 ? 13.119 -38.762 9.683 1.00 23.17 312 SER B O 1
ATOM 5352 N N . SER B 1 315 ? 14.825 -37.652 10.614 1.00 19.52 313 SER B N 1
ATOM 5353 C CA . SER B 1 315 ? 14.021 -36.469 10.875 1.00 20.01 313 SER B CA 1
ATOM 5354 C C . SER B 1 315 ? 14.927 -35.268 11.072 1.00 20.02 313 SER B C 1
ATOM 5355 O O . SER B 1 315 ? 16.135 -35.398 11.236 1.00 18.40 313 SER B O 1
ATOM 5358 N N . LEU B 1 316 ? 14.328 -34.082 11.107 1.00 20.86 314 LEU B N 1
ATOM 5359 C CA . LEU B 1 316 ? 15.087 -32.932 11.567 1.00 20.90 314 LEU B CA 1
ATOM 5360 C C . LEU B 1 316 ? 15.430 -33.138 13.040 1.00 17.62 314 LEU B C 1
ATOM 5361 O O . LEU B 1 316 ? 14.821 -33.969 13.708 1.00 16.90 314 LEU B O 1
ATOM 5366 N N . GLY B 1 317 ? 16.429 -32.397 13.514 1.00 16.97 315 GLY B N 1
ATOM 5367 C CA . GLY B 1 317 ? 16.863 -32.471 14.897 1.00 18.93 315 GLY B CA 1
ATOM 5368 C C . GLY B 1 317 ? 16.050 -31.579 15.840 1.00 19.96 315 GLY B C 1
ATOM 5369 O O . GLY B 1 317 ? 15.618 -32.027 16.905 1.00 20.17 315 GLY B O 1
ATOM 5370 N N . ALA B 1 318 ? 15.886 -30.306 15.456 1.00 19.95 316 ALA B N 1
ATOM 5371 C CA . ALA B 1 318 ? 15.139 -29.321 16.231 1.00 19.19 316 ALA B CA 1
ATOM 5372 C C . ALA B 1 318 ? 14.794 -28.128 15.338 1.00 20.22 316 ALA B C 1
ATOM 5373 O O . ALA B 1 318 ? 15.103 -28.115 14.136 1.00 18.93 316 ALA B O 1
ATOM 5375 N N . GLN B 1 319 ? 14.129 -27.134 15.939 1.00 21.45 317 GLN B N 1
ATOM 5376 C CA . GLN B 1 319 ? 13.617 -25.993 15.197 1.00 21.97 317 GLN B CA 1
ATOM 5377 C C . GLN B 1 319 ? 14.501 -24.790 15.488 1.00 19.09 317 GLN B C 1
ATOM 5378 O O . GLN B 1 319 ? 15.274 -24.820 16.433 1.00 17.01 317 GLN B O 1
ATOM 5384 N N . SER B 1 320 ? 14.405 -23.779 14.620 1.00 18.39 318 SER B N 1
ATOM 5385 C CA . SER B 1 320 ? 14.877 -22.438 14.896 1.00 18.59 318 SER B CA 1
ATOM 5386 C C . SER B 1 320 ? 13.712 -21.622 15.461 1.00 18.29 318 SER B C 1
ATOM 5387 O O . SER B 1 320 ? 12.700 -21.423 14.801 1.00 19.52 318 SER B O 1
ATOM 5390 N N . MET B 1 321 ? 13.877 -21.162 16.698 1.00 18.73 319 MET B N 1
ATOM 5391 C CA . MET B 1 321 ? 12.893 -20.339 17.373 1.00 18.86 319 MET B CA 1
ATOM 5392 C C . MET B 1 321 ? 12.636 -19.066 16.552 1.00 20.66 319 MET B C 1
ATOM 5393 O O . MET B 1 321 ? 11.490 -18.699 16.312 1.00 19.01 319 MET B O 1
ATOM 5398 N N . SER B 1 322 ? 13.696 -18.426 16.039 1.00 20.41 320 SER B N 1
ATOM 5399 C CA . SER B 1 322 ? 13.542 -17.203 15.261 1.00 20.58 320 SER B CA 1
ATOM 5400 C C . SER B 1 322 ? 12.758 -17.464 13.974 1.00 22.65 320 SER B C 1
ATOM 5401 O O . SER B 1 322 ? 11.931 -16.633 13.583 1.00 23.55 320 SER B O 1
ATOM 5404 N N . GLU B 1 323 ? 12.995 -18.604 13.305 1.00 22.01 321 GLU B N 1
ATOM 5405 C CA . GLU B 1 323 ? 12.274 -18.908 12.076 1.00 24.13 321 GLU B CA 1
ATOM 5406 C C . GLU B 1 323 ? 10.801 -19.226 12.372 1.00 24.95 321 GLU B C 1
ATOM 5407 O O . GLU B 1 323 ? 9.956 -19.067 11.497 1.00 24.65 321 GLU B O 1
ATOM 5413 N N . LEU B 1 324 ? 10.470 -19.642 13.606 1.00 23.91 322 LEU B N 1
ATOM 5414 C CA . LEU B 1 324 ? 9.083 -19.946 13.928 1.00 24.39 322 LEU B CA 1
ATOM 5415 C C . LEU B 1 324 ? 8.253 -18.655 13.998 1.00 23.71 322 LEU B C 1
ATOM 5416 O O . LEU B 1 324 ? 7.040 -18.718 13.782 1.00 20.38 322 LEU B O 1
ATOM 5421 N N . LYS B 1 325 ? 8.915 -17.516 14.292 1.00 23.85 323 LYS B N 1
ATOM 5422 C CA . LYS B 1 325 ? 8.319 -16.178 14.303 1.00 27.50 323 LYS B CA 1
ATOM 5423 C C . LYS B 1 325 ? 7.328 -16.003 15.456 1.00 26.97 323 LYS B C 1
ATOM 5424 O O . LYS B 1 325 ? 6.481 -15.118 15.397 1.00 28.44 323 LYS B O 1
ATOM 5430 N N . LEU B 1 326 ? 7.421 -16.855 16.481 1.00 27.75 324 LEU B N 1
ATOM 5431 C CA . LEU B 1 326 ? 6.481 -16.863 17.588 1.00 26.59 324 LEU B CA 1
ATOM 5432 C C . LEU B 1 326 ? 6.928 -15.863 18.640 1.00 26.10 324 LEU B C 1
ATOM 5433 O O . LEU B 1 326 ? 6.121 -15.438 19.461 1.00 27.32 324 LEU B O 1
ATOM 5438 N N . PHE B 1 327 ? 8.233 -15.603 18.700 1.00 24.41 325 PHE B N 1
ATOM 5439 C CA . PHE B 1 327 ? 8.783 -14.907 19.838 1.00 26.85 325 PHE B CA 1
ATOM 5440 C C . PHE B 1 327 ? 9.133 -13.507 19.341 1.00 31.79 325 PHE B C 1
ATOM 5441 O O . PHE B 1 327 ? 10.232 -13.268 18.847 1.00 33.13 325 PHE B O 1
ATOM 5449 N N . ASN B 1 328 ? 8.161 -12.592 19.493 1.00 33.80 326 ASN B N 1
ATOM 5450 C CA . ASN B 1 328 ? 8.112 -11.357 18.728 1.00 34.32 326 ASN B CA 1
ATOM 5451 C C . ASN B 1 328 ? 8.855 -10.223 19.437 1.00 32.64 326 ASN B C 1
ATOM 5452 O O . ASN B 1 328 ? 8.710 -9.080 19.016 1.00 35.87 326 ASN B O 1
ATOM 5457 N N . HIS B 1 329 ? 9.620 -10.491 20.509 1.00 28.35 327 HIS B N 1
ATOM 5458 C CA . HIS B 1 329 ? 10.294 -9.402 21.211 1.00 31.85 327 HIS B CA 1
ATOM 5459 C C . HIS B 1 329 ? 11.200 -8.640 20.245 1.00 33.70 327 HIS B C 1
ATOM 5460 O O . HIS B 1 329 ? 11.650 -9.174 19.232 1.00 31.58 327 HIS B O 1
ATOM 5467 N N . ASP B 1 330 ? 11.454 -7.369 20.550 1.00 38.66 328 ASP B N 1
ATOM 5468 C CA . ASP B 1 330 ? 12.063 -6.490 19.564 1.00 40.12 328 ASP B CA 1
ATOM 5469 C C . ASP B 1 330 ? 13.502 -6.931 19.301 1.00 36.15 328 ASP B C 1
ATOM 5470 O O . ASP B 1 330 ? 13.935 -6.975 18.149 1.00 37.01 328 ASP B O 1
ATOM 5475 N N . SER B 1 331 ? 14.226 -7.279 20.370 1.00 36.42 329 SER B N 1
ATOM 5476 C CA . SER B 1 331 ? 15.614 -7.684 20.250 1.00 37.86 329 SER B CA 1
ATOM 5477 C C . SER B 1 331 ? 15.764 -8.967 19.425 1.00 38.25 329 SER B C 1
ATOM 5478 O O . SER B 1 331 ? 16.853 -9.239 18.926 1.00 40.71 329 SER B O 1
ATOM 5481 N N . ASN B 1 332 ? 14.692 -9.755 19.251 1.00 33.34 330 ASN B N 1
ATOM 5482 C CA . ASN B 1 332 ? 14.801 -10.943 18.424 1.00 29.99 330 ASN B CA 1
ATOM 5483 C C . ASN B 1 332 ? 14.701 -10.533 16.958 1.00 33.76 330 ASN B C 1
ATOM 5484 O O . ASN B 1 332 ? 15.456 -11.007 16.091 1.00 30.72 330 ASN B O 1
ATOM 5489 N N . THR B 1 333 ? 13.722 -9.661 16.684 1.00 35.25 331 THR B N 1
ATOM 5490 C CA . THR B 1 333 ? 13.410 -9.255 15.320 1.00 42.26 331 THR B CA 1
ATOM 5491 C C . THR B 1 333 ? 14.527 -8.381 14.752 1.00 42.69 331 THR B C 1
ATOM 5492 O O . THR B 1 333 ? 14.634 -8.272 13.541 1.00 42.80 331 THR B O 1
ATOM 5496 N N . LYS B 1 334 ? 15.353 -7.784 15.627 1.00 47.51 332 LYS B N 1
ATOM 5497 C CA . LYS B 1 334 ? 16.471 -6.940 15.226 1.00 51.43 332 LYS B CA 1
ATOM 5498 C C . LYS B 1 334 ? 17.784 -7.722 15.178 1.00 47.63 332 LYS B C 1
ATOM 5499 O O . LYS B 1 334 ? 18.762 -7.246 14.616 1.00 44.17 332 LYS B O 1
ATOM 5505 N N . SER B 1 335 ? 17.831 -8.903 15.791 1.00 40.93 333 SER B N 1
ATOM 5506 C CA . SER B 1 335 ? 19.008 -9.737 15.683 1.00 36.76 333 SER B CA 1
ATOM 5507 C C . SER B 1 335 ? 19.009 -10.465 14.346 1.00 35.47 333 SER B C 1
ATOM 5508 O O . SER B 1 335 ? 18.011 -10.494 13.631 1.00 35.51 333 SER B O 1
ATOM 5511 N N . ASN B 1 336 ? 20.163 -11.055 14.027 1.00 39.52 334 ASN B N 1
ATOM 5512 C CA . ASN B 1 336 ? 20.310 -11.934 12.883 1.00 39.54 334 ASN B CA 1
ATOM 5513 C C . ASN B 1 336 ? 20.839 -13.273 13.399 1.00 36.99 334 ASN B C 1
ATOM 5514 O O . ASN B 1 336 ? 21.856 -13.311 14.091 1.00 32.63 334 ASN B O 1
ATOM 5519 N N . TYR B 1 337 ? 20.096 -14.354 13.096 1.00 34.42 335 TYR B N 1
ATOM 5520 C CA . TYR B 1 337 ? 20.427 -15.694 13.550 1.00 31.20 335 TYR B CA 1
ATOM 5521 C C . TYR B 1 337 ? 20.905 -16.471 12.338 1.00 30.39 335 TYR B C 1
ATOM 5522 O O . TYR B 1 337 ? 20.251 -16.440 11.303 1.00 34.35 335 TYR B O 1
ATOM 5531 N N . ILE B 1 338 ? 22.063 -17.127 12.477 1.00 31.24 336 ILE B N 1
ATOM 5532 C CA . ILE B 1 338 ? 22.708 -17.775 11.347 1.00 32.54 336 ILE B CA 1
ATOM 5533 C C . ILE B 1 338 ? 22.759 -19.280 11.577 1.00 27.79 336 ILE B C 1
ATOM 5534 O O . ILE B 1 338 ? 22.389 -20.045 10.694 1.00 28.02 336 ILE B O 1
ATOM 5539 N N . ILE B 1 339 ? 23.271 -19.691 12.741 1.00 24.78 337 ILE B N 1
ATOM 5540 C CA . ILE B 1 339 ? 23.552 -21.095 12.973 1.00 25.06 337 ILE B CA 1
ATOM 5541 C C . ILE B 1 339 ? 22.233 -21.846 13.169 1.00 24.62 337 ILE B C 1
ATOM 5542 O O . ILE B 1 339 ? 21.948 -22.784 12.439 1.00 23.11 337 ILE B O 1
ATOM 5547 N N . GLY B 1 340 ? 21.418 -21.413 14.138 1.00 25.75 338 GLY B N 1
ATOM 5548 C CA . GLY B 1 340 ? 20.125 -22.035 14.396 1.00 23.87 338 GLY B CA 1
ATOM 5549 C C . GLY B 1 340 ? 19.338 -22.318 13.119 1.00 23.28 338 GLY B C 1
ATOM 5550 O O . GLY B 1 340 ? 18.903 -23.445 12.888 1.00 23.26 338 GLY B O 1
ATOM 5551 N N . PRO B 1 341 ? 19.064 -21.296 12.278 1.00 23.71 339 PRO B N 1
ATOM 5552 C CA . PRO B 1 341 ? 18.370 -21.505 10.999 1.00 23.68 339 PRO B CA 1
ATOM 5553 C C . PRO B 1 341 ? 19.012 -22.548 10.081 1.00 25.13 339 PRO B C 1
ATOM 5554 O O . PRO B 1 341 ? 18.314 -23.316 9.419 1.00 24.51 339 PRO B O 1
ATOM 5558 N N . LYS B 1 342 ? 20.347 -22.569 10.065 1.00 26.26 340 LYS B N 1
ATOM 5559 C CA . LYS B 1 342 ? 21.103 -23.538 9.292 1.00 27.43 340 LYS B CA 1
ATOM 5560 C C . LYS B 1 342 ? 20.824 -24.947 9.813 1.00 22.19 340 LYS B C 1
ATOM 5561 O O . LYS B 1 342 ? 20.506 -25.830 9.038 1.00 21.95 340 LYS B O 1
ATOM 5567 N N . LEU B 1 343 ? 20.914 -25.143 11.133 1.00 21.02 341 LEU B N 1
ATOM 5568 C CA . LEU B 1 343 ? 20.657 -26.442 11.725 1.00 21.43 341 LEU B CA 1
ATOM 5569 C C . LEU B 1 343 ? 19.219 -26.885 11.444 1.00 21.31 341 LEU B C 1
ATOM 5570 O O . LEU B 1 343 ? 18.963 -28.049 11.195 1.00 20.91 341 LEU B O 1
ATOM 5575 N N . TYR B 1 344 ? 18.284 -25.934 11.436 1.00 22.41 342 TYR B N 1
ATOM 5576 C CA . TYR B 1 344 ? 16.873 -26.216 11.268 1.00 23.32 342 TYR B CA 1
ATOM 5577 C C . TYR B 1 344 ? 16.602 -26.823 9.900 1.00 21.57 342 TYR B C 1
ATOM 5578 O O . TYR B 1 344 ? 15.810 -27.766 9.804 1.00 22.20 342 TYR B O 1
ATOM 5587 N N . ILE B 1 345 ? 17.263 -26.270 8.870 1.00 21.96 343 ILE B N 1
ATOM 5588 C CA . ILE B 1 345 ? 17.115 -26.647 7.467 1.00 24.14 343 ILE B CA 1
ATOM 5589 C C . ILE B 1 345 ? 17.943 -27.887 7.093 1.00 22.64 343 ILE B C 1
ATOM 5590 O O . ILE B 1 345 ? 17.514 -28.684 6.262 1.00 24.14 343 ILE B O 1
ATOM 5595 N N . TYR B 1 346 ? 19.157 -28.013 7.638 1.00 24.08 344 TYR B N 1
ATOM 5596 C CA . TYR B 1 346 ? 20.133 -28.973 7.126 1.00 25.04 344 TYR B CA 1
ATOM 5597 C C . TYR B 1 346 ? 20.484 -30.072 8.128 1.00 22.97 344 TYR B C 1
ATOM 5598 O O . TYR B 1 346 ? 21.169 -31.035 7.774 1.00 21.39 344 TYR B O 1
ATOM 5607 N N . GLY B 1 347 ? 19.993 -29.956 9.362 1.00 22.75 345 GLY B N 1
ATOM 5608 C CA . GLY B 1 347 ? 20.235 -30.970 10.385 1.00 21.44 345 GLY B CA 1
ATOM 5609 C C . GLY B 1 347 ? 19.461 -32.268 10.139 1.00 20.46 345 GLY B C 1
ATOM 5610 O O . GLY B 1 347 ? 18.251 -32.247 9.927 1.00 19.90 345 GLY B O 1
ATOM 5611 N N . LEU B 1 348 ? 20.150 -33.412 10.267 1.00 20.15 346 LEU B N 1
ATOM 5612 C CA . LEU B 1 348 ? 19.523 -34.706 10.064 1.00 19.58 346 LEU B CA 1
ATOM 5613 C C . LEU B 1 348 ? 19.844 -35.635 11.229 1.00 20.27 346 LEU B C 1
ATOM 5614 O O . LEU B 1 348 ? 20.996 -36.014 11.447 1.00 21.63 346 LEU B O 1
ATOM 5619 N N . ALA B 1 349 ? 18.796 -35.965 11.990 1.00 19.70 347 ALA B N 1
ATOM 5620 C CA . ALA B 1 349 ? 18.849 -36.970 13.040 1.00 19.94 347 ALA B CA 1
ATOM 5621 C C . ALA B 1 349 ? 18.725 -38.355 12.417 1.00 18.82 347 ALA B C 1
ATOM 5622 O O . ALA B 1 349 ? 17.845 -38.592 11.589 1.00 19.29 347 ALA B O 1
ATOM 5624 N N . LEU B 1 350 ? 19.665 -39.227 12.805 1.00 19.89 348 LEU B N 1
ATOM 5625 C CA . LEU B 1 350 ? 19.802 -40.572 12.272 1.00 18.71 348 LEU B CA 1
ATOM 5626 C C . LEU B 1 350 ? 19.503 -41.563 13.384 1.00 18.96 348 LEU B C 1
ATOM 5627 O O . LEU B 1 350 ? 19.705 -41.267 14.579 1.00 17.76 348 LEU B O 1
ATOM 5632 N N . PRO B 1 351 ? 18.977 -42.759 13.054 1.00 17.43 349 PRO B N 1
ATOM 5633 C CA . PRO B 1 351 ? 18.589 -43.711 14.100 1.00 18.69 349 PRO B CA 1
ATOM 5634 C C . PRO B 1 351 ? 19.721 -44.011 15.073 1.00 19.01 349 PRO B C 1
ATOM 5635 O O . PRO B 1 351 ? 20.859 -44.270 14.673 1.00 18.06 349 PRO B O 1
ATOM 5639 N N . LEU B 1 352 ? 19.396 -43.867 16.362 1.00 20.71 350 LEU B N 1
ATOM 5640 C CA . LEU B 1 352 ? 20.318 -44.204 17.427 1.00 22.75 350 LEU B CA 1
ATOM 5641 C C . LEU B 1 352 ? 19.547 -44.517 18.705 1.00 21.28 350 LEU B C 1
ATOM 5642 O O . LEU B 1 352 ? 19.029 -43.614 19.347 1.00 20.14 350 LEU B O 1
ATOM 5647 N N . HIS B 1 353 ? 19.487 -45.809 19.062 1.00 22.16 351 HIS B N 1
ATOM 5648 C CA . HIS B 1 353 ? 18.741 -46.248 20.234 1.00 22.62 351 HIS B CA 1
ATOM 5649 C C . HIS B 1 353 ? 19.218 -47.612 20.738 1.00 23.32 351 HIS B C 1
ATOM 5650 O O . HIS B 1 353 ? 20.102 -48.230 20.165 1.00 25.63 351 HIS B O 1
ATOM 5657 N N . GLU B 1 354 ? 18.555 -48.066 21.798 1.00 22.01 352 GLU B N 1
ATOM 5658 C CA . GLU B 1 354 ? 18.893 -49.218 22.601 1.00 24.40 352 GLU B CA 1
ATOM 5659 C C . GLU B 1 354 ? 18.976 -50.511 21.799 1.00 24.91 352 GLU B C 1
ATOM 5660 O O . GLU B 1 354 ? 19.709 -51.402 22.203 1.00 26.30 352 GLU B O 1
ATOM 5666 N N . HIS B 1 355 ? 18.175 -50.628 20.739 1.00 25.24 353 HIS B N 1
ATOM 5667 C CA . HIS B 1 355 ? 18.054 -51.854 19.971 1.00 25.40 353 HIS B CA 1
ATOM 5668 C C . HIS B 1 355 ? 18.560 -51.643 18.554 1.00 24.57 353 HIS B C 1
ATOM 5669 O O . HIS B 1 355 ? 18.110 -52.327 17.646 1.00 27.48 353 HIS B O 1
ATOM 5676 N N . LEU B 1 356 ? 19.468 -50.685 18.369 1.00 22.04 354 LEU B N 1
ATOM 5677 C CA . LEU B 1 356 ? 20.169 -50.511 17.114 1.00 23.07 354 LEU B CA 1
ATOM 5678 C C . LEU B 1 356 ? 21.539 -51.183 17.206 1.00 23.07 354 LEU B C 1
ATOM 5679 O O . LEU B 1 356 ? 22.219 -51.007 18.211 1.00 19.14 354 LEU B O 1
ATOM 5684 N N . ASN B 1 357 ? 21.959 -51.887 16.139 1.00 21.72 355 ASN B N 1
ATOM 5685 C CA . ASN B 1 357 ? 23.227 -52.615 16.149 1.00 20.75 355 ASN B CA 1
ATOM 5686 C C . ASN B 1 357 ? 24.161 -52.165 15.027 1.00 19.90 355 ASN B C 1
ATOM 5687 O O . ASN B 1 357 ? 23.803 -51.344 14.175 1.00 19.88 355 ASN B O 1
ATOM 5692 N N . ILE B 1 358 ? 25.384 -52.711 15.010 1.00 17.72 356 ILE B N 1
ATOM 5693 C CA . ILE B 1 358 ? 26.373 -52.252 14.048 1.00 18.24 356 ILE B CA 1
ATOM 5694 C C . ILE B 1 358 ? 25.846 -52.471 12.623 1.00 16.89 356 ILE B C 1
ATOM 5695 O O . ILE B 1 358 ? 26.070 -51.642 11.747 1.00 16.06 356 ILE B O 1
ATOM 5700 N N . ASP B 1 359 ? 25.146 -53.593 12.384 1.00 16.75 357 ASP B N 1
ATOM 5701 C CA . ASP B 1 359 ? 24.687 -53.905 11.036 1.00 17.56 357 ASP B CA 1
ATOM 5702 C C . ASP B 1 359 ? 23.663 -52.867 10.577 1.00 18.25 357 ASP B C 1
ATOM 5703 O O . ASP B 1 359 ? 23.659 -52.496 9.396 1.00 16.65 357 ASP B O 1
ATOM 5708 N N . ASP B 1 360 ? 22.817 -52.400 11.522 1.00 18.05 358 ASP B N 1
ATOM 5709 C CA . ASP B 1 360 ? 21.871 -51.315 11.252 1.00 17.59 358 ASP B CA 1
ATOM 5710 C C . ASP B 1 360 ? 22.613 -50.063 10.821 1.00 16.73 358 ASP B C 1
ATOM 5711 O O . ASP B 1 360 ? 22.282 -49.477 9.801 1.00 18.98 358 ASP B O 1
ATOM 5716 N N . VAL B 1 361 ? 23.663 -49.676 11.549 1.00 18.93 359 VAL B N 1
ATOM 5717 C CA . VAL B 1 361 ? 24.362 -48.430 11.268 1.00 17.80 359 VAL B CA 1
ATOM 5718 C C . VAL B 1 361 ? 25.031 -48.503 9.895 1.00 19.26 359 VAL B C 1
ATOM 5719 O O . VAL B 1 361 ? 25.078 -47.517 9.158 1.00 19.24 359 VAL B O 1
ATOM 5723 N N . ASN B 1 362 ? 25.587 -49.667 9.552 1.00 19.55 360 ASN B N 1
ATOM 5724 C CA . ASN B 1 362 ? 26.205 -49.856 8.244 1.00 18.95 360 ASN B CA 1
ATOM 5725 C C . ASN B 1 362 ? 25.169 -49.712 7.123 1.00 19.32 360 ASN B C 1
ATOM 5726 O O . ASN B 1 362 ? 25.414 -49.060 6.108 1.00 18.28 360 ASN B O 1
ATOM 5731 N N . LYS B 1 363 ? 24.005 -50.336 7.292 1.00 20.07 361 LYS B N 1
ATOM 5732 C CA . LYS B 1 363 ? 22.956 -50.174 6.305 1.00 23.48 361 LYS B CA 1
ATOM 5733 C C . LYS B 1 363 ? 22.570 -48.695 6.155 1.00 21.58 361 LYS B C 1
ATOM 5734 O O . LYS B 1 363 ? 22.441 -48.178 5.037 1.00 21.44 361 LYS B O 1
ATOM 5740 N N . ILE B 1 364 ? 22.425 -48.001 7.286 1.00 19.18 362 ILE B N 1
ATOM 5741 C CA . ILE B 1 364 ? 22.096 -46.584 7.283 1.00 18.79 362 ILE B CA 1
ATOM 5742 C C . ILE B 1 364 ? 23.155 -45.778 6.538 1.00 18.24 362 ILE B C 1
ATOM 5743 O O . ILE B 1 364 ? 22.783 -44.921 5.726 1.00 16.06 362 ILE B O 1
ATOM 5748 N N . THR B 1 365 ? 24.446 -46.020 6.857 1.00 19.44 363 THR B N 1
ATOM 5749 C CA . THR B 1 365 ? 25.545 -45.236 6.307 1.00 22.56 363 THR B CA 1
ATOM 5750 C C . THR B 1 365 ? 25.768 -45.564 4.820 1.00 24.13 363 THR B C 1
ATOM 5751 O O . THR B 1 365 ? 26.028 -44.657 4.043 1.00 24.20 363 THR B O 1
ATOM 5755 N N . GLU B 1 366 ? 25.621 -46.831 4.408 1.00 26.63 364 GLU B N 1
ATOM 5756 C CA . GLU B 1 366 ? 25.626 -47.216 2.995 1.00 30.85 364 GLU B CA 1
ATOM 5757 C C . GLU B 1 366 ? 24.555 -46.441 2.209 1.00 29.00 364 GLU B C 1
ATOM 5758 O O . GLU B 1 366 ? 24.831 -45.888 1.143 1.00 25.31 364 GLU B O 1
ATOM 5764 N N . THR B 1 367 ? 23.313 -46.422 2.716 1.00 28.89 365 THR B N 1
ATOM 5765 C CA . THR B 1 367 ? 22.225 -45.756 2.012 1.00 25.60 365 THR B CA 1
ATOM 5766 C C . THR B 1 367 ? 22.551 -44.267 1.884 1.00 26.36 365 THR B C 1
ATOM 5767 O O . THR B 1 367 ? 22.451 -43.694 0.795 1.00 26.65 365 THR B O 1
ATOM 5771 N N . LEU B 1 368 ? 22.980 -43.654 2.993 1.00 25.78 366 LEU B N 1
ATOM 5772 C CA . LEU B 1 368 ? 23.281 -42.234 3.021 1.00 26.02 366 LEU B CA 1
ATOM 5773 C C . LEU B 1 368 ? 24.325 -41.978 1.949 1.00 26.95 366 LEU B C 1
ATOM 5774 O O . LEU B 1 368 ? 24.172 -41.062 1.160 1.00 26.07 366 LEU B O 1
ATOM 5779 N N . GLU B 1 369 ? 25.392 -42.788 1.948 1.00 29.71 367 GLU B N 1
ATOM 5780 C CA . GLU B 1 369 ? 26.483 -42.622 0.995 1.00 34.80 367 GLU B CA 1
ATOM 5781 C C . GLU B 1 369 ? 25.973 -42.656 -0.442 1.00 29.65 367 GLU B C 1
ATOM 5782 O O . GLU B 1 369 ? 26.300 -41.783 -1.220 1.00 31.63 367 GLU B O 1
ATOM 5788 N N . GLN B 1 370 ? 25.189 -43.670 -0.772 1.00 30.21 368 GLN B N 1
ATOM 5789 C CA . GLN B 1 370 ? 24.572 -43.794 -2.081 1.00 33.90 368 GLN B CA 1
ATOM 5790 C C . GLN B 1 370 ? 23.854 -42.496 -2.464 1.00 33.49 368 GLN B C 1
ATOM 5791 O O . GLN B 1 370 ? 24.025 -41.994 -3.572 1.00 31.44 368 GLN B O 1
ATOM 5797 N N . ILE B 1 371 ? 23.035 -41.951 -1.549 1.00 31.43 369 ILE B N 1
ATOM 5798 C CA . ILE B 1 371 ? 22.189 -40.805 -1.859 1.00 27.15 369 ILE B CA 1
ATOM 5799 C C . ILE B 1 371 ? 23.039 -39.565 -2.116 1.00 29.23 369 ILE B C 1
ATOM 5800 O O . ILE B 1 371 ? 22.761 -38.815 -3.056 1.00 32.18 369 ILE B O 1
ATOM 5805 N N . LEU B 1 372 ? 24.029 -39.318 -1.248 1.00 26.85 370 LEU B N 1
ATOM 5806 C CA . LEU B 1 372 ? 24.796 -38.083 -1.307 1.00 28.74 370 LEU B CA 1
ATOM 5807 C C . LEU B 1 372 ? 25.820 -38.107 -2.445 1.00 31.87 370 LEU B C 1
ATOM 5808 O O . LEU B 1 372 ? 26.326 -37.058 -2.814 1.00 32.86 370 LEU B O 1
ATOM 5813 N N . LEU B 1 373 ? 26.182 -39.293 -2.944 1.00 37.75 371 LEU B N 1
ATOM 5814 C CA . LEU B 1 373 ? 27.234 -39.414 -3.946 1.00 44.46 371 LEU B CA 1
ATOM 5815 C C . LEU B 1 373 ? 26.609 -39.545 -5.332 1.00 47.54 371 LEU B C 1
ATOM 5816 O O . LEU B 1 373 ? 27.326 -39.419 -6.313 1.00 55.28 371 LEU B O 1
ATOM 5821 N N . LYS B 1 374 ? 25.298 -39.831 -5.395 1.00 51.80 372 LYS B N 1
ATOM 5822 C CA . LYS B 1 374 ? 24.518 -39.790 -6.623 1.00 54.57 372 LYS B CA 1
ATOM 5823 C C . LYS B 1 374 ? 25.030 -38.686 -7.545 1.00 60.22 372 LYS B C 1
ATOM 5824 O O . LYS B 1 374 ? 25.187 -38.992 -8.742 1.00 66.62 372 LYS B O 1
#

Solvent-accessible surface area: 31222 Å² total

Nearest PDB structures (foldseek):
  8vr5-assembly2_B  TM=1.002E+00  e=1.021E-76  Psychrobacter cryohalolentis K5
  9bgp-assembly1_A  TM=9.916E-01  e=9.244E-61  Vibrio vulnificus
  9bgp-assembly1_B  TM=9.921E-01  e=3.833E-60  Vibrio vulnificus
  9bgr-assembly1_A  TM=9.899E-01  e=2.686E-60  Vibrio vulnificus
  3bn1-assembly1_A  TM=9.282E-01  e=1.090E-34  Caulobacter vibrioides CB15

Foldseek 3Di:
DFDQFDFDFDVVLVVVLVVCVVVVVKFPDVLQVVLFVVLCVLQVFDTKHKFQWLLLLLLLLCVLLPQAALEEEEEEQWDALSQQVSNVVRHYFYFYAYPDQQQNKGDLVSVLVCLVPPDDPGHYAEYEIENAQQNCPCVVSRLVSCVVNVHFYEYSDQNHRQFADVPHGAQESTQKYKYGQPRLANHLVGMMMIGHNDDSSNVSSVCQQCQNWDQDPVGIDRHDGHDHTTDISSSSSSNVVCPVCQNVFQVVLVVLLVLLCVLCVVCVVVVQKAWHDCDPRRSRSWGKIFGDPPDFVVVLQVQCVVLPFHKDQRGARNLVVVPRDPPSSVVDDHDNNHRSRGGIMTGRTHDPDDSVNSVSSSVSSVVVSVD/DFAQFDFDFDPVLVVVLVVCVVVVQKFDDPLQVVLFVVLCVLQVADGKGKWQWLLLLLLLLCVLLVQAALEEEEEEQWFALSQQVSSVVRHYFYHYAYPDLFQSKGDLVSVLVCLVPPDDPGHYAEYEIECAQQNCPCVVSRLVSCVVSVHFYEYSDQNHQQFADVPHGPQESTQKYKYGQPRLAHHLVHMIMIGHNDPSSRVSSVCQQPQCWDADPVGIDNPDGHDHTTDISSSSSRNVVCVVCLNVFLVVLVVVLVLLCVLCVVCVVVVQKAWHDQDHRRSRSWTKIFGPPVDFVVVLQVQVVVLVFHKDQRGARNLVVCPRPDPNSVPDDYDSSHRSRGGIMTGRTGSPADSVNSNSSSVSSCVVSVD